Protein AF-A4JFI7-F1 (afdb_monomer)

Mean predicted aligned error: 12.95 Å

Solvent-accessible surface area (backbone atoms only — not comparable to full-atom values): 28928 Å² total; per-residue (Å²): 144,88,83,90,90,84,84,82,90,73,83,86,83,88,77,81,90,71,85,78,73,80,74,70,84,71,57,65,76,82,68,53,64,41,71,64,57,43,47,47,32,36,62,38,17,37,53,46,20,62,71,65,76,34,56,44,68,55,17,53,49,39,41,51,50,32,52,51,45,51,41,58,40,35,58,70,57,78,70,90,78,92,53,32,65,58,42,14,52,52,30,22,48,52,36,49,26,47,50,44,28,52,61,74,40,45,74,92,58,70,59,76,83,12,26,7,91,61,18,60,53,43,50,37,50,33,35,43,76,71,73,41,84,75,70,88,67,56,63,71,57,43,36,37,44,35,62,32,55,59,30,73,77,41,89,72,59,62,51,57,26,38,37,49,52,30,51,51,23,36,20,50,16,34,17,34,38,28,24,31,41,34,70,72,64,63,52,54,56,33,54,46,49,47,51,51,53,48,54,50,58,76,62,54,29,63,76,54,43,19,84,65,19,38,43,50,62,59,32,46,47,45,20,42,52,25,44,49,56,40,57,56,66,51,80,87,53,54,76,68,49,35,26,52,54,17,22,54,50,15,22,56,29,6,17,40,30,64,64,42,29,53,55,20,41,31,40,21,54,19,28,22,49,46,44,35,53,56,60,50,74,74,58,75,84,65,94,70,64,75,81,49,47,61,57,51,48,53,53,41,49,55,49,14,55,67,28,85,80,13,30,24,24,45,15,16,26,54,13,6,52,52,16,44,58,57,20,30,67,89,66,39,66,71,36,60,59,52,50,56,55,50,42,53,50,32,44,52,48,50,70,75,38,60,70,53,56,56,52,44,54,41,30,38,45,64,55,40,31,38,50,49,17,53,52,42,12,55,54,45,47,56,63,72,46,84,69,77,64,74,70,64,52,57,60,49,56,75,70,73,71,72,99,69,77,85,54,78,71,55,62,57,54,53,52,8,50,52,43,18,51,50,51,48,53,54,48,41,72,41,46,67,95,47,51,46,60,52,36,37,66,40,42,86,55,49,47,59,51,47,47,57,75,66,68,68,82,57,48,68,56,42,50,48,30,42,60,61,36,46,76,73,49,61,83,62,36,63,63,71,80,49,74,75,81,82,60,66,70,77,92,83,65,95,49,95,79,62,46,53,59,63,62,68,68,59,54,68,67,59,51,49,51,47,54,50,49,38,48,51,39,2,47,53,52,27,55,52,48,60,51,56,74,72,51,94,123

Organism: Burkholderia vietnamiensis (strain G4 / LMG 22486) (NCBI:txid269482)

Foldseek 3Di:
DDDDDDDDPDDDDDDDDDPPPPPPPPPVVVQPLDVVVLLCLLVVLLVVCVVVVHALVSSVVSLVVSLVSQLSNLLPPQPDDLCLQVLLVSLLSSLLSLLSSLLNRQPADCPPNQAAPCRVLLVQLLCVLVVHHPDARAPPSLQQNLLSVQLNPDPDDSQVSSSVVLSVLRSLLSSLLSSLCCVPLVAGSLLNSLLSVLLSLLPSFSNCQGPSYGHDLLSNLSNLLSVLSCLLRDPPADLVRLLQVLLQSLLSNSNRPLVLLLLLVLLLCLQLVLQLVVLVVVPVPDDDDPVVVVVSSVVSSVCSCSDSSNRNSNSNNNNNVVNSVVSCVSNHCVSVVVQVVLLVVLQVVCVVCVVLLLVLVLLLCLLCLLLLLLLLLVVLLCVVPPDDDPVVVVVVVVPDDDDPDPPVVVVSSLSSLVSSLVSLSVVLSRRDDDSNSSSNSCSSRSSSSSCVVSVDRNSVSSVLSSVLCVVVSPPQSHQDFDDQPDDDDPPDDPPVRRSRPCRSRPDVVNSVVSVVSSSVSSNVSNVVVVVVVVDPD

Secondary structure (DSSP, 8-state):
------S--PPP---------------HHHHS--HHHHHHHHHHHHHHHHHTT--HHHHHHHHHHHHHHHHHHHHH--SS---HHHHHHHHHHHHHHHHHHHHHT-----GGGGB-TTHHHHHHHHHHHTT---SPPPTTGGG--HHHHHHHTSSS-HHHHHHHHHHHHHHHHHHHHHHHHHHTT---HHHHHHHHHHHHHHH--GGGSBTTB---SHHHHHHHHHHHHHHHT-SSS-HHHHHHHHHHHHHHHHHH-THHHHHHHHHHHHHHHHHHHHHHHTTTT----HHHHHHHHHHHHHHHHTSTTTHHHHHHHHHHHHHHHHHTTTT-THHHHHHHHHHHHHHHHHHH-THHHHHHHHHHHHHTHHHHHHHHHHHHHHHHS----HHHHHHHHHHHS-SS---HHHHHHHHHHHHHHHHHHHHHHHS-S-HHHHHHHTHHHHHHHHHHHHT---HHHHHHHHHHHHHHHGGGSS-PPPPTTS-PPPTTS--TTTTTSGGGG--HHHHHHHHHHHHHHHHHHHHHHHHHHH---

Radius of gyration: 26.97 Å; Cα contacts (8 Å, |Δi|>4): 667; chains: 1; bounding box: 62×110×80 Å

Structure (mmCIF, N/CA/C/O backbone):
data_AF-A4JFI7-F1
#
_entry.id   AF-A4JFI7-F1
#
loop_
_atom_site.group_PDB
_atom_site.id
_atom_site.type_symbol
_atom_site.label_atom_id
_atom_site.label_alt_id
_atom_site.label_comp_id
_atom_site.label_asym_id
_atom_site.label_entity_id
_atom_site.label_seq_id
_atom_site.pdbx_PDB_ins_code
_atom_site.Cartn_x
_atom_site.Cartn_y
_atom_site.Cartn_z
_atom_site.occupancy
_atom_site.B_iso_or_equiv
_atom_site.auth_seq_id
_atom_site.auth_comp_id
_atom_site.auth_asym_id
_atom_site.auth_atom_id
_atom_site.pdbx_PDB_model_num
ATOM 1 N N . MET A 1 1 ? -7.026 76.848 35.112 1.00 38.88 1 MET A N 1
ATOM 2 C CA . MET A 1 1 ? -8.287 76.126 34.843 1.00 38.88 1 MET A CA 1
ATOM 3 C C . MET A 1 1 ? -7.938 74.698 34.467 1.00 38.88 1 MET A C 1
ATOM 5 O O . MET A 1 1 ? -7.771 74.382 33.299 1.00 38.88 1 MET A O 1
ATOM 9 N N . LEU A 1 2 ? -7.712 73.896 35.503 1.00 33.44 2 LEU A N 1
ATOM 10 C CA . LEU A 1 2 ? -7.466 72.460 35.485 1.00 33.44 2 LEU A CA 1
ATOM 11 C C . LEU A 1 2 ? -8.415 71.900 36.546 1.00 33.44 2 LEU A C 1
ATOM 13 O O . LEU A 1 2 ? -8.134 72.062 37.723 1.00 33.44 2 LEU A O 1
ATOM 17 N N . GLU A 1 3 ? -9.524 71.319 36.113 1.00 34.38 3 GLU A N 1
ATOM 18 C CA . GLU A 1 3 ? -10.403 70.384 36.831 1.00 34.38 3 GLU A CA 1
ATOM 19 C C . GLU A 1 3 ? -11.013 69.556 35.682 1.00 34.38 3 GLU A C 1
ATOM 21 O O . GLU A 1 3 ? -11.502 70.134 34.717 1.00 34.38 3 GLU A O 1
ATOM 26 N N . GLN A 1 4 ? -10.900 68.234 35.594 1.00 35.72 4 GLN A N 1
ATOM 27 C CA . GLN A 1 4 ? -11.112 67.240 36.636 1.00 35.72 4 GLN A CA 1
ATOM 28 C C . GLN A 1 4 ? -10.122 66.075 36.499 1.00 35.72 4 GLN A C 1
ATOM 30 O O . GLN A 1 4 ? -9.966 65.479 35.433 1.00 35.72 4 GLN A O 1
ATOM 35 N N . LEU A 1 5 ? -9.474 65.757 37.618 1.00 35.00 5 LEU A N 1
ATOM 36 C CA . LEU A 1 5 ? -8.563 64.637 37.818 1.00 35.00 5 LEU A CA 1
ATOM 37 C C . LEU A 1 5 ? -8.815 64.123 39.246 1.00 35.00 5 LEU A C 1
ATOM 39 O O . LEU A 1 5 ? -8.158 64.547 40.187 1.00 35.00 5 LEU A O 1
ATOM 43 N N . SER A 1 6 ? -9.835 63.284 39.410 1.00 35.56 6 SER A N 1
ATOM 44 C CA . SER A 1 6 ? -10.152 62.497 40.617 1.00 35.56 6 SER A CA 1
ATOM 45 C C . SER A 1 6 ? -11.380 61.670 40.235 1.00 35.56 6 SER A C 1
ATOM 47 O O . SER A 1 6 ? -12.427 62.236 39.955 1.00 35.56 6 SER A O 1
ATOM 49 N N . GLU A 1 7 ? -11.321 60.376 39.972 1.00 32.75 7 GLU A N 1
ATOM 50 C CA . GLU A 1 7 ? -11.075 59.242 40.862 1.00 32.75 7 GLU A CA 1
ATOM 51 C C . GLU A 1 7 ? -10.980 58.055 39.875 1.00 32.75 7 GLU A C 1
ATOM 53 O O . GLU A 1 7 ? -11.811 57.924 38.985 1.00 32.75 7 GLU A O 1
ATOM 58 N N . ALA A 1 8 ? -9.967 57.202 39.835 1.00 33.09 8 ALA A N 1
ATOM 59 C CA . ALA A 1 8 ? -9.553 56.352 40.924 1.00 33.09 8 ALA A CA 1
ATOM 60 C C . ALA A 1 8 ? -8.136 55.833 40.636 1.00 33.09 8 ALA A C 1
ATOM 62 O O . ALA A 1 8 ? -7.925 54.897 39.867 1.00 33.09 8 ALA A O 1
ATOM 63 N N . LEU A 1 9 ? -7.164 56.448 41.300 1.00 35.94 9 LEU A N 1
ATOM 64 C CA . LEU A 1 9 ? -6.004 55.737 41.813 1.00 35.94 9 LEU A CA 1
ATOM 65 C C . LEU A 1 9 ? -6.390 55.274 43.218 1.00 35.94 9 LEU A C 1
ATOM 67 O O . LEU A 1 9 ? -6.265 56.028 44.178 1.00 35.94 9 LEU A O 1
ATOM 71 N N . ALA A 1 10 ? -6.895 54.048 43.323 1.00 33.91 10 ALA A N 1
ATOM 72 C CA . ALA A 1 10 ? -6.828 53.289 44.562 1.00 33.91 10 ALA A CA 1
ATOM 73 C C . ALA A 1 10 ? -5.665 52.296 44.428 1.00 33.91 10 ALA A C 1
ATOM 75 O O . ALA A 1 10 ? -5.500 51.643 43.398 1.00 33.91 10 ALA A O 1
ATOM 76 N N . ALA A 1 11 ? -4.823 52.296 45.454 1.00 35.75 11 ALA A N 1
ATOM 77 C CA . ALA A 1 11 ? -3.551 51.599 45.591 1.00 35.75 11 ALA A CA 1
ATOM 78 C C . ALA A 1 11 ? -3.659 50.051 45.491 1.00 35.75 11 ALA A C 1
ATOM 80 O O . ALA A 1 11 ? -4.762 49.505 45.503 1.00 35.75 11 ALA A O 1
ATOM 81 N N . PRO A 1 12 ? -2.519 49.343 45.353 1.00 43.38 12 PRO A N 1
ATOM 82 C CA . PRO A 1 12 ? -2.445 47.970 44.876 1.00 43.38 12 PRO A CA 1
ATOM 83 C C . PRO A 1 12 ? -2.583 46.962 46.019 1.00 43.38 12 PRO A C 1
ATOM 85 O O . PRO A 1 12 ? -1.752 46.946 46.924 1.00 43.38 12 PRO A O 1
ATOM 88 N N . ASP A 1 13 ? -3.556 46.057 45.923 1.00 31.47 13 ASP A N 1
ATOM 89 C CA . ASP A 1 13 ? -3.558 44.848 46.743 1.00 31.47 13 ASP A CA 1
ATOM 90 C C . ASP A 1 13 ? -2.790 43.735 46.032 1.00 31.47 13 ASP A C 1
ATOM 92 O O . ASP A 1 13 ? -3.214 43.103 45.063 1.00 31.47 13 ASP A O 1
ATOM 96 N N . SER A 1 14 ? -1.591 43.526 46.556 1.00 45.81 14 SER A N 1
ATOM 97 C CA . SER A 1 14 ? -0.739 42.371 46.367 1.00 45.81 14 SER A CA 1
ATOM 98 C C . SER A 1 14 ? -1.421 41.100 46.873 1.00 45.81 14 SER A C 1
ATOM 100 O O . SER A 1 14 ? -1.403 40.845 48.070 1.00 45.81 14 SER A O 1
ATOM 102 N N . THR A 1 15 ? -1.934 40.250 45.983 1.00 37.97 15 THR A N 1
ATOM 103 C CA . THR A 1 15 ? -1.968 38.791 46.198 1.00 37.97 15 THR A CA 1
ATOM 104 C C . THR A 1 15 ? -2.056 38.036 44.865 1.00 37.97 15 THR A C 1
ATOM 106 O O . THR A 1 15 ? -2.973 38.229 44.078 1.00 37.97 15 THR A O 1
ATOM 109 N N . GLY A 1 16 ? -1.093 37.139 44.622 1.00 31.80 16 GLY A N 1
ATOM 110 C CA . GLY A 1 16 ? -1.244 36.018 43.684 1.00 31.80 16 GLY A CA 1
ATOM 111 C C . GLY A 1 16 ? -0.978 36.305 42.204 1.00 31.80 16 GLY A C 1
ATOM 112 O O . GLY A 1 16 ? -1.888 36.277 41.383 1.00 31.80 16 GLY A O 1
ATOM 113 N N . GLY A 1 17 ? 0.291 36.496 41.835 1.00 32.44 17 GLY A N 1
ATOM 114 C CA . GLY A 1 17 ? 0.708 36.494 40.434 1.00 32.44 17 GLY A CA 1
ATOM 115 C C . GLY A 1 17 ? 0.443 35.148 39.751 1.00 32.44 17 GLY A C 1
ATOM 116 O O . GLY A 1 17 ? 1.099 34.155 40.053 1.00 32.44 17 GLY A O 1
ATOM 117 N N . ALA A 1 18 ? -0.460 35.137 38.773 1.00 35.50 18 ALA A N 1
ATOM 118 C CA . ALA A 1 18 ? -0.387 34.210 37.652 1.00 35.50 18 ALA A CA 1
ATOM 119 C C . ALA A 1 18 ? 0.363 34.926 36.517 1.00 35.50 18 ALA A C 1
ATOM 121 O O . ALA A 1 18 ? 0.019 36.071 36.201 1.00 35.50 18 ALA A O 1
ATOM 122 N N . PRO A 1 19 ? 1.389 34.321 35.892 1.00 37.81 19 PRO A N 1
ATOM 123 C CA . PRO A 1 19 ? 2.044 34.951 34.762 1.00 37.81 19 PRO A CA 1
ATOM 124 C C . PRO A 1 19 ? 1.028 35.048 33.623 1.00 37.81 19 PRO A C 1
ATOM 126 O O . PRO A 1 19 ? 0.634 34.041 33.033 1.00 37.81 19 PRO A O 1
ATOM 129 N N . VAL A 1 20 ? 0.609 36.275 33.308 1.00 38.03 20 VAL A N 1
ATOM 130 C CA . VAL A 1 20 ? -0.049 36.597 32.043 1.00 38.03 20 VAL A CA 1
ATOM 131 C C . VAL A 1 20 ? 0.946 36.213 30.960 1.00 38.03 20 VAL A C 1
ATOM 133 O O . VAL A 1 20 ? 1.907 36.932 30.684 1.00 38.03 20 VAL A O 1
ATOM 136 N N . ALA A 1 21 ? 0.761 35.019 30.401 1.00 36.97 21 ALA A N 1
ATOM 137 C CA . ALA A 1 21 ? 1.540 34.542 29.284 1.00 36.97 21 ALA A CA 1
ATOM 138 C C . ALA A 1 21 ? 1.410 35.580 28.169 1.00 36.97 21 ALA A C 1
ATOM 140 O O . ALA A 1 21 ? 0.355 35.717 27.547 1.00 36.97 21 ALA A O 1
ATOM 141 N N . LEU A 1 22 ? 2.494 36.324 27.944 1.00 33.97 22 LEU A N 1
ATOM 142 C CA . LEU A 1 22 ? 2.735 37.133 26.761 1.00 33.97 22 LEU A CA 1
ATOM 143 C C . LEU A 1 22 ? 2.532 36.231 25.538 1.00 33.97 22 LEU A C 1
ATOM 145 O O . LEU A 1 22 ? 3.465 35.598 25.039 1.00 33.97 22 LEU A O 1
ATOM 149 N N . ARG A 1 23 ? 1.292 36.158 25.042 1.00 36.34 23 ARG A N 1
ATOM 150 C CA . ARG A 1 23 ? 0.992 35.670 23.701 1.00 36.34 23 ARG A CA 1
ATOM 151 C C . ARG A 1 23 ? 1.639 36.666 22.756 1.00 36.34 23 ARG A C 1
ATOM 153 O O . ARG A 1 23 ? 1.032 37.664 22.378 1.00 36.34 23 ARG A O 1
ATOM 160 N N . ARG A 1 24 ? 2.901 36.406 22.404 1.00 34.62 24 ARG A N 1
ATOM 161 C CA . ARG A 1 24 ? 3.560 37.081 21.289 1.00 34.62 24 ARG A CA 1
ATOM 162 C C . ARG A 1 24 ? 2.591 37.027 20.102 1.00 34.62 24 ARG A C 1
ATOM 164 O O . ARG A 1 24 ? 2.110 35.932 19.795 1.00 34.62 24 ARG A O 1
ATOM 171 N N . PRO A 1 25 ? 2.288 38.155 19.439 1.00 37.06 25 PRO A N 1
ATOM 172 C CA . PRO A 1 25 ? 1.527 38.147 18.205 1.00 37.06 25 PRO A CA 1
ATOM 173 C C . PRO A 1 25 ? 2.443 37.569 17.131 1.00 37.06 25 PRO A C 1
ATOM 175 O O . PRO A 1 25 ? 3.125 38.270 16.391 1.00 37.06 25 PRO A O 1
ATOM 178 N N . THR A 1 26 ? 2.523 36.249 17.088 1.00 41.28 26 THR A N 1
ATOM 179 C CA . THR A 1 26 ? 3.154 35.528 16.004 1.00 41.28 26 THR A CA 1
ATOM 180 C C . THR A 1 26 ? 2.278 35.761 14.770 1.00 41.28 26 THR A C 1
ATOM 182 O O . THR A 1 26 ? 1.157 35.270 14.663 1.00 41.28 26 THR A O 1
ATOM 185 N N . ALA A 1 27 ? 2.773 36.642 13.897 1.00 38.69 27 ALA A N 1
ATOM 186 C CA . ALA A 1 27 ? 2.234 37.083 12.613 1.00 38.69 27 ALA A CA 1
ATOM 187 C C . ALA A 1 27 ? 1.244 36.098 11.963 1.00 38.69 27 ALA A C 1
ATOM 189 O O . ALA A 1 27 ? 1.667 35.188 11.259 1.00 38.69 27 ALA A O 1
ATOM 190 N N . ARG A 1 28 ? -0.074 36.292 12.148 1.00 41.38 28 ARG A N 1
ATOM 191 C CA . ARG A 1 28 ? -1.155 35.416 11.630 1.00 41.38 28 ARG A CA 1
ATOM 192 C C . ARG A 1 28 ? -0.997 35.000 10.153 1.00 41.38 28 ARG A C 1
ATOM 194 O O . ARG A 1 28 ? -1.461 33.930 9.780 1.00 41.38 28 ARG A O 1
ATOM 201 N N . TRP A 1 29 ? -0.308 35.798 9.342 1.00 39.81 29 TRP A N 1
ATOM 202 C CA . TRP A 1 29 ? -0.012 35.554 7.926 1.00 39.81 29 TRP A CA 1
ATOM 203 C C . TRP A 1 29 ? 1.079 34.499 7.669 1.00 39.81 29 TRP A C 1
ATOM 205 O O . TRP A 1 29 ? 1.019 33.817 6.656 1.00 39.81 29 TRP A O 1
ATOM 215 N N . PHE A 1 30 ? 2.010 34.284 8.603 1.00 37.53 30 PHE A N 1
ATOM 216 C CA . PHE A 1 30 ? 2.970 33.167 8.560 1.00 37.53 30 PHE A CA 1
ATOM 217 C C . PHE A 1 30 ? 2.330 31.831 8.991 1.00 37.53 30 PHE A C 1
ATOM 219 O O . PHE A 1 30 ? 2.891 30.758 8.796 1.00 37.53 30 PHE A O 1
ATOM 226 N N . TYR A 1 31 ? 1.154 31.909 9.621 1.00 42.88 31 TYR A N 1
ATOM 227 C CA . TYR A 1 31 ? 0.495 30.825 10.352 1.00 42.88 31 TYR A CA 1
ATOM 228 C C . TYR A 1 31 ? -0.827 30.369 9.724 1.00 42.88 31 TYR A C 1
ATOM 230 O O . TYR A 1 31 ? -1.330 29.306 10.087 1.00 42.88 31 TYR A O 1
ATOM 238 N N . ALA A 1 32 ? -1.363 31.121 8.767 1.00 43.47 32 ALA A N 1
ATOM 239 C CA . ALA A 1 32 ? -2.275 30.592 7.771 1.00 43.47 32 ALA A CA 1
ATOM 240 C C . ALA A 1 32 ? -1.406 29.923 6.704 1.00 43.47 32 ALA A C 1
ATOM 242 O O . ALA A 1 32 ? -0.877 30.598 5.824 1.00 43.47 32 ALA A O 1
ATOM 243 N N . ALA A 1 33 ? -1.203 28.610 6.805 1.00 50.09 33 ALA A N 1
ATOM 244 C CA . ALA A 1 33 ? -0.653 27.839 5.699 1.00 50.09 33 ALA A CA 1
ATOM 245 C C . ALA A 1 33 ? -1.657 27.932 4.546 1.00 50.09 33 ALA A C 1
ATOM 247 O O . ALA A 1 33 ? -2.574 27.122 4.442 1.00 50.09 33 ALA A O 1
ATOM 248 N N . SER A 1 34 ? -1.571 28.991 3.739 1.00 54.97 34 SER A N 1
ATOM 249 C CA . SER A 1 34 ? -2.497 29.150 2.632 1.00 54.97 34 SER A CA 1
ATOM 250 C C . SER A 1 34 ? -2.279 27.962 1.691 1.00 54.97 34 SER A C 1
ATOM 252 O O . SER A 1 34 ? -1.130 27.567 1.462 1.00 54.97 34 SER A O 1
ATOM 254 N N . PRO A 1 35 ? -3.343 27.382 1.115 1.00 59.94 35 PRO A N 1
ATOM 255 C CA . PRO A 1 35 ? -3.211 26.414 0.031 1.00 59.94 35 PRO A CA 1
ATOM 256 C C . PRO A 1 35 ? -2.251 26.902 -1.063 1.00 59.94 35 PRO A C 1
ATOM 258 O O . PRO A 1 35 ? -1.576 26.091 -1.684 1.00 59.94 35 PRO A O 1
ATOM 261 N N . CYS A 1 36 ? -2.115 28.224 -1.232 1.00 58.88 36 CYS A N 1
ATOM 262 C CA . CYS A 1 36 ? -1.131 28.862 -2.099 1.00 58.88 36 CYS A CA 1
ATOM 263 C C . CYS A 1 36 ? 0.322 28.670 -1.635 1.00 58.88 36 CYS A C 1
ATOM 265 O O . CYS A 1 36 ? 1.165 28.394 -2.474 1.00 58.88 36 CYS A O 1
ATOM 267 N N . LEU A 1 37 ? 0.640 28.783 -0.339 1.00 65.19 37 LEU A N 1
ATOM 268 C CA . LEU A 1 37 ? 1.987 28.514 0.186 1.00 65.19 37 LEU A CA 1
ATOM 269 C C . LEU A 1 37 ? 2.335 27.028 0.069 1.00 65.19 37 LEU A C 1
ATOM 271 O O . LEU A 1 37 ? 3.436 26.689 -0.354 1.00 65.19 37 LEU A O 1
ATOM 275 N N . LEU A 1 38 ? 1.386 26.146 0.395 1.00 68.44 38 LEU A N 1
ATOM 276 C CA . LEU A 1 38 ? 1.565 24.707 0.212 1.00 68.44 38 LEU A CA 1
ATOM 277 C C . LEU A 1 38 ? 1.773 24.377 -1.273 1.00 68.44 38 LEU A C 1
ATOM 279 O O . LEU A 1 38 ? 2.734 23.698 -1.618 1.00 68.44 38 LEU A O 1
ATOM 283 N N . ALA A 1 39 ? 0.943 24.921 -2.165 1.00 67.38 39 ALA A N 1
ATOM 284 C CA . ALA A 1 39 ? 1.103 24.772 -3.608 1.00 67.38 39 ALA A CA 1
ATOM 285 C C . ALA A 1 39 ? 2.441 25.336 -4.102 1.00 67.38 39 ALA A C 1
ATOM 287 O O . ALA A 1 39 ? 3.106 24.691 -4.903 1.00 67.38 39 ALA A O 1
ATOM 288 N N . LEU A 1 40 ? 2.873 26.495 -3.604 1.00 68.19 40 LEU A N 1
ATOM 289 C CA . LEU A 1 40 ? 4.126 27.134 -4.000 1.00 68.19 40 LEU A CA 1
ATOM 290 C C . LEU A 1 40 ? 5.347 26.344 -3.525 1.00 68.19 40 LEU A C 1
ATOM 292 O O . LEU A 1 40 ? 6.312 26.238 -4.270 1.00 68.19 40 LEU A O 1
ATOM 296 N N . LEU A 1 41 ? 5.307 25.726 -2.342 1.00 68.25 41 LEU A N 1
ATOM 297 C CA . LEU A 1 41 ? 6.376 24.838 -1.874 1.00 68.25 41 LEU A CA 1
ATOM 298 C C . LEU A 1 41 ? 6.383 23.502 -2.635 1.00 68.25 41 LEU A C 1
ATOM 300 O O . LEU A 1 41 ? 7.445 23.019 -3.024 1.00 68.25 41 LEU A O 1
ATOM 304 N N . LEU A 1 42 ? 5.210 22.922 -2.905 1.00 68.19 42 LEU A N 1
ATOM 305 C CA . LEU A 1 42 ? 5.092 21.654 -3.632 1.00 68.19 42 LEU A CA 1
ATOM 306 C C . LEU A 1 42 ? 5.463 21.806 -5.119 1.00 68.19 42 LEU A C 1
ATOM 308 O O . LEU A 1 42 ? 6.194 20.973 -5.641 1.00 68.19 42 LEU A O 1
ATOM 312 N N . VAL A 1 43 ? 5.038 22.880 -5.789 1.00 68.56 43 VAL A N 1
ATOM 313 C CA . VAL A 1 43 ? 5.378 23.187 -7.195 1.00 68.56 43 VAL A CA 1
ATOM 314 C C . VAL A 1 43 ? 6.762 23.830 -7.318 1.00 68.56 43 VAL A C 1
ATOM 316 O O . VAL A 1 43 ? 7.451 23.634 -8.314 1.00 68.56 43 VAL A O 1
ATOM 319 N N . GLY A 1 44 ? 7.192 24.579 -6.304 1.00 61.12 44 GLY A N 1
ATOM 320 C CA . GLY A 1 44 ? 8.502 25.217 -6.259 1.00 61.12 44 GLY A CA 1
ATOM 321 C C . GLY A 1 44 ? 9.632 24.245 -5.942 1.00 61.12 44 GLY A C 1
ATOM 322 O O . GLY A 1 44 ? 10.725 24.446 -6.447 1.00 61.12 44 GLY A O 1
ATOM 323 N N . SER A 1 45 ? 9.399 23.169 -5.177 1.00 66.19 45 SER A N 1
ATOM 324 C CA . SER A 1 45 ? 10.460 22.214 -4.804 1.00 66.19 45 SER A CA 1
ATOM 325 C C . SER A 1 45 ? 11.176 21.537 -5.991 1.00 66.19 45 SER A C 1
ATOM 327 O O . SER A 1 45 ? 12.408 21.499 -5.963 1.00 66.19 45 SER A O 1
ATOM 329 N N . PRO A 1 46 ? 10.502 21.089 -7.074 1.00 62.22 46 PRO A N 1
ATOM 330 C CA . PRO A 1 46 ? 11.176 20.513 -8.237 1.00 62.22 46 PRO A CA 1
ATOM 331 C C . PRO A 1 46 ? 11.850 21.590 -9.109 1.00 62.22 46 PRO A C 1
ATOM 333 O O . PRO A 1 46 ? 12.932 21.361 -9.648 1.00 62.22 46 PRO A O 1
ATOM 336 N N . ILE A 1 47 ? 11.244 22.783 -9.221 1.00 64.00 47 ILE A N 1
ATOM 337 C CA . ILE A 1 47 ? 11.799 23.925 -9.972 1.00 64.00 47 ILE A CA 1
ATOM 338 C C . ILE A 1 47 ? 13.048 24.474 -9.273 1.00 64.00 47 ILE A C 1
ATOM 340 O O . ILE A 1 47 ? 14.047 24.739 -9.930 1.00 64.00 47 ILE A O 1
ATOM 344 N N . ALA A 1 48 ? 13.017 24.603 -7.947 1.00 59.78 48 ALA A N 1
ATOM 345 C CA . ALA A 1 48 ? 14.130 25.060 -7.126 1.00 59.78 48 ALA A CA 1
ATOM 346 C C . ALA A 1 48 ? 15.280 24.047 -7.116 1.00 59.78 48 ALA A C 1
ATOM 348 O O . ALA A 1 48 ? 16.427 24.457 -7.261 1.00 59.78 48 ALA A O 1
ATOM 349 N N . ALA A 1 49 ? 14.989 22.741 -7.029 1.00 61.09 49 ALA A N 1
ATOM 350 C CA . ALA A 1 49 ? 16.009 21.698 -7.173 1.00 61.09 49 ALA A CA 1
ATOM 351 C C . ALA A 1 49 ? 16.761 21.838 -8.509 1.00 61.09 49 ALA A C 1
ATOM 353 O O . ALA A 1 49 ? 17.988 21.847 -8.542 1.00 61.09 49 ALA A O 1
ATOM 354 N N . ARG A 1 50 ? 16.029 22.064 -9.608 1.00 61.22 50 ARG A N 1
ATOM 355 C CA . ARG A 1 50 ? 16.620 22.248 -10.939 1.00 61.22 50 ARG A CA 1
ATOM 356 C C . ARG A 1 50 ? 17.323 23.601 -11.122 1.00 61.22 50 ARG A C 1
ATOM 358 O O . ARG A 1 50 ? 18.371 23.658 -11.753 1.00 61.22 50 ARG A O 1
ATOM 365 N N . GLY A 1 51 ? 16.743 24.685 -10.611 1.00 58.09 51 GLY A N 1
ATOM 366 C CA . GLY A 1 51 ? 17.219 26.058 -10.816 1.00 58.09 51 GLY A CA 1
ATOM 367 C C . GLY A 1 51 ? 18.415 26.449 -9.949 1.00 58.09 51 GLY A C 1
ATOM 368 O O . GLY A 1 51 ? 19.198 27.301 -10.351 1.00 58.09 51 GLY A O 1
ATOM 369 N N . LEU A 1 52 ? 18.585 25.817 -8.786 1.00 55.25 52 LEU A N 1
ATOM 370 C CA . LEU A 1 52 ? 19.708 26.081 -7.880 1.00 55.25 52 LEU A CA 1
ATOM 371 C C . LEU A 1 52 ? 20.938 25.208 -8.171 1.00 55.25 52 LEU A C 1
ATOM 373 O O . LEU A 1 52 ? 21.887 25.237 -7.393 1.00 55.25 52 LEU A O 1
ATOM 377 N N . GLY A 1 53 ? 20.909 24.387 -9.231 1.00 54.66 53 GLY A N 1
ATOM 378 C CA . GLY A 1 53 ? 21.885 23.303 -9.407 1.00 54.66 53 GLY A CA 1
ATOM 379 C C . GLY A 1 53 ? 21.925 22.368 -8.191 1.00 54.66 53 GLY A C 1
ATOM 380 O O . GLY A 1 53 ? 22.959 21.781 -7.898 1.00 54.66 53 GLY A O 1
ATOM 381 N N . GLY A 1 54 ? 20.827 22.325 -7.430 1.00 50.44 54 GLY A N 1
ATOM 382 C CA . GLY A 1 54 ? 20.787 21.772 -6.092 1.00 50.44 54 GLY A CA 1
ATOM 383 C C . GLY A 1 54 ? 20.665 20.263 -6.149 1.00 50.44 54 GLY A C 1
ATOM 384 O O . GLY A 1 54 ? 19.702 19.734 -6.704 1.00 50.44 54 GLY A O 1
ATOM 385 N N . ASP A 1 55 ? 21.620 19.587 -5.522 1.00 57.34 55 ASP A N 1
ATOM 386 C CA . ASP A 1 55 ? 21.575 18.153 -5.285 1.00 57.34 55 ASP A CA 1
ATOM 387 C C . ASP A 1 55 ? 20.214 17.726 -4.695 1.00 57.34 55 ASP A C 1
ATOM 389 O O . ASP A 1 55 ? 19.557 18.481 -3.963 1.00 57.34 55 ASP A O 1
ATOM 393 N N . TRP A 1 56 ? 19.826 16.469 -4.940 1.00 59.38 56 TRP A N 1
ATOM 394 C CA . TRP A 1 56 ? 18.687 15.759 -4.330 1.00 59.38 56 TRP A CA 1
ATOM 395 C C . TRP A 1 56 ? 18.269 16.207 -2.921 1.00 59.38 56 TRP A C 1
ATOM 397 O O . TRP A 1 56 ? 17.070 16.415 -2.691 1.00 59.38 56 TRP A O 1
ATOM 407 N N . PRO A 1 57 ? 19.200 16.402 -1.963 1.00 64.81 57 PRO A N 1
ATOM 408 C CA . PRO A 1 57 ? 18.844 16.784 -0.606 1.00 64.81 57 PRO A CA 1
ATOM 409 C C . PRO A 1 57 ? 18.095 18.119 -0.510 1.00 64.81 57 PRO A C 1
ATOM 411 O O . PRO A 1 57 ? 17.263 18.261 0.385 1.00 64.81 57 PRO A O 1
ATOM 414 N N . VAL A 1 58 ? 18.339 19.083 -1.406 1.00 67.25 58 VAL A N 1
ATOM 415 C CA . VAL A 1 58 ? 17.688 20.407 -1.372 1.00 67.25 58 VAL A CA 1
ATOM 416 C C . VAL A 1 58 ? 16.211 20.290 -1.749 1.00 67.25 58 VAL A C 1
ATOM 418 O O . VAL A 1 58 ? 15.346 20.755 -1.005 1.00 67.25 58 VAL A O 1
ATOM 421 N N . GLY A 1 59 ? 15.907 19.604 -2.856 1.00 67.69 59 GLY A N 1
ATOM 422 C CA . GLY A 1 59 ? 14.527 19.364 -3.292 1.00 67.69 59 GLY A CA 1
ATOM 423 C C . GLY A 1 59 ? 13.727 18.565 -2.263 1.00 67.69 59 GLY A C 1
ATOM 424 O O . GLY A 1 59 ? 12.605 18.935 -1.915 1.00 67.69 59 GLY A O 1
ATOM 425 N N . VAL A 1 60 ? 14.339 17.521 -1.698 1.00 69.81 60 VAL A N 1
ATOM 426 C CA . VAL A 1 60 ? 13.732 16.714 -0.632 1.00 69.81 60 VAL A CA 1
ATOM 427 C C . VAL A 1 60 ? 13.484 17.545 0.633 1.00 69.81 60 VAL A C 1
ATOM 429 O O . VAL A 1 60 ? 12.415 17.437 1.230 1.00 69.81 60 VAL A O 1
ATOM 432 N N . SER A 1 61 ? 14.411 18.423 1.024 1.00 71.88 61 SER A N 1
ATOM 433 C CA . SER A 1 61 ? 14.246 19.290 2.204 1.00 71.88 61 SER A CA 1
ATOM 434 C C . SER A 1 61 ? 13.106 20.300 2.035 1.00 71.88 61 SER A C 1
ATOM 436 O O . SER A 1 61 ? 12.321 20.501 2.962 1.00 71.88 61 SER A O 1
ATOM 438 N N . LEU A 1 62 ? 12.962 20.897 0.846 1.00 70.06 62 LEU A N 1
ATOM 439 C CA . LEU A 1 62 ? 11.836 21.784 0.526 1.00 70.06 62 LEU A CA 1
ATOM 440 C C . LEU A 1 62 ? 10.499 21.034 0.539 1.00 70.06 62 LEU A C 1
ATOM 442 O O . LEU A 1 62 ? 9.503 21.550 1.049 1.00 70.06 62 LEU A O 1
ATOM 446 N N . TRP A 1 63 ? 10.479 19.797 0.041 1.00 79.00 63 TRP A N 1
ATOM 447 C CA . TRP A 1 63 ? 9.298 18.944 0.132 1.00 79.00 63 TRP A CA 1
ATOM 448 C C . TRP A 1 63 ? 8.949 18.601 1.591 1.00 79.00 63 TRP A C 1
ATOM 450 O O . TRP A 1 63 ? 7.785 18.700 1.981 1.00 79.00 63 TRP A O 1
ATOM 460 N N . PHE A 1 64 ? 9.939 18.299 2.440 1.00 77.94 64 PHE A N 1
ATOM 461 C CA . PHE A 1 64 ? 9.726 18.109 3.881 1.00 77.94 64 PHE A CA 1
ATOM 462 C C . PHE A 1 64 ? 9.170 19.359 4.566 1.00 77.94 64 PHE A C 1
ATOM 464 O O . PHE A 1 64 ? 8.290 19.245 5.420 1.00 77.94 64 PHE A O 1
ATOM 471 N N . ALA A 1 65 ? 9.627 20.550 4.175 1.00 77.50 65 ALA A N 1
ATOM 472 C CA . ALA A 1 65 ? 9.056 21.796 4.671 1.00 77.50 65 ALA A CA 1
ATOM 473 C C . ALA A 1 65 ? 7.570 21.919 4.289 1.00 77.50 65 ALA A C 1
ATOM 475 O O . ALA A 1 65 ? 6.754 22.280 5.135 1.00 77.50 65 ALA A O 1
ATOM 476 N N . ALA A 1 66 ? 7.190 21.540 3.063 1.00 76.44 66 ALA A N 1
ATOM 477 C CA . ALA A 1 66 ? 5.789 21.507 2.638 1.00 76.44 66 ALA A CA 1
ATOM 478 C C . ALA A 1 66 ? 4.947 20.519 3.470 1.00 76.44 66 ALA A C 1
ATOM 480 O O . ALA A 1 66 ? 3.846 20.861 3.906 1.00 76.44 66 ALA A O 1
ATOM 481 N N . VAL A 1 67 ? 5.483 19.324 3.755 1.00 80.50 67 VAL A N 1
ATOM 482 C CA . VAL A 1 67 ? 4.845 18.333 4.644 1.00 80.50 67 VAL A CA 1
ATOM 483 C C . VAL A 1 67 ? 4.620 18.926 6.035 1.00 80.50 67 VAL A C 1
ATOM 485 O O . VAL A 1 67 ? 3.522 18.822 6.576 1.00 80.50 67 VAL A O 1
ATOM 488 N N . ALA A 1 68 ? 5.637 19.575 6.607 1.00 80.56 68 ALA A N 1
ATOM 489 C CA . ALA A 1 68 ? 5.561 20.183 7.932 1.00 80.56 68 ALA A CA 1
ATOM 490 C C . ALA A 1 68 ? 4.530 21.322 7.989 1.00 80.56 68 ALA A C 1
ATOM 492 O O . ALA A 1 68 ? 3.776 21.428 8.958 1.00 80.56 68 ALA A O 1
ATOM 493 N N . VAL A 1 69 ? 4.453 22.140 6.935 1.00 76.19 69 VAL A N 1
ATOM 494 C CA . VAL A 1 69 ? 3.446 23.200 6.794 1.00 76.19 69 VAL A CA 1
ATOM 495 C C . VAL A 1 69 ? 2.034 22.611 6.751 1.00 76.19 69 VAL A C 1
ATOM 497 O O . VAL A 1 69 ? 1.161 23.099 7.470 1.00 76.19 69 VAL A O 1
ATOM 500 N N . TRP A 1 70 ? 1.804 21.538 5.983 1.00 76.19 70 TRP A N 1
ATOM 501 C CA . TRP A 1 70 ? 0.501 20.863 5.966 1.00 76.19 70 TRP A CA 1
ATOM 502 C C . TRP A 1 70 ? 0.164 20.251 7.329 1.00 76.19 70 TRP A C 1
ATOM 504 O O . TRP A 1 70 ? -0.937 20.442 7.842 1.00 76.19 70 TRP A O 1
ATOM 514 N N . PHE A 1 71 ? 1.133 19.598 7.971 1.00 76.31 71 PHE A N 1
ATOM 515 C CA . PHE A 1 71 ? 0.964 19.036 9.308 1.00 76.31 71 PHE A CA 1
ATOM 516 C C . PHE A 1 71 ? 0.540 20.105 10.331 1.00 76.31 71 PHE A C 1
ATOM 518 O O . PHE A 1 71 ? -0.371 19.884 11.129 1.00 76.31 71 PHE A O 1
ATOM 525 N N . ALA A 1 72 ? 1.160 21.288 10.284 1.00 75.25 72 ALA A N 1
ATOM 526 C CA . ALA A 1 72 ? 0.822 22.418 11.147 1.00 75.25 72 ALA A CA 1
ATOM 527 C C . ALA A 1 72 ? -0.564 23.019 10.844 1.00 75.25 72 ALA A C 1
ATOM 529 O O . ALA A 1 72 ? -1.230 23.505 11.761 1.00 75.25 72 ALA A O 1
ATOM 530 N N . ALA A 1 73 ? -1.005 22.985 9.583 1.00 72.31 73 ALA A N 1
ATOM 531 C CA . ALA A 1 73 ? -2.345 23.409 9.182 1.00 72.31 73 ALA A CA 1
ATOM 532 C C . ALA A 1 73 ? -3.420 22.464 9.748 1.00 72.31 73 ALA A C 1
ATOM 534 O O . ALA A 1 73 ? -4.324 22.903 10.457 1.00 72.31 73 ALA A O 1
ATOM 535 N N . GLU A 1 74 ? -3.257 21.156 9.533 1.00 73.62 74 GLU A N 1
ATOM 536 C CA . GLU A 1 74 ? -4.197 20.123 9.993 1.00 73.62 74 GLU A CA 1
ATOM 537 C C . GLU A 1 74 ? -4.249 20.004 11.517 1.00 73.62 74 GLU A C 1
ATOM 539 O O . GLU A 1 74 ? -5.293 19.701 12.092 1.00 73.62 74 GLU A O 1
ATOM 544 N N . TRP A 1 75 ? -3.135 20.280 12.201 1.00 70.94 75 TRP A N 1
ATOM 545 C CA . TRP A 1 75 ? -3.121 20.394 13.658 1.00 70.94 75 TRP A CA 1
ATOM 546 C C . TRP A 1 75 ? -4.115 21.451 14.154 1.00 70.94 75 TRP A C 1
ATOM 548 O O . TRP A 1 75 ? -4.739 21.287 15.203 1.00 70.94 75 TRP A O 1
ATOM 558 N N . ARG A 1 76 ? -4.242 22.564 13.426 1.00 61.16 76 ARG A N 1
ATOM 559 C CA . ARG A 1 76 ? -5.031 23.731 13.835 1.00 61.16 76 ARG A CA 1
ATOM 560 C C . ARG A 1 76 ? -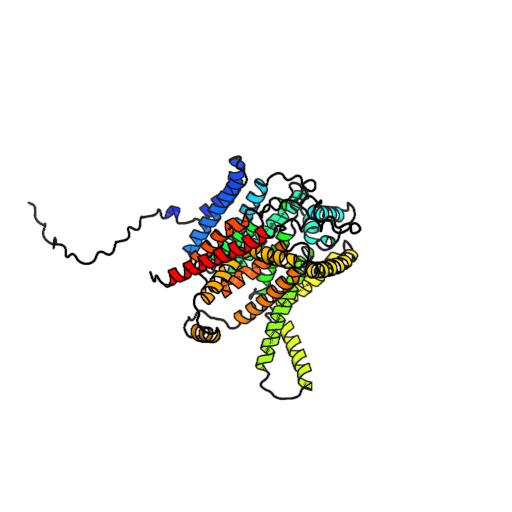6.497 23.627 13.444 1.00 61.16 76 ARG A C 1
ATOM 562 O O . ARG A 1 76 ? -7.347 24.066 14.213 1.00 61.16 76 ARG A O 1
ATOM 569 N N . GLU A 1 77 ? -6.787 23.032 12.292 1.00 60.81 77 GLU A N 1
ATOM 570 C CA . GLU A 1 77 ? -8.145 22.867 11.759 1.00 60.81 77 GLU A CA 1
ATOM 571 C C . GLU A 1 77 ? -8.873 21.620 12.288 1.00 60.81 77 GLU A C 1
ATOM 573 O O . GLU A 1 77 ? -9.877 21.205 11.719 1.00 60.81 77 GLU A O 1
ATOM 578 N N . ALA A 1 78 ? -8.437 21.030 13.408 1.00 51.75 78 ALA A N 1
ATOM 579 C CA . ALA A 1 78 ? -9.034 19.828 14.007 1.00 51.75 78 ALA A CA 1
ATOM 580 C C . ALA A 1 78 ? -10.512 19.971 14.474 1.00 51.75 78 ALA A C 1
ATOM 582 O O . ALA A 1 78 ? -10.999 19.137 15.235 1.00 51.75 78 ALA A O 1
ATOM 583 N N . ARG A 1 79 ? -11.243 20.997 14.015 1.00 48.03 79 ARG A N 1
ATOM 584 C CA . ARG A 1 79 ? -12.686 21.190 14.183 1.00 48.03 79 ARG A CA 1
ATOM 585 C C . ARG A 1 79 ? -13.390 21.185 12.808 1.00 48.03 79 ARG A C 1
ATOM 587 O O . ARG A 1 79 ? -13.201 22.086 12.001 1.00 48.03 79 ARG A O 1
ATOM 594 N N . ASP A 1 80 ? -14.210 20.156 12.580 1.00 49.00 80 ASP A N 1
ATOM 595 C CA . ASP A 1 80 ? -15.402 20.138 11.703 1.00 49.00 80 ASP A CA 1
ATOM 596 C C . ASP A 1 80 ? -15.319 20.175 10.162 1.00 49.00 80 ASP A C 1
ATOM 598 O O . ASP A 1 80 ? -16.303 20.528 9.511 1.00 49.00 80 ASP A O 1
ATOM 602 N N . VAL A 1 81 ? -14.252 19.697 9.509 1.00 51.38 81 VAL A N 1
ATOM 603 C CA . VAL A 1 81 ? -14.276 19.575 8.030 1.00 51.38 81 VAL A CA 1
ATOM 604 C C . VAL A 1 81 ? -14.438 18.124 7.545 1.00 51.38 81 VAL A C 1
ATOM 606 O O . VAL A 1 81 ? -13.484 17.353 7.418 1.00 51.38 81 VAL A O 1
ATOM 609 N N . GLU A 1 82 ? -15.670 17.732 7.202 1.00 58.91 82 GLU A N 1
ATOM 610 C CA . GLU A 1 82 ? -16.029 16.455 6.545 1.00 58.91 82 GLU A CA 1
ATOM 611 C C . GLU A 1 82 ? -15.743 16.439 5.024 1.00 58.91 82 GLU A C 1
ATOM 613 O O . GLU A 1 82 ? -16.557 15.975 4.226 1.00 58.91 82 GLU A O 1
ATOM 618 N N . ARG A 1 83 ? -14.604 16.964 4.554 1.00 72.62 83 ARG A N 1
ATOM 619 C CA . ARG A 1 83 ? -14.319 17.044 3.105 1.00 72.62 83 ARG A CA 1
ATOM 620 C C . ARG A 1 83 ? -13.254 16.030 2.675 1.00 72.62 83 ARG A C 1
ATOM 622 O O . ARG A 1 83 ? -12.098 16.398 2.537 1.00 72.62 83 ARG A O 1
ATOM 629 N N . PRO A 1 84 ? -13.594 14.757 2.394 1.00 76.25 84 PRO A N 1
ATOM 630 C CA . PRO A 1 84 ? -12.608 13.776 1.928 1.00 76.25 84 PRO A CA 1
ATOM 631 C C . PRO A 1 84 ? -11.947 14.165 0.594 1.00 76.25 84 PRO A C 1
ATOM 633 O O . PRO A 1 84 ? -10.823 13.752 0.324 1.00 76.25 84 PRO A O 1
ATOM 636 N N . GLY A 1 85 ? -12.613 14.992 -0.220 1.00 79.19 85 GLY A N 1
ATOM 637 C CA . GLY A 1 85 ? -12.061 15.500 -1.476 1.00 79.19 85 GLY A CA 1
ATOM 638 C C . GLY A 1 85 ? -10.845 16.415 -1.303 1.00 79.19 85 GLY A C 1
ATOM 639 O O . GLY A 1 85 ? -9.924 16.324 -2.107 1.00 79.19 85 GLY A O 1
ATOM 640 N N . SER A 1 86 ? -10.783 17.247 -0.253 1.00 79.88 86 SER A N 1
ATOM 641 C CA . SER A 1 86 ? -9.617 18.122 -0.041 1.00 79.88 86 SER A CA 1
ATOM 642 C C . SER A 1 86 ? -8.369 17.307 0.298 1.00 79.88 86 SER A C 1
ATOM 644 O O . SER A 1 86 ? -7.317 17.532 -0.290 1.00 79.88 86 SER A O 1
ATOM 646 N N . PHE A 1 87 ? -8.503 16.291 1.156 1.00 84.62 87 PHE A N 1
ATOM 647 C CA . PHE A 1 87 ? -7.411 15.370 1.487 1.00 84.62 87 PHE A CA 1
ATOM 648 C C . PHE A 1 87 ? -6.906 14.592 0.269 1.00 84.62 87 PHE A C 1
ATOM 650 O O . PHE A 1 87 ? -5.701 14.399 0.128 1.00 84.62 87 PHE A O 1
ATOM 657 N N . ALA A 1 88 ? -7.807 14.180 -0.627 1.00 86.50 88 ALA A N 1
ATOM 658 C CA . ALA A 1 88 ? -7.435 13.518 -1.874 1.00 86.50 88 ALA A CA 1
ATOM 659 C C . ALA A 1 88 ? -6.597 14.436 -2.779 1.00 86.50 88 ALA A C 1
ATOM 661 O O . ALA A 1 88 ? -5.558 14.017 -3.283 1.00 86.50 88 ALA A O 1
ATOM 662 N N . VAL A 1 89 ? -7.018 15.696 -2.947 1.00 83.69 89 VAL A N 1
ATOM 663 C CA . VAL A 1 89 ? -6.301 16.688 -3.766 1.00 83.69 89 VAL A CA 1
ATOM 664 C C . VAL A 1 89 ? -4.921 16.983 -3.190 1.00 83.69 89 VAL A C 1
ATOM 666 O O . VAL A 1 89 ? -3.938 16.958 -3.924 1.00 83.69 89 VAL A O 1
ATOM 669 N N . VAL A 1 90 ? -4.812 17.214 -1.881 1.00 81.31 90 VAL A N 1
ATOM 670 C CA . VAL A 1 90 ? -3.510 17.520 -1.276 1.00 81.31 90 VAL A CA 1
ATOM 671 C C . VAL A 1 90 ? -2.574 16.310 -1.332 1.00 81.31 90 VAL A C 1
ATOM 673 O O . VAL A 1 90 ? -1.405 16.465 -1.682 1.00 81.31 90 VAL A O 1
ATOM 676 N N . ALA A 1 91 ? -3.080 15.095 -1.091 1.00 88.00 91 ALA A N 1
ATOM 677 C CA . ALA A 1 91 ? -2.291 13.876 -1.257 1.00 88.00 91 ALA A CA 1
ATOM 678 C C . ALA A 1 91 ? -1.810 13.689 -2.708 1.00 88.00 91 ALA A C 1
ATOM 680 O O . ALA A 1 91 ? -0.656 13.317 -2.928 1.00 88.00 91 ALA A O 1
ATOM 681 N N . ALA A 1 92 ? -2.652 14.015 -3.696 1.00 87.12 92 ALA A N 1
ATOM 682 C CA . ALA A 1 92 ? -2.278 14.024 -5.109 1.00 87.12 92 ALA A CA 1
ATOM 683 C C . ALA A 1 92 ? -1.151 15.030 -5.390 1.00 87.12 92 ALA A C 1
ATOM 685 O O . ALA A 1 92 ? -0.167 14.689 -6.043 1.00 87.12 92 ALA A O 1
ATOM 686 N N . MET A 1 93 ? -1.266 16.254 -4.861 1.00 83.06 93 MET A N 1
ATOM 687 C CA . MET A 1 93 ? -0.253 17.300 -5.023 1.00 83.06 93 MET A CA 1
ATOM 688 C C . MET A 1 93 ? 1.080 16.907 -4.386 1.00 83.06 93 MET A C 1
ATOM 690 O O . MET A 1 93 ? 2.117 17.067 -5.022 1.00 83.06 93 MET A O 1
ATOM 694 N N . MET A 1 94 ? 1.061 16.344 -3.173 1.00 81.19 94 MET A N 1
ATOM 695 C CA . MET A 1 94 ? 2.266 15.821 -2.529 1.00 81.19 94 MET A CA 1
ATOM 696 C C . MET A 1 94 ? 2.898 14.686 -3.321 1.00 81.19 94 MET A C 1
ATOM 698 O O . MET A 1 94 ? 4.119 14.641 -3.439 1.00 81.19 94 MET A O 1
ATOM 702 N N . GLY A 1 95 ? 2.078 13.778 -3.851 1.00 82.69 95 GLY A N 1
ATOM 703 C CA . GLY A 1 95 ? 2.529 12.690 -4.706 1.00 82.69 95 GLY A CA 1
ATOM 704 C C . GLY A 1 95 ? 3.213 13.202 -5.963 1.00 82.69 95 GLY A C 1
ATOM 705 O O . GLY A 1 95 ? 4.321 12.778 -6.273 1.00 82.69 95 GLY A O 1
ATOM 706 N N . ALA A 1 96 ? 2.583 14.159 -6.647 1.00 81.12 96 ALA A N 1
ATOM 707 C CA . ALA A 1 96 ? 3.101 14.761 -7.869 1.00 81.12 96 ALA A CA 1
ATOM 708 C C . ALA A 1 96 ? 4.398 15.540 -7.618 1.00 81.12 96 ALA A C 1
ATOM 710 O O . ALA A 1 96 ? 5.369 15.362 -8.354 1.00 81.12 96 ALA A O 1
ATOM 711 N N . SER A 1 97 ? 4.450 16.365 -6.567 1.00 78.12 97 SER A N 1
ATOM 712 C CA . SER A 1 97 ? 5.663 17.107 -6.209 1.00 78.12 97 SER A CA 1
ATOM 713 C C . SER A 1 97 ? 6.790 16.175 -5.798 1.00 78.12 97 SER A C 1
ATOM 715 O O . SER A 1 97 ? 7.922 16.358 -6.227 1.00 78.12 97 SER A O 1
ATOM 717 N N . PHE A 1 98 ? 6.476 15.160 -4.988 1.00 77.38 98 PHE A N 1
ATOM 718 C CA . PHE A 1 98 ? 7.463 14.207 -4.516 1.00 77.38 98 PHE A CA 1
ATOM 719 C C . PHE A 1 98 ? 8.038 13.416 -5.676 1.00 77.38 98 PHE A C 1
ATOM 721 O O . PHE A 1 98 ? 9.247 13.356 -5.806 1.00 77.38 98 PHE A O 1
ATOM 728 N N . PHE A 1 99 ? 7.184 12.878 -6.548 1.00 75.00 99 PHE A N 1
ATOM 729 C CA . PHE A 1 99 ? 7.611 12.168 -7.748 1.00 75.00 99 PHE A CA 1
ATOM 730 C C . PHE A 1 99 ? 8.467 13.064 -8.657 1.00 75.00 99 PHE A C 1
ATOM 732 O O . PHE A 1 99 ? 9.486 12.629 -9.177 1.00 75.00 99 PHE A O 1
ATOM 739 N N . SER A 1 100 ? 8.097 14.340 -8.802 1.00 72.50 100 SER A N 1
ATOM 740 C CA . SER A 1 100 ? 8.850 15.304 -9.617 1.00 72.50 100 SER A CA 1
ATOM 741 C C . SER A 1 100 ? 10.237 15.599 -9.042 1.00 72.50 100 SER A C 1
ATOM 743 O O . SER A 1 100 ? 11.216 15.567 -9.781 1.00 72.50 100 SER A O 1
ATOM 745 N N . VAL A 1 101 ? 10.345 15.840 -7.729 1.00 68.62 101 VAL A N 1
ATOM 746 C CA . VAL A 1 101 ? 11.643 15.923 -7.030 1.00 68.62 101 VAL A CA 1
ATOM 747 C C . VAL A 1 101 ? 12.398 14.607 -7.189 1.00 68.62 101 VAL A C 1
ATOM 749 O O . VAL A 1 101 ? 13.593 14.619 -7.488 1.00 68.62 101 VAL A O 1
ATOM 752 N N . ALA A 1 102 ? 11.673 13.491 -7.053 1.00 65.69 102 ALA A N 1
ATOM 753 C CA . ALA A 1 102 ? 12.227 12.154 -7.061 1.00 65.69 102 ALA A CA 1
ATOM 754 C C . ALA A 1 102 ? 12.866 11.762 -8.399 1.00 65.69 102 ALA A C 1
ATOM 756 O O . ALA A 1 102 ? 13.801 10.974 -8.452 1.00 65.69 102 ALA A O 1
ATOM 757 N N . TRP A 1 103 ? 12.356 12.338 -9.477 1.00 64.88 103 TRP A N 1
ATOM 758 C CA . TRP A 1 103 ? 12.824 12.091 -10.828 1.00 64.88 103 TRP A CA 1
ATOM 759 C C . TRP A 1 103 ? 13.882 13.104 -11.276 1.00 64.88 103 TRP A C 1
ATOM 761 O O . TRP A 1 103 ? 14.85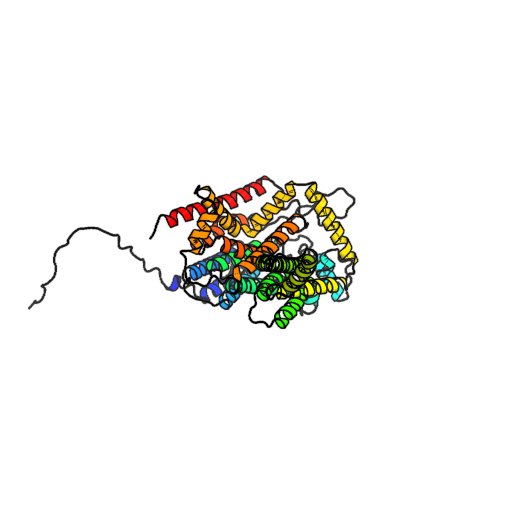3 12.744 -11.932 1.00 64.88 103 TRP A O 1
ATOM 771 N N . ILE A 1 104 ? 13.720 14.384 -10.922 1.00 62.97 104 ILE A N 1
ATOM 772 C CA . ILE A 1 104 ? 14.621 15.455 -11.379 1.00 62.97 104 ILE A CA 1
ATOM 773 C C . ILE A 1 104 ? 16.000 15.358 -10.737 1.00 62.97 104 ILE A C 1
ATOM 775 O O . ILE A 1 104 ? 16.987 15.708 -11.378 1.00 62.97 104 ILE A O 1
ATOM 779 N N . ALA A 1 105 ? 16.068 14.926 -9.481 1.00 54.94 105 ALA A N 1
ATOM 780 C CA . ALA A 1 105 ? 17.308 14.958 -8.726 1.00 54.94 105 ALA A CA 1
ATOM 781 C C . ALA A 1 105 ? 17.896 13.558 -8.463 1.00 54.94 105 ALA A C 1
ATOM 783 O O . ALA A 1 105 ? 18.795 13.404 -7.639 1.00 54.94 105 ALA A O 1
ATOM 784 N N . GLN A 1 106 ? 17.392 12.536 -9.159 1.00 56.28 106 GLN A N 1
ATOM 785 C CA . GLN A 1 106 ? 17.912 11.180 -9.063 1.00 56.28 106 GLN A CA 1
ATOM 786 C C . GLN A 1 106 ? 19.372 11.126 -9.561 1.00 56.28 106 GLN A C 1
ATOM 788 O O . GLN A 1 106 ? 19.657 11.640 -10.646 1.00 56.28 106 GLN A O 1
ATOM 793 N N . PRO A 1 107 ? 20.312 10.515 -8.814 1.00 49.22 107 PRO A N 1
ATOM 794 C CA . PRO A 1 107 ? 21.666 10.293 -9.311 1.00 49.22 107 PRO A CA 1
ATOM 795 C C . PRO A 1 107 ? 21.648 9.360 -10.529 1.00 49.22 107 PRO A C 1
ATOM 797 O O . PRO A 1 107 ? 20.842 8.431 -10.597 1.00 49.22 107 PRO A O 1
ATOM 800 N N . PHE A 1 108 ? 22.547 9.593 -11.492 1.00 50.75 108 PHE A N 1
ATOM 801 C CA . PHE A 1 108 ? 22.650 8.737 -12.670 1.00 50.75 108 PHE A CA 1
ATOM 802 C C . PHE A 1 108 ? 23.184 7.349 -12.275 1.00 50.75 108 PHE A C 1
ATOM 804 O O . PHE A 1 108 ? 24.382 7.200 -12.044 1.00 50.75 108 PHE A O 1
ATOM 811 N N . THR A 1 109 ? 22.321 6.332 -12.216 1.00 48.78 109 THR A N 1
ATOM 812 C CA . THR A 1 109 ? 22.728 4.932 -12.034 1.00 48.78 109 THR A CA 1
ATOM 813 C C . THR A 1 109 ? 22.831 4.219 -13.389 1.00 48.78 109 THR A C 1
ATOM 815 O O . THR A 1 109 ? 21.965 4.343 -14.258 1.00 48.78 109 THR A O 1
ATOM 818 N N . THR A 1 110 ? 23.937 3.503 -13.610 1.00 45.62 110 THR A N 1
ATOM 819 C CA . THR A 1 110 ? 24.241 2.769 -14.858 1.00 45.62 110 THR A CA 1
ATOM 820 C C . THR A 1 110 ? 23.906 1.278 -14.779 1.00 45.62 110 THR A C 1
ATOM 822 O O . THR A 1 110 ? 24.157 0.530 -15.729 1.00 45.62 110 THR A O 1
ATOM 825 N N . GLU A 1 111 ? 23.326 0.831 -13.666 1.00 46.91 111 GLU A N 1
ATOM 826 C CA . GLU A 1 111 ? 22.940 -0.562 -13.460 1.00 46.91 111 GLU A CA 1
ATOM 827 C C . GLU A 1 111 ? 21.880 -1.003 -14.483 1.00 46.91 111 GLU A C 1
ATOM 829 O O . GLU A 1 111 ? 21.043 -0.213 -14.925 1.00 46.91 111 GLU A O 1
ATOM 834 N N . HIS A 1 112 ? 21.969 -2.260 -14.935 1.00 51.75 112 HIS A N 1
ATOM 835 C CA . HIS A 1 112 ? 21.081 -2.861 -15.944 1.00 51.75 112 HIS A CA 1
ATOM 836 C C . HIS A 1 112 ? 20.923 -2.052 -17.250 1.00 51.75 112 HIS A C 1
ATOM 838 O O . HIS A 1 112 ? 19.841 -2.003 -17.839 1.00 51.75 112 HIS A O 1
ATOM 844 N N . HIS A 1 113 ? 21.999 -1.411 -17.725 1.00 53.91 113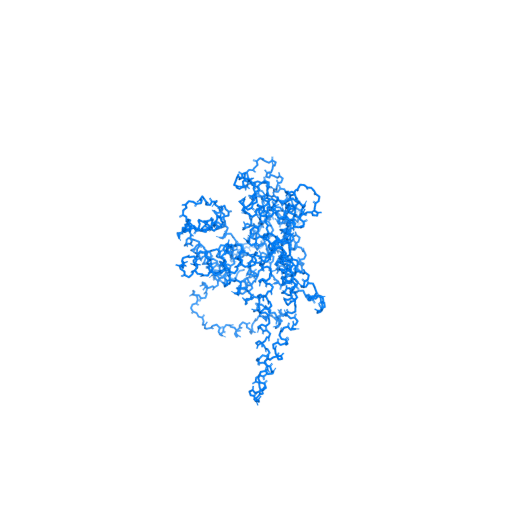 HIS A N 1
ATOM 845 C CA . HIS A 1 113 ? 21.977 -0.540 -18.914 1.00 53.91 113 HIS A CA 1
ATOM 846 C C . HIS A 1 113 ? 20.984 0.632 -18.790 1.00 53.91 113 HIS A C 1
ATOM 848 O O . HIS A 1 113 ? 20.466 1.130 -19.789 1.00 53.91 113 HIS A O 1
ATOM 854 N N . GLY A 1 114 ? 20.707 1.065 -17.555 1.00 54.16 114 GLY A N 1
ATOM 855 C CA . GLY A 1 114 ? 19.795 2.159 -17.247 1.00 54.16 114 GLY A CA 1
ATOM 856 C C . GLY A 1 114 ? 18.310 1.787 -17.246 1.00 54.16 114 GLY A C 1
ATOM 857 O O . GLY A 1 114 ? 17.466 2.676 -17.130 1.00 54.16 114 GLY A O 1
ATOM 858 N N . LEU A 1 115 ? 17.966 0.503 -17.363 1.00 57.69 115 LEU A N 1
ATOM 859 C CA . LEU A 1 115 ? 16.614 0.002 -17.118 1.00 57.69 115 LEU A CA 1
ATOM 860 C C . LEU A 1 115 ? 16.464 -0.344 -15.631 1.00 57.69 115 LEU A C 1
ATOM 862 O O . LEU A 1 115 ? 17.386 -0.874 -15.029 1.00 57.69 115 LEU A O 1
ATOM 866 N N . ALA A 1 116 ? 15.306 -0.072 -15.022 1.00 60.12 116 ALA A N 1
ATOM 867 C CA . ALA A 1 116 ? 15.019 -0.605 -13.686 1.00 60.12 116 ALA A CA 1
ATOM 868 C C . ALA A 1 116 ? 15.054 -2.151 -13.691 1.00 60.12 116 ALA A C 1
ATOM 870 O O . ALA A 1 116 ? 14.910 -2.770 -14.747 1.00 60.12 116 ALA A O 1
ATOM 871 N N . TRP A 1 117 ? 15.166 -2.768 -12.513 1.00 58.06 117 TRP A N 1
ATOM 872 C CA . TRP A 1 117 ? 15.264 -4.223 -12.310 1.00 58.06 117 TRP A CA 1
ATOM 873 C C . TRP A 1 117 ? 14.266 -5.055 -13.140 1.00 58.06 117 TRP A C 1
ATOM 875 O O . TRP A 1 117 ? 14.644 -5.987 -13.849 1.00 58.06 117 TRP A O 1
ATOM 885 N N . ASP A 1 118 ? 12.983 -4.686 -13.109 1.00 65.44 118 ASP A N 1
ATOM 886 C CA . ASP A 1 118 ? 11.928 -5.371 -13.871 1.00 65.44 118 ASP A CA 1
ATOM 887 C C . ASP A 1 118 ? 11.764 -4.811 -15.302 1.00 65.44 118 ASP A C 1
ATOM 889 O O . ASP A 1 118 ? 11.009 -5.334 -16.130 1.00 65.44 118 ASP A O 1
ATOM 893 N N . GLY A 1 119 ? 12.459 -3.714 -15.604 1.00 71.12 119 GLY A N 1
ATOM 894 C CA . GLY A 1 119 ? 12.304 -2.915 -16.812 1.00 71.12 119 GLY A CA 1
ATOM 895 C C . GLY A 1 119 ? 12.640 -3.671 -18.087 1.00 71.12 119 GLY A C 1
ATOM 896 O O . GLY A 1 119 ? 11.978 -3.461 -19.097 1.00 71.12 119 GLY A O 1
ATOM 897 N N . MET A 1 120 ? 13.585 -4.614 -18.044 1.00 73.81 120 MET A N 1
ATOM 898 C CA . MET A 1 120 ? 13.904 -5.456 -19.201 1.00 73.81 120 MET A CA 1
ATOM 899 C C . MET A 1 120 ? 12.718 -6.346 -19.606 1.00 73.81 120 MET A C 1
ATOM 901 O O . MET A 1 120 ? 12.385 -6.434 -20.788 1.00 73.81 120 MET A O 1
ATOM 905 N N . SER A 1 121 ? 12.041 -6.976 -18.643 1.00 77.00 121 SER A N 1
ATOM 906 C CA . SER A 1 121 ? 10.881 -7.836 -18.911 1.00 77.00 121 SER A CA 1
ATOM 907 C C . SER A 1 121 ? 9.684 -7.029 -19.415 1.00 77.00 121 SER A C 1
ATOM 909 O O . SER A 1 121 ? 9.044 -7.421 -20.393 1.00 77.00 121 SER A O 1
ATOM 911 N N . TYR A 1 122 ? 9.411 -5.868 -18.809 1.00 80.00 122 TYR A N 1
ATOM 912 C CA . TYR A 1 122 ? 8.343 -4.974 -19.271 1.00 80.00 122 TYR A CA 1
ATOM 913 C C . TYR A 1 122 ? 8.638 -4.368 -20.642 1.00 80.00 122 TYR A C 1
ATOM 915 O O . TYR A 1 122 ? 7.739 -4.290 -21.478 1.00 80.00 122 TYR A O 1
ATOM 923 N N . TRP A 1 123 ? 9.895 -4.018 -20.916 1.00 79.31 123 TRP A N 1
ATOM 924 C CA . TRP A 1 123 ? 10.331 -3.566 -22.232 1.00 79.31 123 TRP A CA 1
ATOM 925 C C . TRP A 1 123 ? 10.144 -4.650 -23.297 1.00 79.31 123 TRP A C 1
ATOM 927 O O . TRP A 1 123 ? 9.623 -4.368 -24.376 1.00 79.31 123 TRP A O 1
ATOM 937 N N . ARG A 1 124 ? 10.505 -5.906 -23.008 1.00 79.69 124 ARG A N 1
ATOM 938 C CA . ARG A 1 124 ? 10.273 -7.030 -23.931 1.00 79.69 124 ARG A CA 1
ATOM 939 C C . ARG A 1 124 ? 8.788 -7.232 -24.222 1.00 79.69 124 ARG A C 1
ATOM 941 O O . ARG A 1 124 ? 8.429 -7.356 -25.387 1.00 79.69 124 ARG A O 1
ATOM 948 N N . MET A 1 125 ? 7.930 -7.205 -23.198 1.00 84.81 125 MET A N 1
ATOM 949 C CA . MET A 1 125 ? 6.476 -7.307 -23.384 1.00 84.81 125 MET A CA 1
ATOM 950 C C . MET A 1 125 ? 5.916 -6.149 -24.212 1.00 84.81 125 MET A C 1
ATOM 952 O O . MET A 1 125 ? 5.140 -6.380 -25.133 1.00 84.81 125 MET A O 1
ATOM 956 N N . PHE A 1 126 ? 6.342 -4.915 -23.931 1.00 87.56 126 PHE A N 1
ATOM 957 C CA . PHE A 1 126 ? 5.962 -3.738 -24.712 1.00 87.56 126 PHE A CA 1
ATOM 958 C C . PHE A 1 126 ? 6.302 -3.903 -26.197 1.00 87.56 126 PHE A C 1
ATOM 960 O O . PHE A 1 126 ? 5.470 -3.643 -27.064 1.00 87.56 126 PHE A O 1
ATOM 967 N N . ASN A 1 127 ? 7.519 -4.353 -26.503 1.00 85.31 127 ASN A N 1
ATOM 968 C CA . ASN A 1 127 ? 7.945 -4.575 -27.882 1.00 85.31 127 ASN A CA 1
ATOM 969 C C . ASN A 1 127 ? 7.171 -5.726 -28.532 1.00 85.31 127 ASN A C 1
ATOM 971 O O . ASN A 1 127 ? 6.746 -5.585 -29.675 1.00 85.31 127 ASN A O 1
ATOM 975 N N . ALA A 1 128 ? 6.894 -6.805 -27.792 1.00 86.12 128 ALA A N 1
ATOM 976 C CA . ALA A 1 128 ? 6.083 -7.916 -28.281 1.00 86.12 128 ALA A CA 1
ATOM 977 C C . ALA A 1 128 ? 4.663 -7.468 -28.667 1.00 86.12 128 ALA A C 1
ATOM 979 O O . ALA A 1 128 ? 4.179 -7.841 -29.733 1.00 86.12 128 ALA A O 1
ATOM 980 N N . PHE A 1 129 ? 4.025 -6.603 -27.869 1.00 87.88 129 PHE A N 1
ATOM 981 C CA . PHE A 1 129 ? 2.723 -6.015 -28.212 1.00 87.88 129 PHE A CA 1
ATOM 982 C C . PHE A 1 129 ? 2.768 -5.096 -29.442 1.00 87.88 129 PHE A C 1
ATOM 984 O O . PHE A 1 129 ? 1.761 -4.952 -30.128 1.00 87.88 129 PHE A O 1
ATOM 991 N N . ASN A 1 130 ? 3.932 -4.527 -29.761 1.00 87.69 130 ASN A N 1
ATOM 992 C CA . ASN A 1 130 ? 4.170 -3.768 -30.991 1.00 87.69 130 ASN A CA 1
ATOM 993 C C . ASN A 1 130 ? 4.681 -4.640 -32.157 1.00 87.69 130 ASN A C 1
ATOM 995 O O . ASN A 1 130 ? 5.133 -4.111 -33.170 1.00 87.69 130 ASN A O 1
ATOM 999 N N . GLY A 1 131 ? 4.636 -5.971 -32.030 1.00 84.81 131 GLY A N 1
ATOM 1000 C CA . GLY A 1 131 ? 5.043 -6.906 -33.083 1.00 84.81 131 GLY A CA 1
ATOM 1001 C C . GLY A 1 131 ? 6.553 -7.152 -33.193 1.00 84.81 131 GLY A C 1
ATOM 1002 O O . GLY A 1 131 ? 6.995 -7.765 -34.161 1.00 84.81 131 GLY A O 1
ATOM 1003 N N . ILE A 1 132 ? 7.355 -6.712 -32.218 1.00 84.44 132 ILE A N 1
ATOM 1004 C CA . ILE A 1 132 ? 8.815 -6.886 -32.192 1.00 84.44 132 ILE A CA 1
ATOM 1005 C C . ILE A 1 132 ? 9.193 -7.932 -31.133 1.00 84.44 132 ILE A C 1
ATOM 1007 O O . ILE A 1 132 ? 9.101 -7.690 -29.929 1.00 84.44 132 ILE A O 1
ATOM 1011 N N . ALA A 1 133 ? 9.669 -9.100 -31.568 1.00 77.31 133 ALA A N 1
ATOM 1012 C CA . ALA A 1 133 ? 10.106 -10.164 -30.666 1.00 77.31 133 ALA A CA 1
ATOM 1013 C C . ALA A 1 133 ? 11.547 -9.931 -30.169 1.00 77.31 133 ALA A C 1
ATOM 1015 O O . ALA A 1 133 ? 12.499 -10.034 -30.936 1.00 77.31 133 ALA A O 1
ATOM 1016 N N . LEU A 1 134 ? 11.715 -9.663 -28.867 1.00 72.50 134 LEU A N 1
ATOM 1017 C CA . LEU A 1 134 ? 13.020 -9.452 -28.211 1.00 72.50 134 LEU A CA 1
ATOM 1018 C C . LEU A 1 134 ? 13.461 -10.640 -27.325 1.00 72.50 134 LEU A C 1
ATOM 1020 O O . LEU A 1 134 ? 14.232 -10.472 -26.378 1.00 72.50 134 LEU A O 1
ATOM 1024 N N . GLY A 1 135 ? 12.960 -11.844 -27.617 1.00 69.00 135 GLY A N 1
ATOM 1025 C CA . GLY A 1 135 ? 13.212 -13.066 -26.843 1.00 69.00 135 GLY A CA 1
ATOM 1026 C C . GLY A 1 135 ? 12.126 -13.381 -25.800 1.00 69.00 135 GLY A C 1
ATOM 1027 O O . GLY A 1 135 ? 11.107 -12.690 -25.737 1.00 69.00 135 GLY A O 1
ATOM 1028 N N . PRO A 1 136 ? 12.305 -14.445 -24.994 1.00 66.56 136 PRO A N 1
ATOM 1029 C CA . PRO A 1 136 ? 11.284 -14.911 -24.060 1.00 66.56 136 PRO A CA 1
ATOM 1030 C C . PRO A 1 136 ? 11.081 -13.949 -22.878 1.00 66.56 136 PRO A C 1
ATOM 1032 O O . PRO A 1 136 ? 12.028 -13.341 -22.362 1.00 66.56 136 PRO A O 1
ATOM 1035 N N . VAL A 1 137 ? 9.827 -13.859 -22.426 1.00 67.50 137 VAL A N 1
ATOM 1036 C CA . VAL A 1 137 ? 9.424 -13.192 -21.180 1.00 67.50 137 VAL A CA 1
ATOM 1037 C C . VAL A 1 137 ? 9.387 -14.250 -20.082 1.00 67.50 137 VAL A C 1
ATOM 1039 O O . VAL A 1 137 ? 8.648 -15.227 -20.180 1.00 67.50 137 VAL A O 1
ATOM 1042 N N . THR A 1 138 ? 10.214 -14.086 -19.054 1.00 64.00 138 THR A N 1
ATOM 1043 C CA . THR A 1 138 ? 10.311 -15.049 -17.952 1.00 64.00 138 THR A CA 1
ATOM 1044 C C . THR A 1 138 ? 9.132 -14.914 -16.987 1.00 64.00 138 THR A C 1
ATOM 1046 O O . THR A 1 138 ? 8.524 -13.850 -16.851 1.00 64.00 138 THR A O 1
ATOM 1049 N N . ALA A 1 139 ? 8.791 -16.000 -16.293 1.00 53.59 139 ALA A N 1
ATOM 1050 C CA . ALA A 1 139 ? 7.855 -15.943 -15.173 1.00 53.59 139 ALA A CA 1
ATOM 1051 C C . ALA A 1 139 ? 8.475 -15.149 -13.999 1.00 53.59 139 ALA A C 1
ATOM 1053 O O . ALA A 1 139 ? 9.696 -15.196 -13.834 1.00 53.59 139 ALA A O 1
ATOM 1054 N N . PRO A 1 140 ? 7.683 -14.426 -13.183 1.00 57.28 140 PRO A N 1
ATOM 1055 C CA . PRO A 1 140 ? 6.225 -14.245 -13.250 1.00 57.28 140 PRO A CA 1
ATOM 1056 C C . PRO A 1 140 ? 5.775 -13.115 -14.203 1.00 57.28 140 PRO A C 1
ATOM 1058 O O . PRO A 1 140 ? 4.582 -12.837 -14.315 1.00 57.28 140 PRO A O 1
ATOM 1061 N N . PHE A 1 141 ? 6.700 -12.446 -14.898 1.00 68.69 141 PHE A N 1
ATOM 1062 C CA . PHE A 1 141 ? 6.431 -11.198 -15.624 1.00 68.69 141 PHE A CA 1
ATOM 1063 C C . PHE A 1 141 ? 5.408 -11.325 -16.751 1.00 68.69 141 PHE A C 1
ATOM 1065 O O . PHE A 1 141 ? 4.657 -10.381 -16.974 1.00 68.69 141 PHE A O 1
ATOM 1072 N N . GLY A 1 142 ? 5.310 -12.490 -17.399 1.00 67.50 142 GLY A N 1
ATOM 1073 C CA . GLY A 1 142 ? 4.313 -12.749 -18.447 1.00 67.50 142 GLY A CA 1
ATOM 1074 C C . GLY A 1 142 ? 2.853 -12.596 -17.996 1.00 67.50 142 GLY A C 1
ATOM 1075 O O . GLY A 1 142 ? 1.969 -12.525 -18.838 1.00 67.50 142 GLY A O 1
ATOM 1076 N N . GLN A 1 143 ? 2.591 -12.507 -16.688 1.00 72.06 143 GLN A N 1
ATOM 1077 C CA . GLN A 1 143 ? 1.254 -12.303 -16.116 1.00 72.06 143 GLN A CA 1
ATOM 1078 C C . GLN A 1 143 ? 0.946 -10.824 -15.824 1.00 72.06 143 GLN A C 1
ATOM 1080 O O . GLN A 1 143 ? -0.191 -10.469 -15.531 1.00 72.06 143 GLN A O 1
ATOM 1085 N N . ARG A 1 144 ? 1.946 -9.939 -15.914 1.00 81.81 144 ARG A N 1
ATOM 1086 C CA . ARG A 1 144 ? 1.849 -8.509 -15.579 1.00 81.81 144 ARG A CA 1
ATOM 1087 C C . ARG A 1 144 ? 1.743 -7.664 -16.846 1.00 81.81 144 ARG A C 1
ATOM 1089 O O . ARG A 1 144 ? 2.562 -6.780 -17.105 1.00 81.81 144 ARG A O 1
ATOM 1096 N N . ILE A 1 145 ? 0.748 -7.978 -17.671 1.00 85.00 145 ILE A N 1
ATOM 1097 C CA . ILE A 1 145 ? 0.606 -7.413 -19.019 1.00 85.00 145 ILE A CA 1
ATOM 1098 C C . ILE A 1 145 ? 0.013 -6.002 -19.048 1.00 85.00 145 ILE A C 1
ATOM 1100 O O . ILE A 1 145 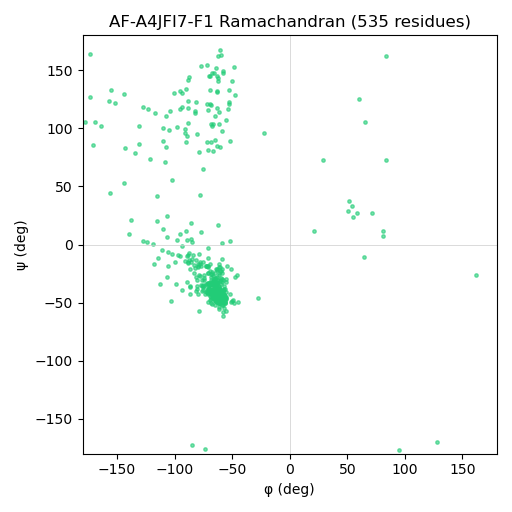? 0.167 -5.306 -20.043 1.00 85.00 145 ILE A O 1
ATOM 1104 N N . GLY A 1 146 ? -0.647 -5.562 -17.976 1.00 87.94 146 GLY A N 1
ATOM 1105 C CA . GLY A 1 146 ? -1.385 -4.301 -17.913 1.00 87.94 146 GLY A CA 1
ATOM 1106 C C . GLY A 1 146 ? -0.498 -3.101 -18.224 1.00 87.94 146 GLY A C 1
ATOM 1107 O O . GLY A 1 146 ? -0.705 -2.425 -19.223 1.00 87.94 146 GLY A O 1
ATOM 1108 N N . LEU A 1 147 ? 0.540 -2.861 -17.424 1.00 86.12 147 LEU A N 1
ATOM 1109 C CA . LEU A 1 147 ? 1.434 -1.721 -17.639 1.00 86.12 147 LEU A CA 1
ATOM 1110 C C . LEU A 1 147 ? 2.066 -1.693 -19.053 1.00 86.12 147 LEU A C 1
ATOM 1112 O O . LEU A 1 147 ? 1.960 -0.653 -19.707 1.00 86.12 147 LEU A O 1
ATOM 1116 N N . PRO A 1 148 ? 2.682 -2.782 -19.568 1.00 87.75 148 PRO A N 1
ATOM 1117 C CA . PRO A 1 148 ? 3.257 -2.771 -20.912 1.00 87.75 148 PRO A CA 1
ATOM 1118 C C . PRO A 1 148 ? 2.223 -2.646 -22.032 1.00 87.75 148 PRO A C 1
ATOM 1120 O O . PRO A 1 148 ? 2.511 -1.974 -23.016 1.00 87.75 148 PRO A O 1
ATOM 1123 N N . LEU A 1 149 ? 1.028 -3.224 -21.879 1.00 89.19 149 LEU A N 1
ATOM 1124 C CA . LEU A 1 149 ? -0.058 -3.085 -22.848 1.00 89.19 149 LEU A CA 1
ATOM 1125 C C . LEU A 1 149 ? -0.599 -1.651 -22.883 1.00 89.19 149 LEU A C 1
ATOM 1127 O O . LEU A 1 149 ? -0.743 -1.070 -23.948 1.00 89.19 149 LEU A O 1
ATOM 1131 N N . PHE A 1 150 ? -0.866 -1.033 -21.731 1.00 89.19 150 PHE A N 1
ATOM 1132 C CA . PHE A 1 150 ? -1.374 0.343 -21.686 1.00 89.19 150 PHE A CA 1
ATOM 1133 C C . PHE A 1 150 ? -0.376 1.349 -22.264 1.00 89.19 150 PHE A C 1
ATOM 1135 O O . PHE A 1 150 ? -0.777 2.324 -22.899 1.00 89.19 150 PHE A O 1
ATOM 1142 N N . ALA A 1 151 ? 0.922 1.095 -22.097 1.00 88.69 151 ALA A N 1
ATOM 1143 C CA . ALA A 1 151 ? 1.957 1.938 -22.672 1.00 88.69 151 ALA A CA 1
ATOM 1144 C C . ALA A 1 151 ? 1.940 1.949 -24.212 1.00 88.69 151 ALA A C 1
ATOM 1146 O O . ALA A 1 151 ? 2.325 2.964 -24.786 1.00 88.69 151 ALA A O 1
ATOM 1147 N N . THR A 1 152 ? 1.475 0.890 -24.895 1.00 89.81 152 THR A N 1
ATOM 1148 C CA . THR A 1 152 ? 1.412 0.869 -26.374 1.00 89.81 152 THR A CA 1
ATOM 1149 C C . THR A 1 152 ? 0.339 1.792 -26.943 1.00 89.81 152 THR A C 1
ATOM 1151 O O . THR A 1 152 ? 0.404 2.153 -28.113 1.00 89.81 152 THR A O 1
ATOM 1154 N N . PHE A 1 153 ? -0.645 2.188 -26.132 1.00 89.75 153 PHE A N 1
ATOM 1155 C CA . PHE A 1 153 ? -1.706 3.109 -26.541 1.00 89.75 153 PHE A CA 1
ATOM 1156 C C . PHE A 1 153 ? -1.344 4.584 -26.329 1.00 89.75 153 PHE A C 1
ATOM 1158 O O . PHE A 1 153 ? -2.092 5.460 -26.764 1.00 89.75 153 PHE A O 1
ATOM 1165 N N . LEU A 1 154 ? -0.227 4.884 -25.657 1.00 87.56 154 LEU A N 1
ATOM 1166 C CA . LEU A 1 154 ? 0.206 6.259 -25.424 1.00 87.56 154 LEU A CA 1
ATOM 1167 C C . LEU A 1 154 ? 1.119 6.751 -26.556 1.00 87.56 154 LEU A C 1
ATOM 1169 O O . LEU A 1 154 ? 2.063 6.053 -26.930 1.00 87.56 154 LEU A O 1
ATOM 1173 N N . PRO A 1 155 ? 0.896 7.970 -27.083 1.00 79.19 155 PRO A N 1
ATOM 1174 C CA . PRO A 1 155 ? 1.771 8.543 -28.094 1.00 79.19 155 PRO A CA 1
ATOM 1175 C C . PRO A 1 155 ? 3.135 8.902 -27.486 1.00 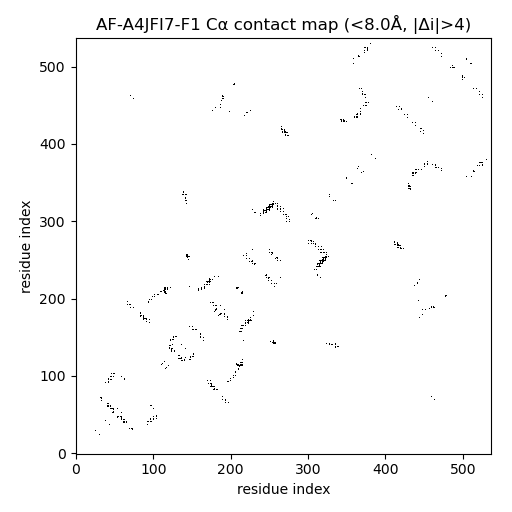79.19 155 PRO A C 1
ATOM 1177 O O . PRO A 1 155 ? 3.211 9.554 -26.445 1.00 79.19 155 PRO A O 1
ATOM 1180 N N . GLY A 1 156 ? 4.223 8.526 -28.161 1.00 79.00 156 GLY A N 1
ATOM 1181 C CA . GLY A 1 156 ? 5.581 8.950 -27.812 1.00 79.00 156 GLY A CA 1
ATOM 1182 C C . GLY A 1 156 ? 6.581 7.805 -27.669 1.00 79.00 156 GLY A C 1
ATOM 1183 O O . GLY A 1 156 ? 6.322 6.661 -28.031 1.00 79.00 156 GLY A O 1
ATOM 1184 N N . ARG A 1 157 ? 7.773 8.132 -27.153 1.00 82.12 157 ARG A N 1
ATOM 1185 C CA . ARG A 1 157 ? 8.789 7.121 -26.827 1.00 82.12 157 ARG A CA 1
ATOM 1186 C C . ARG A 1 157 ? 8.302 6.300 -25.631 1.00 82.12 157 ARG A C 1
ATOM 1188 O O . ARG A 1 157 ? 7.738 6.895 -24.711 1.00 82.12 157 ARG A O 1
ATOM 1195 N N . PRO A 1 158 ? 8.585 4.989 -25.552 1.00 76.94 158 PRO A N 1
ATOM 1196 C CA . PRO A 1 158 ? 7.984 4.164 -24.508 1.00 76.94 158 PRO A CA 1
ATOM 1197 C C . PRO A 1 158 ? 8.409 4.613 -23.106 1.00 76.94 158 PRO A C 1
ATOM 1199 O O . PRO A 1 158 ? 7.594 4.618 -22.196 1.00 76.94 158 PRO A O 1
ATOM 1202 N N . VAL A 1 159 ? 9.637 5.119 -22.947 1.00 76.50 159 VAL A N 1
ATOM 1203 C CA . VAL A 1 159 ? 10.122 5.721 -21.689 1.00 76.50 159 VAL A CA 1
ATOM 1204 C C . VAL A 1 159 ? 9.163 6.791 -21.152 1.00 76.50 159 VAL A C 1
ATOM 1206 O O . VAL A 1 159 ? 8.865 6.810 -19.962 1.00 76.50 159 VAL A O 1
ATOM 1209 N N . VAL A 1 160 ? 8.630 7.647 -22.029 1.00 78.88 160 VAL A N 1
ATOM 1210 C CA . VAL A 1 160 ? 7.682 8.709 -21.654 1.00 78.88 160 VAL A CA 1
ATOM 1211 C C . VAL A 1 160 ? 6.325 8.118 -21.278 1.00 78.88 160 VAL A C 1
ATOM 1213 O O . VAL A 1 160 ? 5.730 8.541 -20.286 1.00 78.88 160 VAL A O 1
ATOM 1216 N N . ALA A 1 161 ? 5.856 7.121 -22.034 1.00 82.94 161 ALA A N 1
ATOM 1217 C CA . ALA A 1 161 ? 4.609 6.415 -21.754 1.00 82.94 161 ALA A CA 1
ATOM 1218 C C . ALA A 1 161 ? 4.645 5.730 -20.377 1.00 82.94 161 ALA A C 1
ATOM 1220 O O . ALA A 1 161 ? 3.759 5.955 -19.554 1.00 82.94 161 ALA A O 1
ATOM 1221 N N . PHE A 1 162 ? 5.701 4.965 -20.086 1.00 80.00 162 PHE A N 1
ATOM 1222 C CA . PHE A 1 162 ? 5.877 4.294 -18.795 1.00 80.00 162 PHE A CA 1
ATOM 1223 C C . PHE A 1 162 ? 6.023 5.283 -17.641 1.00 80.00 162 PHE A C 1
ATOM 1225 O O . PHE A 1 162 ? 5.359 5.111 -16.621 1.00 80.00 162 PHE A O 1
ATOM 1232 N N . LEU A 1 163 ? 6.808 6.351 -17.818 1.00 78.44 163 LEU A N 1
ATOM 1233 C CA . LEU A 1 163 ? 6.950 7.400 -16.807 1.00 78.44 163 LEU A CA 1
ATOM 1234 C C . LEU A 1 163 ? 5.603 8.057 -16.489 1.00 78.44 163 LEU A C 1
ATOM 1236 O O . LEU A 1 163 ? 5.260 8.253 -15.325 1.00 78.44 163 LEU A O 1
ATOM 1240 N N . THR A 1 164 ? 4.822 8.362 -17.525 1.00 81.81 164 THR A N 1
ATOM 1241 C CA . THR A 1 164 ? 3.504 8.985 -17.384 1.00 81.81 164 THR A CA 1
ATOM 1242 C C . THR A 1 164 ? 2.539 8.049 -16.664 1.00 81.81 164 THR A C 1
ATOM 1244 O O . THR A 1 164 ? 1.875 8.469 -15.722 1.00 81.81 164 THR A O 1
ATOM 1247 N N . LEU A 1 165 ? 2.493 6.767 -17.036 1.00 84.69 165 LEU A N 1
ATOM 1248 C CA . LEU A 1 165 ? 1.645 5.782 -16.361 1.00 84.69 165 LEU A CA 1
ATOM 1249 C C . LEU A 1 165 ? 2.050 5.570 -14.899 1.00 84.69 165 LEU A C 1
ATOM 1251 O O . LEU A 1 165 ? 1.172 5.488 -14.038 1.00 84.69 165 LEU A O 1
ATOM 1255 N N . ALA A 1 166 ? 3.350 5.522 -14.601 1.00 81.38 166 ALA A N 1
ATOM 1256 C CA . ALA A 1 166 ? 3.854 5.411 -13.236 1.00 81.38 166 ALA A CA 1
ATOM 1257 C C . ALA A 1 166 ? 3.463 6.638 -12.399 1.00 81.38 166 ALA A C 1
ATOM 1259 O O . ALA A 1 166 ? 2.892 6.484 -11.319 1.00 81.38 166 ALA A O 1
ATOM 1260 N N . MET A 1 167 ? 3.685 7.848 -12.924 1.00 81.81 167 MET A N 1
ATOM 1261 C CA . MET A 1 167 ? 3.322 9.102 -12.262 1.00 81.81 167 MET A CA 1
ATOM 1262 C C . MET A 1 167 ? 1.811 9.199 -12.022 1.00 81.81 167 MET A C 1
ATOM 1264 O O . MET A 1 167 ? 1.384 9.477 -10.902 1.00 81.81 167 MET A O 1
ATOM 1268 N N . LEU A 1 168 ? 0.993 8.941 -13.047 1.00 86.75 168 LEU A N 1
ATOM 1269 C CA . LEU A 1 168 ? -0.466 8.982 -12.934 1.00 86.75 168 LEU A CA 1
ATOM 1270 C C . LEU A 1 168 ? -0.970 7.965 -11.913 1.00 86.75 168 LEU A C 1
ATOM 1272 O O . LEU A 1 168 ? -1.807 8.306 -11.080 1.00 86.75 168 LEU A O 1
ATOM 1276 N N . SER A 1 169 ? -0.432 6.744 -11.935 1.00 87.38 169 SER A N 1
ATOM 1277 C CA . SER A 1 169 ? -0.791 5.707 -10.967 1.00 87.38 169 SER A CA 1
ATOM 1278 C C . SER A 1 169 ? -0.397 6.109 -9.549 1.00 87.38 169 SER A C 1
ATOM 1280 O O . SER A 1 169 ? -1.197 5.973 -8.630 1.00 87.38 169 SER A O 1
ATOM 1282 N N . TRP A 1 170 ? 0.800 6.667 -9.362 1.00 85.69 170 TRP A N 1
ATOM 1283 C CA . TRP A 1 170 ? 1.272 7.128 -8.059 1.00 85.69 170 TRP A CA 1
ATOM 1284 C C . TRP A 1 170 ? 0.383 8.236 -7.481 1.00 85.69 170 TRP A C 1
ATOM 1286 O O . TRP A 1 170 ? -0.112 8.133 -6.356 1.00 85.69 170 TRP A O 1
ATOM 1296 N N . VAL A 1 171 ? 0.115 9.269 -8.282 1.00 88.81 171 VAL A N 1
ATOM 1297 C CA . VAL A 1 171 ? -0.743 10.400 -7.907 1.00 88.81 171 VAL A CA 1
ATOM 1298 C C . VAL A 1 171 ? -2.167 9.927 -7.616 1.00 88.81 171 VAL A C 1
ATOM 1300 O O . VAL A 1 171 ? -2.732 10.284 -6.581 1.00 88.81 171 VAL A O 1
ATOM 1303 N N . ALA A 1 172 ? -2.736 9.083 -8.482 1.00 90.81 172 ALA A N 1
ATOM 1304 C CA . ALA A 1 172 ? -4.069 8.522 -8.287 1.00 90.81 172 ALA A CA 1
ATOM 1305 C C . ALA A 1 172 ? -4.140 7.637 -7.035 1.00 90.81 172 ALA A C 1
ATOM 1307 O O . ALA A 1 172 ? -5.109 7.718 -6.281 1.00 90.81 172 ALA A O 1
ATOM 1308 N N . GLY A 1 173 ? -3.109 6.832 -6.771 1.00 91.38 173 GLY A N 1
ATOM 1309 C CA . GLY A 1 173 ? -3.039 5.968 -5.599 1.00 91.38 173 GLY A CA 1
ATOM 1310 C C . GLY A 1 173 ? -2.965 6.744 -4.290 1.00 91.38 173 GLY A C 1
ATOM 1311 O O . GLY A 1 173 ? -3.669 6.398 -3.343 1.00 91.38 173 GLY A O 1
ATOM 1312 N N . LEU A 1 174 ? -2.190 7.831 -4.238 1.00 91.81 174 LEU A N 1
ATOM 1313 C CA . LEU A 1 174 ? -2.133 8.709 -3.065 1.00 91.81 174 LEU A CA 1
ATOM 1314 C C . LEU A 1 174 ? -3.423 9.513 -2.879 1.00 91.81 174 LEU A C 1
ATOM 1316 O O . LEU A 1 174 ? -3.891 9.654 -1.749 1.00 91.81 174 LEU A O 1
ATOM 1320 N N . ALA A 1 175 ? -4.044 9.972 -3.967 1.00 91.88 175 ALA A N 1
ATOM 1321 C CA . ALA A 1 175 ? -5.359 10.605 -3.912 1.00 91.88 175 ALA A CA 1
ATOM 1322 C C . ALA A 1 175 ? -6.417 9.641 -3.350 1.00 91.88 175 ALA A C 1
ATOM 1324 O O . ALA A 1 175 ? -7.166 9.991 -2.434 1.00 91.88 175 ALA A O 1
ATOM 1325 N N . ALA A 1 176 ? -6.440 8.404 -3.856 1.00 92.31 176 ALA A N 1
ATOM 1326 C CA . ALA A 1 176 ? -7.330 7.349 -3.391 1.00 92.31 176 ALA A CA 1
ATOM 1327 C C . ALA A 1 176 ? -7.043 6.962 -1.934 1.00 92.31 176 ALA A C 1
ATOM 1329 O O . ALA A 1 176 ? -7.988 6.747 -1.174 1.00 92.31 176 ALA A O 1
ATOM 1330 N N . LEU A 1 177 ? -5.772 6.928 -1.516 1.00 92.88 177 LEU A N 1
ATOM 1331 C CA . LEU A 1 177 ? -5.385 6.710 -0.124 1.00 92.88 177 LEU A CA 1
ATOM 1332 C C . LEU A 1 177 ? -5.940 7.824 0.771 1.00 92.88 177 LEU A C 1
ATOM 1334 O O . LEU A 1 177 ? -6.686 7.533 1.702 1.00 92.88 177 LEU A O 1
ATOM 1338 N N . GLY A 1 178 ? -5.643 9.093 0.472 1.00 91.38 178 GLY A N 1
ATOM 1339 C CA . GLY A 1 178 ? -6.114 10.242 1.255 1.00 91.38 178 GLY A CA 1
ATOM 1340 C C . GLY A 1 178 ? -7.640 10.295 1.357 1.00 91.38 178 GLY A C 1
ATOM 1341 O O . GLY A 1 178 ? -8.190 10.452 2.452 1.00 91.38 178 GLY A O 1
ATOM 1342 N N . TYR A 1 179 ? -8.331 10.056 0.237 1.00 90.62 179 TYR A N 1
ATOM 1343 C CA . TYR A 1 179 ? -9.785 9.918 0.211 1.00 90.62 179 TYR A CA 1
ATOM 1344 C C . TYR A 1 179 ? -10.260 8.786 1.127 1.00 90.62 179 TYR A C 1
ATOM 1346 O O . TYR A 1 179 ? -11.142 8.993 1.954 1.00 90.62 179 TYR A O 1
ATOM 1354 N N . THR A 1 180 ? -9.670 7.595 1.008 1.00 90.69 180 THR A N 1
ATOM 1355 C CA . THR A 1 180 ? -10.088 6.388 1.735 1.00 90.69 180 THR A CA 1
ATOM 1356 C C . THR A 1 180 ? -9.872 6.521 3.238 1.00 90.69 180 THR A C 1
ATOM 1358 O O . THR A 1 180 ? -10.779 6.222 4.022 1.00 90.69 180 THR A O 1
ATOM 1361 N N . LEU A 1 181 ? -8.705 7.021 3.655 1.00 90.44 181 LEU A N 1
ATOM 1362 C CA . LEU A 1 181 ? -8.381 7.254 5.062 1.00 90.44 181 LEU A CA 1
ATOM 1363 C C . LEU A 1 181 ? -9.390 8.211 5.712 1.00 90.44 181 LEU A C 1
ATOM 1365 O O . LEU A 1 181 ? -9.833 7.962 6.836 1.00 90.44 181 LEU A O 1
ATOM 1369 N N . ARG A 1 182 ? -9.829 9.256 4.994 1.00 87.94 182 ARG A N 1
ATOM 1370 C CA . ARG A 1 182 ? -10.846 10.191 5.496 1.00 87.94 182 ARG A CA 1
ATOM 1371 C C . ARG A 1 182 ? -12.267 9.637 5.399 1.00 87.94 182 ARG A C 1
ATOM 1373 O O . ARG A 1 182 ? -12.963 9.562 6.406 1.00 87.94 182 ARG A O 1
ATOM 1380 N N . ALA A 1 183 ? -12.713 9.264 4.203 1.00 85.00 183 ALA A N 1
ATOM 1381 C CA . ALA A 1 183 ? -14.102 8.909 3.914 1.00 85.00 183 ALA A CA 1
ATOM 1382 C C . ALA A 1 183 ? -14.537 7.595 4.577 1.00 85.00 183 ALA A C 1
ATOM 1384 O O . ALA A 1 183 ? -15.698 7.451 4.962 1.00 85.00 183 ALA A O 1
ATOM 1385 N N . HIS A 1 184 ? -13.622 6.630 4.706 1.00 84.19 184 HIS A N 1
ATOM 1386 C CA . HIS A 1 184 ? -13.963 5.277 5.141 1.00 84.19 184 HIS A CA 1
ATOM 1387 C C . HIS A 1 184 ? -13.408 4.907 6.513 1.00 84.19 184 HIS A C 1
ATOM 1389 O O . HIS A 1 184 ? -14.079 4.186 7.252 1.00 84.19 184 HIS A O 1
ATOM 1395 N N . PHE A 1 185 ? -12.222 5.408 6.863 1.00 84.50 185 PHE A N 1
ATOM 1396 C CA . PHE A 1 185 ? -11.603 5.158 8.166 1.00 84.50 185 PHE A CA 1
ATOM 1397 C C . PHE A 1 185 ? -11.729 6.334 9.140 1.00 84.50 185 PHE A C 1
ATOM 1399 O O . PHE A 1 185 ? -11.436 6.156 10.319 1.00 84.50 185 PHE A O 1
ATOM 1406 N N . ARG A 1 186 ? -12.218 7.498 8.685 1.00 84.94 186 ARG A N 1
ATOM 1407 C CA . ARG A 1 186 ? -12.426 8.704 9.505 1.00 84.94 186 ARG A CA 1
ATOM 1408 C C . ARG A 1 186 ? -11.171 9.142 10.265 1.00 84.94 186 ARG A C 1
ATOM 1410 O O . ARG A 1 186 ? -11.274 9.684 11.362 1.00 84.94 186 ARG A O 1
ATOM 1417 N N . LEU A 1 187 ? -9.990 8.924 9.685 1.00 85.69 187 LEU A N 1
ATOM 1418 C CA . LEU A 1 187 ? -8.751 9.388 10.300 1.00 85.69 187 LEU A CA 1
ATOM 1419 C C . LEU A 1 187 ? -8.727 10.922 10.379 1.00 85.69 187 LEU A C 1
ATOM 1421 O O . LEU A 1 187 ? -9.355 11.622 9.570 1.00 85.69 187 LEU A O 1
ATOM 1425 N N . SER A 1 188 ? -8.008 11.437 11.377 1.00 84.00 188 SER A N 1
ATOM 1426 C CA . SER A 1 188 ? -7.729 12.866 11.502 1.00 84.00 188 SER A CA 1
ATOM 1427 C C . SER A 1 188 ? -6.726 13.309 10.435 1.00 84.00 188 SER A C 1
ATOM 1429 O O . SER A 1 188 ? -5.911 12.511 9.963 1.00 84.00 188 SER A O 1
ATOM 1431 N N . GLY A 1 189 ? -6.772 14.592 10.071 1.00 83.50 189 GLY A N 1
ATOM 1432 C CA . GLY A 1 189 ? -5.851 15.190 9.104 1.00 83.50 189 GLY A CA 1
ATOM 1433 C C . GLY A 1 189 ? -4.378 14.867 9.372 1.00 83.50 189 GLY A C 1
ATOM 1434 O O . GLY A 1 189 ? -3.731 14.323 8.481 1.00 83.50 189 GLY A O 1
ATOM 1435 N N . PRO A 1 190 ? -3.854 15.052 10.601 1.00 86.31 190 PRO A N 1
ATOM 1436 C CA . PRO A 1 190 ? -2.457 14.747 10.923 1.00 86.31 190 PRO A CA 1
ATOM 1437 C C . PRO A 1 190 ? -2.044 13.298 10.621 1.00 86.31 190 PRO A C 1
ATOM 1439 O O . PRO A 1 190 ? -0.947 13.058 10.122 1.00 86.31 190 PRO A O 1
ATOM 1442 N N . TRP A 1 191 ? -2.929 12.325 10.862 1.00 89.06 191 TRP A N 1
ATOM 1443 C CA . TRP A 1 191 ? -2.672 10.921 10.530 1.00 89.06 191 TRP A CA 1
ATOM 1444 C C . TRP A 1 191 ? -2.719 10.647 9.027 1.00 89.06 191 TRP A C 1
ATOM 1446 O O . TRP A 1 191 ? -1.950 9.821 8.533 1.00 89.06 191 TRP A O 1
ATOM 1456 N N . ILE A 1 192 ? -3.579 11.351 8.287 1.00 89.56 192 ILE A N 1
ATOM 1457 C CA . ILE A 1 192 ? -3.594 11.296 6.821 1.00 89.56 192 ILE A CA 1
ATOM 1458 C C . ILE A 1 192 ? -2.272 11.844 6.274 1.00 89.56 192 ILE A C 1
ATOM 1460 O O . ILE A 1 192 ? -1.630 11.160 5.479 1.00 89.56 192 ILE A O 1
ATOM 1464 N N . VAL A 1 193 ? -1.823 13.012 6.751 1.00 87.19 193 VAL A N 1
ATOM 1465 C CA . VAL A 1 193 ? -0.542 13.620 6.348 1.00 87.19 193 VAL A CA 1
ATOM 1466 C C . VAL A 1 193 ? 0.623 12.688 6.651 1.00 87.19 193 VAL A C 1
ATOM 1468 O O . VAL A 1 193 ? 1.419 12.412 5.759 1.00 87.19 193 VAL A O 1
ATOM 1471 N N . ALA A 1 194 ? 0.702 12.151 7.873 1.00 89.00 194 ALA A N 1
ATOM 1472 C CA . ALA A 1 194 ? 1.760 11.219 8.257 1.00 89.00 194 ALA A CA 1
ATOM 1473 C C . ALA A 1 194 ? 1.779 9.974 7.356 1.00 89.00 194 ALA A C 1
ATOM 1475 O O . ALA A 1 194 ? 2.845 9.545 6.921 1.00 89.00 194 ALA A O 1
ATOM 1476 N N . THR A 1 195 ? 0.607 9.424 7.022 1.00 91.38 195 THR A N 1
ATOM 1477 C CA . THR A 1 195 ? 0.510 8.227 6.173 1.00 91.38 195 THR A CA 1
ATOM 1478 C C . THR A 1 195 ? 0.910 8.510 4.729 1.00 91.38 195 THR A C 1
ATOM 1480 O O . THR A 1 195 ? 1.673 7.742 4.149 1.00 91.38 195 THR A O 1
ATOM 1483 N N . VAL A 1 196 ? 0.443 9.621 4.153 1.00 90.62 196 VAL A N 1
ATOM 1484 C CA . VAL A 1 196 ? 0.799 10.038 2.788 1.00 90.62 196 VAL A CA 1
ATOM 1485 C C . VAL A 1 196 ? 2.287 10.368 2.694 1.00 90.62 196 VAL A C 1
ATOM 1487 O O . VAL A 1 196 ? 2.962 9.902 1.781 1.00 90.62 196 VAL A O 1
ATOM 1490 N N . ALA A 1 197 ? 2.822 11.118 3.658 1.00 87.31 197 ALA A N 1
ATOM 1491 C CA . ALA A 1 197 ? 4.236 11.460 3.692 1.00 87.31 197 ALA A CA 1
ATOM 1492 C C . ALA A 1 197 ? 5.113 10.208 3.827 1.00 87.31 197 ALA A C 1
ATOM 1494 O O . ALA A 1 197 ? 6.112 10.085 3.121 1.00 87.31 197 ALA A O 1
ATOM 1495 N N . TRP A 1 198 ? 4.717 9.256 4.678 1.00 88.06 198 TRP A N 1
ATOM 1496 C CA . TRP A 1 198 ? 5.420 7.982 4.820 1.00 88.06 198 TRP A CA 1
ATOM 1497 C C . TRP A 1 198 ? 5.373 7.150 3.535 1.00 88.06 198 TRP A C 1
ATOM 1499 O O . TRP A 1 198 ? 6.399 6.619 3.114 1.00 88.06 198 TRP A O 1
ATOM 1509 N N . ALA A 1 199 ? 4.210 7.095 2.872 1.00 86.62 199 ALA A N 1
ATOM 1510 C CA . ALA A 1 199 ? 4.058 6.429 1.582 1.00 86.62 199 ALA A CA 1
ATOM 1511 C C . ALA A 1 199 ? 5.016 7.006 0.529 1.00 86.62 199 ALA A C 1
ATOM 1513 O O . ALA A 1 199 ? 5.689 6.241 -0.156 1.00 86.62 199 ALA A O 1
ATOM 1514 N N . CYS A 1 200 ? 5.128 8.338 0.450 1.00 82.25 200 CYS A N 1
ATOM 1515 C CA . CYS A 1 200 ? 6.113 9.017 -0.391 1.00 82.25 200 CYS A CA 1
ATOM 1516 C C . CYS A 1 200 ? 7.542 8.607 -0.030 1.00 82.25 200 CYS A C 1
ATOM 1518 O O . CYS A 1 200 ? 8.243 8.046 -0.866 1.00 82.25 200 CYS A O 1
ATOM 1520 N N . ILE A 1 201 ? 7.964 8.810 1.218 1.00 77.06 201 ILE A N 1
ATOM 1521 C CA . ILE A 1 201 ? 9.351 8.571 1.649 1.00 77.06 201 ILE A CA 1
ATOM 1522 C C . ILE A 1 201 ? 9.794 7.133 1.381 1.00 77.06 201 ILE A C 1
ATOM 1524 O O . ILE A 1 201 ? 10.882 6.923 0.857 1.00 77.06 201 ILE A O 1
ATOM 1528 N N . PHE A 1 202 ? 8.944 6.151 1.677 1.00 71.75 202 PHE A N 1
ATOM 1529 C CA . PHE A 1 202 ? 9.270 4.742 1.470 1.00 71.75 202 PHE A CA 1
ATOM 1530 C C . PHE A 1 202 ? 9.347 4.343 -0.020 1.00 71.75 202 PHE A C 1
ATOM 1532 O O . PHE A 1 202 ? 9.994 3.354 -0.373 1.00 71.75 202 PHE A O 1
ATOM 1539 N N . TYR A 1 203 ? 8.692 5.093 -0.913 1.00 68.44 203 TYR A N 1
ATOM 1540 C CA . TYR A 1 203 ? 8.775 4.888 -2.364 1.00 68.44 203 TYR A CA 1
ATOM 1541 C C . TYR A 1 203 ? 9.870 5.696 -3.058 1.00 68.44 203 TYR A C 1
ATOM 1543 O O . TYR A 1 203 ? 10.205 5.354 -4.195 1.00 68.44 203 TYR A O 1
ATOM 1551 N N . ALA A 1 204 ? 10.460 6.710 -2.410 1.00 58.34 204 ALA A N 1
ATOM 1552 C CA . ALA A 1 204 ? 11.689 7.322 -2.911 1.00 58.34 204 ALA A CA 1
ATOM 1553 C C . ALA A 1 204 ? 12.854 6.366 -2.715 1.00 58.34 204 ALA A C 1
ATOM 1555 O O . ALA A 1 204 ? 13.573 6.416 -1.722 1.00 58.34 204 ALA A O 1
ATOM 1556 N N . SER A 1 205 ? 13.065 5.521 -3.708 1.00 52.44 205 SER A N 1
ATOM 1557 C CA . SER A 1 205 ? 14.351 4.884 -3.901 1.00 52.44 205 SER A CA 1
ATOM 1558 C C . SER A 1 205 ? 14.824 5.229 -5.312 1.00 52.44 205 SER A C 1
ATOM 1560 O O . SER A 1 205 ? 14.136 4.877 -6.276 1.00 52.44 205 SER A O 1
ATOM 1562 N N . PRO A 1 206 ? 15.949 5.953 -5.447 1.00 42.22 206 PRO A N 1
ATOM 1563 C CA . PRO A 1 206 ? 16.545 6.263 -6.742 1.00 42.22 206 PRO A CA 1
ATOM 1564 C C . PRO A 1 206 ? 16.961 4.999 -7.518 1.00 42.22 206 PRO A C 1
ATOM 1566 O O . PRO A 1 206 ? 17.076 5.048 -8.732 1.00 42.22 206 PRO A O 1
ATOM 1569 N N . ASP A 1 207 ? 17.082 3.837 -6.880 1.00 45.69 207 ASP A N 1
ATOM 1570 C CA . ASP A 1 207 ? 17.445 2.586 -7.566 1.00 45.69 207 ASP A CA 1
ATOM 1571 C C . ASP A 1 207 ? 16.230 1.885 -8.209 1.00 45.69 207 ASP A C 1
ATOM 1573 O O . ASP A 1 207 ? 16.361 0.946 -8.993 1.00 45.69 207 ASP A O 1
ATOM 1577 N N . ARG A 1 208 ? 15.008 2.366 -7.928 1.00 51.31 208 ARG A N 1
ATOM 1578 C CA . ARG A 1 208 ? 13.759 1.771 -8.442 1.00 51.31 208 ARG A CA 1
ATOM 1579 C C . ARG A 1 208 ? 13.347 2.270 -9.822 1.00 51.31 208 ARG A C 1
ATOM 1581 O O . ARG A 1 208 ? 12.488 1.655 -10.451 1.00 51.31 208 ARG A O 1
ATOM 1588 N N . TYR A 1 209 ? 13.932 3.365 -10.297 1.00 51.62 209 TYR A N 1
ATOM 1589 C CA . TYR A 1 209 ? 13.529 4.006 -11.545 1.00 51.62 209 TYR A CA 1
ATOM 1590 C C . TYR A 1 209 ? 14.760 4.282 -12.409 1.00 51.62 209 TYR A C 1
ATOM 1592 O O . TYR A 1 209 ? 15.334 5.353 -12.346 1.00 51.62 209 TYR A O 1
ATOM 1600 N N . GLY A 1 210 ? 15.203 3.321 -13.219 1.00 50.44 210 GLY A N 1
ATOM 1601 C CA . GLY A 1 210 ? 16.333 3.542 -14.126 1.00 50.44 210 GLY A CA 1
ATOM 1602 C C . GLY A 1 210 ? 16.088 4.709 -15.097 1.00 50.44 210 GLY A C 1
ATOM 1603 O O . GLY A 1 210 ? 14.961 4.952 -15.536 1.00 50.44 210 GLY A O 1
ATOM 1604 N N . ILE A 1 211 ? 17.157 5.414 -15.469 1.00 52.88 211 ILE A N 1
ATOM 1605 C CA . ILE A 1 211 ? 17.137 6.628 -16.312 1.00 52.88 211 ILE A CA 1
ATOM 1606 C C . ILE A 1 211 ? 16.536 6.371 -17.699 1.00 52.88 211 ILE A C 1
ATOM 1608 O O . ILE A 1 211 ? 15.865 7.229 -18.272 1.00 52.88 211 ILE A O 1
ATOM 1612 N N . PHE A 1 212 ? 16.760 5.175 -18.240 1.00 49.66 212 PHE A N 1
ATOM 1613 C CA . PHE A 1 212 ? 16.253 4.738 -19.538 1.00 49.66 212 PHE A CA 1
ATOM 1614 C C . PHE A 1 212 ? 14.923 3.975 -19.428 1.00 49.66 212 PHE A C 1
ATOM 1616 O O . PHE A 1 212 ? 14.354 3.595 -20.450 1.00 49.66 212 PHE A O 1
ATOM 1623 N N . GLY A 1 213 ? 14.393 3.764 -18.217 1.00 55.81 213 GLY A N 1
ATOM 1624 C CA . GLY A 1 213 ? 13.206 2.945 -18.002 1.00 55.81 213 GLY A CA 1
ATOM 1625 C C . GLY A 1 213 ? 12.644 3.011 -16.582 1.00 55.81 213 GLY A C 1
ATOM 1626 O O . GLY A 1 213 ? 12.940 2.112 -15.789 1.00 55.81 213 GLY A O 1
ATOM 1627 N N . PRO A 1 214 ? 11.789 4.000 -16.262 1.00 56.91 214 PRO A N 1
ATOM 1628 C CA . PRO A 1 214 ? 11.073 4.094 -14.990 1.00 56.91 214 PRO A CA 1
ATOM 1629 C C . PRO A 1 214 ? 9.916 3.087 -14.947 1.00 56.91 214 PRO A C 1
ATOM 1631 O O . PRO A 1 214 ? 8.737 3.438 -14.945 1.00 56.91 214 PRO A O 1
ATOM 1634 N N . PHE A 1 215 ? 10.256 1.804 -14.970 1.00 66.69 215 PHE A N 1
ATOM 1635 C CA . PHE A 1 215 ? 9.295 0.716 -14.934 1.00 66.69 215 PHE A CA 1
ATOM 1636 C C . PHE A 1 215 ? 9.026 0.306 -13.488 1.00 66.69 215 PHE A C 1
ATOM 1638 O O . PHE A 1 215 ? 9.790 -0.463 -12.913 1.00 66.69 215 PHE A O 1
ATOM 1645 N N . SER A 1 216 ? 7.917 0.772 -12.912 1.00 70.94 216 SER A N 1
ATOM 1646 C CA . SER A 1 216 ? 7.418 0.241 -11.640 1.00 70.94 216 SER A CA 1
ATOM 1647 C C . SER A 1 216 ? 5.953 -0.159 -11.765 1.00 70.94 216 SER A C 1
ATOM 1649 O O . SER A 1 216 ? 5.078 0.669 -12.015 1.00 70.94 216 SER A O 1
ATOM 1651 N N . VAL A 1 217 ? 5.680 -1.447 -11.551 1.00 73.88 217 VAL A N 1
ATOM 1652 C CA . VAL A 1 217 ? 4.315 -1.977 -11.388 1.00 73.88 217 VAL A CA 1
ATOM 1653 C C . VAL A 1 217 ? 3.755 -1.725 -9.992 1.00 73.88 217 VAL A C 1
ATOM 1655 O O . VAL A 1 217 ? 2.568 -1.946 -9.749 1.00 73.88 217 VAL A O 1
ATOM 1658 N N . ASP A 1 218 ? 4.583 -1.240 -9.070 1.00 75.81 218 ASP A N 1
ATOM 1659 C CA . ASP A 1 218 ? 4.188 -1.061 -7.682 1.00 75.81 218 ASP A CA 1
ATOM 1660 C C . ASP A 1 218 ? 3.298 0.170 -7.503 1.00 75.81 218 ASP A C 1
ATOM 1662 O O . ASP A 1 218 ? 2.324 0.105 -6.756 1.00 75.81 218 ASP A O 1
ATOM 1666 N N . ALA A 1 219 ? 3.542 1.248 -8.259 1.00 79.25 219 ALA A N 1
ATOM 1667 C CA . ALA A 1 219 ? 2.655 2.412 -8.282 1.00 79.25 219 ALA A CA 1
ATOM 1668 C C . ALA A 1 219 ? 1.231 2.055 -8.774 1.00 79.25 219 ALA A C 1
ATOM 1670 O O . ALA A 1 219 ? 0.270 2.366 -8.063 1.00 79.25 219 ALA A O 1
ATOM 1671 N N . PRO A 1 220 ? 1.049 1.346 -9.910 1.00 81.31 220 PRO A N 1
ATOM 1672 C CA . PRO A 1 220 ? -0.249 0.786 -10.284 1.00 81.31 220 PRO A CA 1
ATOM 1673 C C . PRO A 1 220 ? -0.846 -0.140 -9.223 1.00 81.31 220 PRO A C 1
ATOM 1675 O O . PRO A 1 220 ? -2.013 0.018 -8.875 1.00 81.31 220 PRO A O 1
ATOM 1678 N N . ALA A 1 221 ? -0.072 -1.078 -8.668 1.00 82.00 221 ALA A N 1
ATOM 1679 C CA . ALA A 1 221 ? -0.575 -2.019 -7.665 1.00 82.00 221 ALA A CA 1
ATOM 1680 C C . ALA A 1 221 ? -1.067 -1.312 -6.389 1.00 82.00 221 ALA A C 1
ATOM 1682 O O . ALA A 1 221 ? -2.116 -1.661 -5.847 1.00 82.00 221 ALA A O 1
ATOM 1683 N N . PHE A 1 222 ? -0.344 -0.286 -5.939 1.00 85.06 222 PHE A N 1
ATOM 1684 C CA . PHE A 1 222 ? -0.742 0.573 -4.829 1.00 85.06 222 PHE A CA 1
ATOM 1685 C C . PHE A 1 222 ? -2.037 1.334 -5.144 1.00 85.06 222 PHE A C 1
ATOM 1687 O O . PHE A 1 222 ? -2.962 1.341 -4.330 1.00 85.06 222 PHE A O 1
ATOM 1694 N N . ALA A 1 223 ? -2.146 1.912 -6.344 1.00 87.75 223 ALA A N 1
ATOM 1695 C CA . ALA A 1 223 ? -3.352 2.608 -6.782 1.00 87.75 223 ALA A CA 1
ATOM 1696 C C . ALA A 1 223 ? -4.575 1.685 -6.846 1.00 87.75 223 ALA A C 1
ATOM 1698 O O . ALA A 1 223 ? -5.646 2.039 -6.351 1.00 87.75 223 ALA A O 1
ATOM 1699 N N . ILE A 1 224 ? -4.394 0.483 -7.396 1.00 87.94 224 ILE A N 1
ATOM 1700 C CA . ILE A 1 224 ? -5.413 -0.566 -7.468 1.00 87.94 224 ILE A CA 1
ATOM 1701 C C . ILE A 1 224 ? -5.879 -0.945 -6.063 1.00 87.94 224 ILE A C 1
ATOM 1703 O O . ILE A 1 224 ? -7.082 -0.976 -5.817 1.00 87.94 224 ILE A O 1
ATOM 1707 N N . LEU A 1 225 ? -4.960 -1.173 -5.120 1.00 87.69 225 LEU A N 1
ATOM 1708 C CA . LEU A 1 225 ? -5.321 -1.536 -3.752 1.00 87.69 225 LEU A CA 1
ATOM 1709 C C . LEU A 1 225 ? -6.100 -0.425 -3.035 1.00 87.69 225 LEU A C 1
ATOM 1711 O O . LEU A 1 225 ? -7.130 -0.695 -2.414 1.00 87.69 225 LEU A O 1
ATOM 1715 N N . CYS A 1 226 ? -5.651 0.827 -3.137 1.00 89.69 226 CYS A N 1
ATOM 1716 C CA . CYS A 1 226 ? -6.394 1.969 -2.601 1.00 89.69 226 CYS A CA 1
ATOM 1717 C C . CYS A 1 226 ? -7.788 2.073 -3.241 1.00 89.69 226 CYS A C 1
ATOM 1719 O O . CYS A 1 226 ? -8.775 2.318 -2.545 1.00 89.69 226 CYS A O 1
ATOM 1721 N N . GLY A 1 227 ? -7.888 1.816 -4.550 1.00 88.44 227 GLY A N 1
ATOM 1722 C CA . GLY A 1 227 ? -9.151 1.731 -5.280 1.00 88.44 227 GLY A CA 1
ATOM 1723 C C . GLY A 1 227 ? -10.057 0.604 -4.780 1.00 88.44 227 GLY A C 1
ATOM 1724 O O . GLY A 1 227 ? -11.250 0.827 -4.579 1.00 88.44 227 GLY A O 1
ATOM 1725 N N . PHE A 1 228 ? -9.510 -0.584 -4.504 1.00 89.06 228 PHE A N 1
ATOM 1726 C CA . PHE A 1 228 ? -10.257 -1.718 -3.951 1.00 89.06 228 PHE A CA 1
ATOM 1727 C C . PHE A 1 228 ? -10.844 -1.367 -2.590 1.00 89.06 228 PHE A C 1
ATOM 1729 O O . PHE A 1 228 ? -12.027 -1.606 -2.360 1.00 89.06 228 PHE A O 1
ATOM 1736 N N . LEU A 1 229 ? -10.057 -0.745 -1.709 1.00 87.75 229 LEU A N 1
ATOM 1737 C CA . LEU A 1 229 ? -10.528 -0.311 -0.393 1.00 87.75 229 LEU A CA 1
ATOM 1738 C C . LEU A 1 229 ? -11.627 0.758 -0.495 1.00 87.75 229 LEU A C 1
ATOM 1740 O O . LEU A 1 229 ? -12.620 0.680 0.235 1.00 87.75 229 LEU A O 1
ATOM 1744 N N . ALA A 1 230 ? -11.486 1.716 -1.415 1.00 86.81 230 ALA A N 1
ATOM 1745 C CA . ALA A 1 230 ? -12.502 2.734 -1.675 1.00 86.81 230 ALA A CA 1
ATOM 1746 C C . ALA A 1 230 ? -13.813 2.117 -2.198 1.00 86.81 230 ALA A C 1
ATOM 1748 O O . ALA A 1 230 ? -14.900 2.403 -1.691 1.00 86.81 230 ALA A O 1
ATOM 1749 N N . LEU A 1 231 ? -13.722 1.215 -3.182 1.00 83.62 231 LEU A N 1
ATOM 1750 C CA . LEU A 1 231 ? -14.875 0.524 -3.762 1.00 83.62 231 LEU A CA 1
ATOM 1751 C C . LEU A 1 231 ? -15.557 -0.392 -2.743 1.00 83.62 231 LEU A C 1
ATOM 1753 O O . LEU A 1 231 ? -16.779 -0.336 -2.593 1.00 83.62 231 LEU A O 1
ATOM 1757 N N . ALA A 1 232 ? -14.778 -1.170 -1.987 1.00 78.62 232 ALA A N 1
ATOM 1758 C CA . ALA A 1 232 ? -15.288 -2.101 -0.986 1.00 78.62 232 ALA A CA 1
ATOM 1759 C C . ALA A 1 232 ? -16.071 -1.409 0.136 1.00 78.62 232 ALA A C 1
ATOM 1761 O O . ALA A 1 232 ? -16.965 -2.006 0.737 1.00 78.62 232 ALA A O 1
ATOM 1762 N N . ARG A 1 233 ? -15.777 -0.132 0.405 1.00 75.50 233 ARG A N 1
ATOM 1763 C CA . ARG A 1 233 ? -16.453 0.665 1.438 1.00 75.50 233 ARG A CA 1
ATOM 1764 C C . ARG A 1 233 ? -17.422 1.705 0.862 1.00 75.50 233 ARG A C 1
ATOM 1766 O O . ARG A 1 233 ? -18.023 2.465 1.629 1.00 75.50 233 ARG A O 1
ATOM 1773 N N . SER A 1 234 ? -17.652 1.708 -0.454 1.00 77.25 234 SER A N 1
ATOM 1774 C CA . SER A 1 234 ? -18.619 2.595 -1.102 1.00 77.25 234 SER A CA 1
ATOM 1775 C C . SER A 1 234 ? -20.056 2.192 -0.770 1.00 77.25 234 SER A C 1
ATOM 1777 O O . SER A 1 234 ? -20.543 1.128 -1.152 1.00 77.25 234 SER A O 1
ATOM 1779 N N . ARG A 1 235 ? -20.773 3.074 -0.064 1.00 69.81 235 ARG A N 1
ATOM 1780 C CA . ARG A 1 235 ? -22.181 2.867 0.323 1.00 69.81 235 ARG A CA 1
ATOM 1781 C C . ARG A 1 235 ? -23.192 3.378 -0.706 1.00 69.81 235 ARG A C 1
ATOM 1783 O O . ARG A 1 235 ? -24.378 3.116 -0.538 1.00 69.81 235 ARG A O 1
ATOM 1790 N N . ARG A 1 236 ? -22.735 4.118 -1.723 1.00 76.38 236 ARG A N 1
ATOM 1791 C CA . ARG A 1 236 ? -23.589 4.820 -2.701 1.00 76.38 236 ARG A CA 1
ATOM 1792 C C . ARG A 1 236 ? -23.993 3.961 -3.901 1.00 76.38 236 ARG A C 1
ATOM 1794 O O . ARG A 1 236 ? -24.870 4.356 -4.655 1.00 76.38 236 ARG A O 1
ATOM 1801 N N . LEU A 1 237 ? -23.351 2.811 -4.087 1.00 77.06 237 LEU A N 1
ATOM 1802 C CA . LEU A 1 237 ? -23.632 1.904 -5.195 1.00 77.06 237 LEU A CA 1
ATOM 1803 C C . LEU A 1 237 ? -24.760 0.929 -4.830 1.00 77.06 237 LEU A C 1
ATOM 1805 O O . LEU A 1 237 ? -24.853 0.469 -3.689 1.00 77.06 237 LEU A O 1
ATOM 1809 N N . THR A 1 238 ? -25.593 0.587 -5.817 1.00 84.75 238 THR A N 1
ATOM 1810 C CA . THR A 1 238 ? -26.548 -0.526 -5.707 1.00 84.75 238 THR A CA 1
ATOM 1811 C C . THR A 1 238 ? -25.799 -1.845 -5.506 1.00 84.75 238 THR A C 1
ATOM 1813 O O . THR A 1 238 ? -24.609 -1.945 -5.801 1.00 84.75 238 THR A O 1
ATOM 1816 N N . SER A 1 239 ? -26.485 -2.885 -5.028 1.00 77.88 239 SER A N 1
ATOM 1817 C CA . SER A 1 239 ? -25.883 -4.214 -4.846 1.00 77.88 239 SER A CA 1
ATOM 1818 C C . SER A 1 239 ? -25.248 -4.755 -6.131 1.00 77.88 239 SER A C 1
ATOM 1820 O O . SER A 1 239 ? -24.109 -5.211 -6.099 1.00 77.88 239 SER A O 1
ATOM 1822 N N . GLY A 1 240 ? -25.962 -4.658 -7.257 1.00 81.88 240 GLY A N 1
ATOM 1823 C CA . GLY A 1 240 ? -25.443 -5.035 -8.573 1.00 81.88 240 GLY A CA 1
ATOM 1824 C C . GLY A 1 240 ? -24.282 -4.144 -9.015 1.00 81.88 240 GLY A C 1
ATOM 1825 O O . GLY A 1 240 ? -23.274 -4.651 -9.496 1.00 81.88 240 GLY A O 1
ATOM 1826 N N . GLY A 1 241 ? -24.373 -2.833 -8.766 1.00 84.75 241 GLY A N 1
ATOM 1827 C CA . GLY A 1 241 ? -23.298 -1.887 -9.067 1.00 84.75 241 GLY A CA 1
ATOM 1828 C C . GLY A 1 241 ? -22.005 -2.205 -8.315 1.00 84.75 241 GLY A C 1
ATOM 1829 O O . GLY A 1 241 ? -20.943 -2.230 -8.921 1.00 84.75 241 GLY A O 1
ATOM 1830 N N . GLN A 1 242 ? -22.078 -2.516 -7.017 1.00 83.56 242 GLN A N 1
ATOM 1831 C CA . GLN A 1 242 ? -20.903 -2.886 -6.218 1.00 83.56 242 GLN A CA 1
ATOM 1832 C C . GLN A 1 242 ? -20.177 -4.110 -6.782 1.00 83.56 242 GLN A C 1
ATOM 1834 O O . GLN A 1 242 ? -18.951 -4.102 -6.871 1.00 83.56 242 GLN A O 1
ATOM 1839 N N . VAL A 1 243 ? -20.925 -5.145 -7.177 1.00 87.44 243 VAL A N 1
ATOM 1840 C CA . VAL A 1 243 ? -20.341 -6.359 -7.761 1.00 87.44 243 VAL A CA 1
ATOM 1841 C C . VAL A 1 243 ? -19.762 -6.061 -9.139 1.00 87.44 243 VAL A C 1
ATOM 1843 O O . VAL A 1 243 ? -18.614 -6.409 -9.381 1.00 87.44 243 VAL A O 1
ATOM 1846 N N . ALA A 1 244 ? -20.497 -5.375 -10.017 1.00 89.69 244 ALA A N 1
ATOM 1847 C CA . ALA A 1 244 ? -20.037 -5.066 -11.371 1.00 89.69 244 ALA A CA 1
ATOM 1848 C C . ALA A 1 244 ? -18.771 -4.191 -11.376 1.00 89.69 244 ALA A C 1
ATOM 1850 O O . ALA A 1 244 ? -17.787 -4.535 -12.028 1.00 89.69 244 ALA A O 1
ATOM 1851 N N . PHE A 1 245 ? -18.750 -3.106 -10.593 1.00 88.94 245 PHE A N 1
ATOM 1852 C CA . PHE A 1 245 ? -17.550 -2.278 -10.433 1.00 88.94 245 PHE A CA 1
ATOM 1853 C C . PHE A 1 245 ? -16.408 -3.055 -9.772 1.00 88.94 245 PHE A C 1
ATOM 1855 O O . PHE A 1 245 ? -15.258 -2.884 -10.169 1.00 88.94 245 PHE A O 1
ATOM 1862 N N . GLY A 1 246 ? -16.716 -3.936 -8.813 1.00 89.81 246 GLY A N 1
ATOM 1863 C CA . GLY A 1 246 ? -15.744 -4.859 -8.231 1.00 89.81 246 GLY A CA 1
ATOM 1864 C C . GLY A 1 246 ? -15.129 -5.788 -9.279 1.00 89.81 246 GLY A C 1
ATOM 1865 O O . GLY A 1 246 ? -13.913 -5.899 -9.341 1.00 89.81 246 GLY A O 1
ATOM 1866 N N . VAL A 1 247 ? -15.930 -6.397 -10.156 1.00 93.31 247 VAL A N 1
ATOM 1867 C CA . VAL A 1 247 ? -15.440 -7.270 -11.238 1.00 93.31 247 VAL A CA 1
ATOM 1868 C C . VAL A 1 247 ? -14.522 -6.506 -12.185 1.00 93.31 247 VAL A C 1
ATOM 1870 O O . VAL A 1 247 ? -13.429 -6.977 -12.484 1.00 93.31 247 VAL A O 1
ATOM 1873 N N . ILE A 1 248 ? -14.917 -5.306 -12.610 1.00 92.12 248 ILE A N 1
ATOM 1874 C CA . ILE A 1 248 ? -14.099 -4.480 -13.507 1.00 92.12 248 ILE A CA 1
ATOM 1875 C C . ILE A 1 248 ? -12.775 -4.101 -12.834 1.00 92.12 248 ILE A C 1
ATOM 1877 O O . ILE A 1 248 ? -11.711 -4.259 -13.432 1.00 92.12 248 ILE A O 1
ATOM 1881 N N . ALA A 1 249 ? -12.824 -3.643 -11.581 1.00 91.12 249 ALA A N 1
ATOM 1882 C CA . ALA A 1 249 ? -11.633 -3.262 -10.832 1.00 91.12 249 ALA A CA 1
ATOM 1883 C C . ALA A 1 249 ? -10.712 -4.462 -10.569 1.00 91.12 249 ALA A C 1
ATOM 1885 O O . ALA A 1 249 ? -9.503 -4.350 -10.743 1.00 91.12 249 ALA A O 1
ATOM 1886 N N . GLY A 1 250 ? -11.275 -5.615 -10.198 1.00 90.75 250 GLY A N 1
ATOM 1887 C CA . GLY A 1 250 ? -10.548 -6.865 -10.001 1.00 90.75 250 GLY A CA 1
ATOM 1888 C C . GLY A 1 250 ? -9.831 -7.310 -11.271 1.00 90.75 250 GLY A C 1
ATOM 1889 O O . GLY A 1 250 ? -8.630 -7.575 -11.237 1.00 90.75 250 GLY A O 1
ATOM 1890 N N . LEU A 1 251 ? -10.556 -7.327 -12.394 1.00 91.81 251 LEU A N 1
ATOM 1891 C CA . LEU A 1 251 ? -10.029 -7.698 -13.706 1.00 91.81 251 LEU A CA 1
ATOM 1892 C C . LEU A 1 251 ? -8.874 -6.792 -14.090 1.00 91.81 251 LEU A C 1
ATOM 1894 O O . LEU A 1 251 ? -7.789 -7.286 -14.384 1.00 91.81 251 LEU A O 1
ATOM 1898 N N . PHE A 1 252 ? -9.085 -5.478 -14.018 1.00 89.44 252 PHE A N 1
ATOM 1899 C CA . PHE A 1 252 ? -8.041 -4.502 -14.289 1.00 89.44 252 PHE A CA 1
ATOM 1900 C C . PHE A 1 252 ? -6.839 -4.708 -13.364 1.00 89.44 252 PHE A C 1
ATOM 1902 O O . PHE A 1 252 ? -5.709 -4.764 -13.831 1.00 89.44 252 PHE A O 1
ATOM 1909 N N . GLY A 1 253 ? -7.074 -4.901 -12.066 1.00 88.38 253 GLY A N 1
ATOM 1910 C CA . GLY A 1 253 ? -6.019 -5.065 -11.075 1.00 88.38 253 GLY A CA 1
ATOM 1911 C C . GLY A 1 253 ? -5.088 -6.245 -11.354 1.00 88.38 253 GLY A C 1
ATOM 1912 O O . GLY A 1 253 ? -3.866 -6.091 -11.319 1.00 88.38 253 GLY A O 1
ATOM 1913 N N . ALA A 1 254 ? -5.660 -7.403 -11.686 1.00 87.38 254 ALA A N 1
ATOM 1914 C CA . ALA A 1 254 ? -4.897 -8.617 -11.960 1.00 87.38 254 ALA A CA 1
ATOM 1915 C C . ALA A 1 254 ? -4.055 -8.540 -13.242 1.00 87.38 254 ALA A C 1
ATOM 1917 O O . ALA A 1 254 ? -3.044 -9.229 -13.325 1.00 87.38 254 ALA A O 1
ATOM 1918 N N . LEU A 1 255 ? -4.413 -7.678 -14.205 1.00 87.81 255 LEU A N 1
ATOM 1919 C CA . LEU A 1 255 ? -3.568 -7.427 -15.378 1.00 87.81 255 LEU A CA 1
ATOM 1920 C C . LEU A 1 255 ? -2.260 -6.721 -14.996 1.00 87.81 255 LEU A C 1
ATOM 1922 O O . LEU A 1 255 ? -1.243 -6.924 -15.653 1.00 87.81 255 LEU A O 1
ATOM 1926 N N . PHE A 1 256 ? -2.266 -5.877 -13.961 1.00 85.12 256 PHE A N 1
ATOM 1927 C CA . PHE A 1 256 ? -1.077 -5.133 -13.535 1.00 85.12 256 PHE A CA 1
ATOM 1928 C C . PHE A 1 256 ? -0.214 -5.925 -12.557 1.00 85.12 256 PHE A C 1
ATOM 1930 O O . PHE A 1 256 ? 1.012 -5.895 -12.673 1.00 85.12 256 PHE A O 1
ATOM 1937 N N . LYS A 1 257 ? -0.835 -6.601 -11.583 1.00 82.88 257 LYS A N 1
ATOM 1938 C CA . LYS A 1 257 ? -0.109 -7.393 -10.587 1.00 82.88 257 LYS A CA 1
ATOM 1939 C C . LYS A 1 257 ? -0.991 -8.490 -10.002 1.00 82.88 257 LYS A C 1
ATOM 1941 O O . LYS A 1 257 ? -2.104 -8.243 -9.540 1.00 82.88 257 LYS A O 1
ATOM 1946 N N . GLU A 1 258 ? -0.448 -9.697 -9.930 1.00 78.50 258 GLU A N 1
ATOM 1947 C CA . GLU A 1 258 ? -1.087 -10.885 -9.362 1.00 78.50 258 GLU A CA 1
ATOM 1948 C C . GLU A 1 258 ? -1.484 -10.705 -7.885 1.00 78.50 258 GLU A C 1
ATOM 1950 O O . GLU A 1 258 ? -2.453 -11.299 -7.409 1.00 78.50 258 GLU A O 1
ATOM 1955 N N . THR A 1 259 ? -0.805 -9.803 -7.168 1.00 80.69 259 THR A N 1
ATOM 1956 C CA . THR A 1 259 ? -1.128 -9.433 -5.784 1.00 80.69 259 THR A CA 1
ATOM 1957 C C . THR A 1 259 ? -2.536 -8.858 -5.623 1.00 80.69 259 THR A C 1
ATOM 1959 O O . THR A 1 259 ? -3.103 -8.944 -4.533 1.00 80.69 259 THR A O 1
ATOM 1962 N N . ALA A 1 260 ? -3.135 -8.312 -6.687 1.00 85.56 260 ALA A N 1
ATOM 1963 C CA . ALA A 1 260 ? -4.520 -7.854 -6.671 1.00 85.56 260 ALA A CA 1
ATOM 1964 C C . ALA A 1 260 ? -5.500 -9.006 -6.387 1.00 85.56 260 ALA A C 1
ATOM 1966 O O . ALA A 1 260 ? -6.434 -8.836 -5.601 1.00 85.56 260 ALA A O 1
ATOM 1967 N N . LEU A 1 261 ? -5.260 -10.196 -6.957 1.00 87.88 261 LEU A N 1
ATOM 1968 C CA . LEU A 1 261 ? -6.083 -11.383 -6.704 1.00 87.88 261 LEU A CA 1
ATOM 1969 C C . LEU A 1 261 ? -5.993 -11.819 -5.243 1.00 87.88 261 LEU A C 1
ATOM 1971 O O . LEU A 1 261 ? -7.013 -12.128 -4.626 1.00 87.88 261 LEU A O 1
ATOM 1975 N N . MET A 1 262 ? -4.786 -11.814 -4.680 1.00 87.56 262 MET A N 1
ATOM 1976 C CA . MET A 1 262 ? -4.565 -12.156 -3.277 1.00 87.56 262 MET A CA 1
ATOM 1977 C C . MET A 1 262 ? -5.310 -11.190 -2.352 1.00 87.56 262 MET A C 1
ATOM 1979 O O . MET A 1 262 ? -6.092 -11.633 -1.515 1.00 87.56 262 MET A O 1
ATOM 1983 N N . TRP A 1 263 ? -5.155 -9.877 -2.551 1.00 89.69 263 TRP A N 1
ATOM 1984 C CA . TRP A 1 263 ? -5.863 -8.865 -1.762 1.00 89.69 263 TRP A CA 1
ATOM 1985 C C . TRP A 1 263 ? -7.383 -8.997 -1.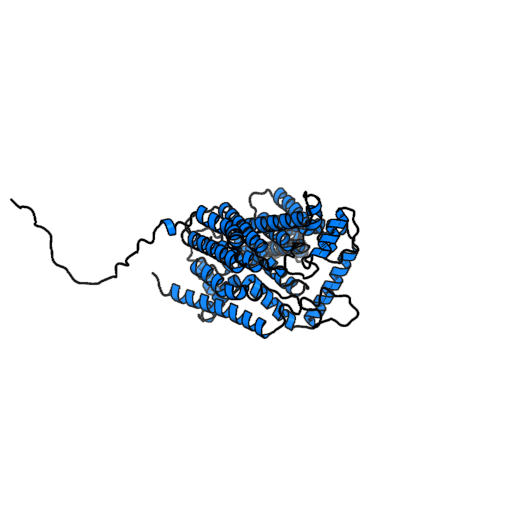855 1.00 89.69 263 TRP A C 1
ATOM 1987 O O . TRP A 1 263 ? -8.067 -8.971 -0.830 1.00 89.69 263 TRP A O 1
ATOM 1997 N N . ALA A 1 264 ? -7.914 -9.180 -3.066 1.00 91.31 264 ALA A N 1
ATOM 1998 C CA . ALA A 1 264 ? -9.340 -9.379 -3.279 1.00 91.31 264 ALA A CA 1
ATOM 1999 C C . ALA A 1 264 ? -9.851 -10.628 -2.542 1.00 91.31 264 ALA A C 1
ATOM 2001 O O . ALA A 1 264 ? -10.838 -10.565 -1.809 1.00 91.31 264 ALA A O 1
ATOM 2002 N N . THR A 1 265 ? -9.134 -11.747 -2.679 1.00 93.00 265 THR A N 1
ATOM 2003 C CA . THR A 1 265 ? -9.490 -13.037 -2.072 1.00 93.00 265 THR A CA 1
ATOM 2004 C C . THR A 1 265 ? -9.402 -12.999 -0.551 1.00 93.00 265 THR A C 1
ATOM 2006 O O . THR A 1 265 ? -10.325 -13.452 0.119 1.00 93.00 265 THR A O 1
ATOM 2009 N N . PHE A 1 266 ? -8.347 -12.422 0.025 1.00 93.75 266 PHE A N 1
ATOM 2010 C CA . PHE A 1 266 ? -8.219 -12.305 1.480 1.00 93.75 266 PHE A CA 1
ATOM 2011 C C . PHE A 1 266 ? -9.284 -11.383 2.067 1.00 93.75 266 PHE A C 1
ATOM 2013 O O . PHE A 1 266 ? -9.851 -11.694 3.114 1.00 93.75 266 PHE A O 1
ATOM 2020 N N . GLY A 1 267 ? -9.617 -10.290 1.373 1.00 90.62 267 GLY A N 1
ATOM 2021 C CA . GLY A 1 267 ? -10.737 -9.434 1.746 1.00 90.62 267 GLY A CA 1
ATOM 2022 C C . GLY A 1 267 ? -12.078 -10.171 1.705 1.00 90.62 267 GLY A C 1
ATOM 2023 O O . GLY A 1 267 ? -12.854 -10.064 2.658 1.00 90.62 267 GLY A O 1
ATOM 2024 N N . PHE A 1 268 ? -12.321 -10.975 0.663 1.00 93.06 268 PHE A N 1
ATOM 2025 C CA . PHE A 1 268 ? -13.515 -11.816 0.535 1.00 93.06 268 PHE A CA 1
ATOM 2026 C C . PHE A 1 268 ? -13.608 -12.842 1.667 1.00 93.06 268 PHE A C 1
ATOM 2028 O O . PHE A 1 268 ? -14.605 -12.859 2.388 1.00 93.06 268 PHE A O 1
ATOM 2035 N N . VAL A 1 269 ? -12.555 -13.636 1.878 1.00 93.31 269 VAL A N 1
ATOM 2036 C CA . VAL A 1 269 ? -12.489 -14.661 2.932 1.00 93.31 269 VAL A CA 1
ATOM 2037 C C . VAL A 1 269 ? -12.678 -14.034 4.311 1.00 93.31 269 VAL A C 1
ATOM 2039 O O . VAL A 1 269 ? -13.484 -14.525 5.099 1.00 93.31 269 VAL A O 1
ATOM 2042 N N . GLY A 1 270 ? -11.999 -12.920 4.594 1.00 89.50 270 GLY A N 1
ATOM 2043 C CA . GLY A 1 270 ? -12.106 -12.226 5.875 1.00 89.50 270 GLY A CA 1
ATOM 2044 C C . GLY A 1 270 ? -13.529 -11.752 6.177 1.00 89.50 270 GLY A C 1
ATOM 2045 O O . GLY A 1 270 ? -14.036 -11.981 7.275 1.00 89.50 270 GLY A O 1
ATOM 2046 N N . HIS A 1 271 ? -14.211 -11.137 5.207 1.00 88.94 271 HIS A N 1
ATOM 2047 C CA . HIS A 1 271 ? -15.582 -10.653 5.404 1.00 88.94 271 HIS A CA 1
ATOM 2048 C C . HIS A 1 271 ? -16.603 -11.795 5.435 1.00 88.94 271 HIS A C 1
ATOM 2050 O O . HIS A 1 271 ? -17.458 -11.811 6.323 1.00 88.94 271 HIS A O 1
ATOM 2056 N N . ALA A 1 272 ? -16.481 -12.779 4.539 1.00 88.62 272 ALA A N 1
ATOM 2057 C CA . ALA A 1 272 ? -17.349 -13.953 4.514 1.00 88.62 272 ALA A CA 1
ATOM 2058 C C . ALA A 1 272 ? -17.263 -14.743 5.828 1.00 88.62 272 ALA A C 1
ATOM 2060 O O . ALA A 1 272 ? -18.289 -15.154 6.368 1.00 88.62 272 ALA A O 1
ATOM 2061 N N . TRP A 1 273 ? -16.058 -14.897 6.387 1.00 88.38 273 TRP A N 1
ATOM 2062 C CA . TRP A 1 273 ? -15.850 -15.555 7.676 1.00 88.38 273 TRP A CA 1
ATOM 2063 C C . TRP A 1 273 ? -16.530 -14.813 8.829 1.00 88.38 273 TRP A C 1
ATOM 2065 O O . TRP A 1 273 ? -17.221 -15.431 9.640 1.00 88.38 273 TRP A O 1
ATOM 2075 N N . VAL A 1 274 ? -16.373 -13.485 8.901 1.00 86.06 274 VAL A N 1
ATOM 2076 C CA . VAL A 1 274 ? -17.008 -12.679 9.956 1.00 86.06 274 VAL A CA 1
ATOM 2077 C C . VAL A 1 274 ? -18.529 -12.764 9.873 1.00 86.06 274 VAL A C 1
ATOM 2079 O O . VAL A 1 274 ? -19.180 -12.922 10.906 1.00 86.06 274 VAL A O 1
ATOM 2082 N N . VAL A 1 275 ? -19.100 -12.694 8.668 1.00 84.69 275 VAL A N 1
ATOM 2083 C CA . VAL A 1 275 ? -20.550 -12.830 8.478 1.00 84.69 275 VAL A CA 1
ATOM 2084 C C . VAL A 1 275 ? -21.016 -14.233 8.864 1.00 84.69 275 VAL A C 1
ATOM 2086 O O . VAL A 1 275 ? -21.950 -14.364 9.648 1.00 84.69 275 VAL A O 1
ATOM 2089 N N . PHE A 1 276 ? -20.326 -15.275 8.395 1.00 84.94 276 PHE A N 1
ATOM 2090 C CA . PHE A 1 276 ? -20.651 -16.664 8.722 1.00 84.94 276 PHE A CA 1
ATOM 2091 C C . PHE A 1 276 ? -20.664 -16.917 10.238 1.00 84.94 276 PHE A C 1
ATOM 2093 O O . PHE A 1 276 ? -21.602 -17.517 10.761 1.00 84.94 276 PHE A O 1
ATOM 2100 N N . ARG A 1 277 ? -19.651 -16.419 10.961 1.00 83.75 277 ARG A N 1
ATOM 2101 C CA . ARG A 1 277 ? -19.562 -16.544 12.424 1.00 83.75 277 ARG A CA 1
ATOM 2102 C C . ARG A 1 277 ? -20.671 -15.776 13.142 1.00 83.75 277 ARG A C 1
ATOM 2104 O O . ARG A 1 277 ? -21.230 -16.306 14.095 1.00 83.75 277 ARG A O 1
ATOM 2111 N N . ALA A 1 278 ? -21.013 -14.572 12.682 1.00 78.56 278 ALA A N 1
ATOM 2112 C CA . ALA A 1 278 ? -22.090 -13.776 13.274 1.00 78.56 278 ALA A CA 1
ATOM 2113 C C . ALA A 1 278 ? -23.471 -14.439 13.114 1.00 78.56 278 ALA A C 1
ATOM 2115 O O . ALA A 1 278 ? -24.286 -14.393 14.031 1.00 78.56 278 ALA A O 1
ATOM 2116 N N . SER A 1 279 ? -23.718 -15.103 11.980 1.00 71.69 279 SER A N 1
ATOM 2117 C CA . SER A 1 279 ? -24.945 -15.878 11.744 1.00 71.69 279 SER A CA 1
ATOM 2118 C C . SER A 1 279 ? -25.007 -17.187 12.536 1.00 71.69 279 SER A C 1
ATOM 2120 O O . SER A 1 279 ? -26.079 -17.762 12.680 1.00 71.69 279 SER A O 1
ATOM 2122 N N . ALA A 1 280 ? -23.876 -17.695 13.035 1.00 66.19 280 ALA A N 1
ATOM 2123 C CA . ALA A 1 280 ? -23.870 -18.877 13.895 1.00 66.19 280 ALA A CA 1
ATOM 2124 C C . ALA A 1 280 ? -24.343 -18.543 15.317 1.00 66.19 280 ALA A C 1
ATOM 2126 O O . ALA A 1 280 ? -25.125 -19.288 15.890 1.00 66.19 280 ALA A O 1
ATOM 2127 N N . THR A 1 281 ? -23.939 -17.388 15.849 1.00 61.94 281 THR A N 1
ATOM 2128 C CA . THR A 1 281 ? -24.266 -16.968 17.220 1.00 61.94 281 THR A CA 1
ATOM 2129 C C . THR A 1 281 ? -25.731 -16.579 17.442 1.00 61.94 281 THR A C 1
ATOM 2131 O O . THR A 1 281 ? -26.162 -16.535 18.588 1.00 61.94 281 THR A O 1
ATOM 2134 N N . SER A 1 282 ? -26.495 -16.274 16.386 1.00 58.88 282 SER A N 1
ATOM 2135 C CA . SER A 1 282 ? -27.907 -15.865 16.494 1.00 58.88 282 SER A CA 1
ATOM 2136 C C . SER A 1 282 ? -28.901 -17.027 16.513 1.00 58.88 282 SER A C 1
ATOM 2138 O O . SER A 1 282 ? -30.025 -16.847 16.960 1.00 58.88 282 SER A O 1
ATOM 2140 N N . ASP A 1 283 ? -28.498 -18.193 16.014 1.00 56.97 283 ASP A N 1
ATOM 2141 C CA . ASP A 1 283 ? -29.396 -19.319 15.719 1.00 56.97 283 ASP A CA 1
ATOM 2142 C C . ASP A 1 283 ? -29.193 -20.522 16.659 1.00 56.97 283 ASP A C 1
ATOM 2144 O O . ASP A 1 283 ? -29.908 -21.518 16.551 1.00 56.97 283 ASP A O 1
ATOM 2148 N N . ASP A 1 284 ? -28.202 -20.479 17.553 1.00 55.34 284 ASP A N 1
ATOM 2149 C CA . ASP A 1 284 ? -27.887 -21.586 18.471 1.00 55.34 284 ASP A CA 1
ATOM 2150 C C . ASP A 1 284 ? -28.870 -21.684 19.663 1.00 55.34 284 ASP A C 1
ATOM 2152 O O . ASP A 1 284 ? -28.642 -22.454 20.595 1.00 55.34 284 ASP A O 1
ATOM 2156 N N . SER A 1 285 ? -29.992 -20.951 19.634 1.00 55.34 285 SER A N 1
ATOM 2157 C CA . SER A 1 285 ? -31.075 -21.067 20.622 1.00 55.34 285 SER A CA 1
ATOM 2158 C C . SER A 1 285 ? -32.041 -22.232 20.368 1.00 55.34 285 SER A C 1
ATOM 2160 O O . SER A 1 285 ? -32.787 -22.580 21.279 1.00 55.34 285 SER A O 1
ATOM 2162 N N . ASP A 1 286 ? -32.014 -22.870 19.190 1.00 55.19 286 ASP A N 1
ATOM 2163 C CA . ASP A 1 286 ? -32.928 -23.971 18.856 1.00 55.19 286 ASP A CA 1
ATOM 2164 C C . ASP A 1 286 ? -32.207 -25.326 18.781 1.00 55.19 286 ASP A C 1
ATOM 2166 O O . ASP A 1 286 ? -31.571 -25.706 17.790 1.00 55.19 286 ASP A O 1
ATOM 2170 N N . ALA A 1 287 ? -32.346 -26.096 19.861 1.00 50.66 287 ALA A N 1
ATOM 2171 C CA . ALA A 1 287 ? -31.908 -27.481 19.954 1.00 50.66 287 ALA A CA 1
ATOM 2172 C C . ALA A 1 287 ? -32.754 -28.381 19.030 1.00 50.66 287 ALA A C 1
ATOM 2174 O O . ALA A 1 287 ? -33.877 -28.758 19.357 1.00 50.66 287 ALA A O 1
ATOM 2175 N N . GLY A 1 288 ? -32.208 -28.762 17.869 1.00 50.41 288 GLY A N 1
ATOM 2176 C CA . GLY A 1 288 ? -32.873 -29.703 16.963 1.00 50.41 288 GLY A CA 1
ATOM 2177 C C . GLY A 1 288 ? -32.004 -30.225 15.809 1.00 50.41 288 GLY A C 1
ATOM 2178 O O . GLY A 1 288 ? -31.782 -29.529 14.813 1.00 50.41 288 GLY A O 1
ATOM 2179 N N . ALA A 1 289 ? -31.574 -31.486 15.947 1.00 57.34 289 ALA A N 1
ATOM 2180 C CA . ALA A 1 289 ? -31.020 -32.429 14.957 1.00 57.34 289 ALA A CA 1
ATOM 2181 C C . ALA A 1 289 ? -29.720 -32.065 14.190 1.00 57.34 289 ALA A C 1
ATOM 2183 O O . ALA A 1 289 ? -29.645 -31.087 13.444 1.00 57.34 289 ALA A O 1
ATOM 2184 N N . GLN A 1 290 ? -28.726 -32.966 14.265 1.00 56.25 290 GLN A N 1
ATOM 2185 C CA . GLN A 1 290 ? -27.461 -32.943 13.502 1.00 56.25 290 GLN A CA 1
ATOM 2186 C C . GLN A 1 290 ? -27.657 -32.952 11.973 1.00 56.25 290 GLN A C 1
ATOM 2188 O O . GLN A 1 290 ? -26.893 -32.306 11.260 1.00 56.25 290 GLN A O 1
ATOM 2193 N N . ALA A 1 291 ? -28.709 -33.595 11.449 1.00 53.59 291 ALA A N 1
ATOM 2194 C CA . ALA A 1 291 ? -29.011 -33.601 10.010 1.00 53.59 291 ALA A CA 1
ATOM 2195 C C . ALA A 1 291 ? -29.408 -32.207 9.472 1.00 53.59 291 ALA A C 1
ATOM 2197 O O . ALA A 1 291 ? -29.154 -31.878 8.314 1.00 53.59 291 ALA A O 1
ATOM 2198 N N . GLY A 1 292 ? -29.964 -31.344 10.332 1.00 60.53 292 GLY A N 1
ATOM 2199 C CA . GLY A 1 292 ? -30.233 -29.942 10.012 1.00 60.53 292 GLY A CA 1
ATOM 2200 C C . GLY A 1 292 ? -28.984 -29.058 10.051 1.00 60.53 292 GLY A C 1
ATOM 2201 O O . GLY A 1 292 ? -28.987 -27.987 9.452 1.00 60.53 292 GLY A O 1
ATOM 2202 N N . ALA A 1 293 ? -27.900 -29.492 10.706 1.00 65.00 293 ALA A N 1
ATOM 2203 C CA . ALA A 1 293 ? -26.702 -28.676 10.905 1.00 65.00 293 ALA A CA 1
ATOM 2204 C C . ALA A 1 293 ? -25.925 -28.443 9.601 1.00 65.00 293 ALA A C 1
ATOM 2206 O O . ALA A 1 293 ? -25.510 -27.316 9.343 1.00 65.00 293 ALA A O 1
ATOM 2207 N N . LEU A 1 294 ? -25.800 -29.461 8.741 1.00 67.56 294 LEU A N 1
ATOM 2208 C CA . LEU A 1 294 ? -25.158 -29.323 7.426 1.00 67.56 294 LEU A CA 1
ATOM 2209 C C . LEU A 1 294 ? -25.958 -28.397 6.502 1.00 67.56 294 LEU A C 1
ATOM 2211 O O . LEU A 1 294 ? -25.391 -27.504 5.873 1.00 67.56 294 LEU A O 1
ATOM 2215 N N . ARG A 1 295 ? -27.290 -28.542 6.475 1.00 73.25 295 ARG A N 1
ATOM 2216 C CA . ARG A 1 295 ? -28.173 -27.663 5.696 1.00 73.25 295 ARG A CA 1
ATOM 2217 C C . ARG A 1 295 ? -28.119 -26.224 6.216 1.00 73.25 295 ARG A C 1
ATOM 2219 O O . ARG A 1 295 ? -27.888 -25.319 5.419 1.00 73.25 295 ARG A O 1
ATOM 2226 N N . ARG A 1 296 ? -28.240 -26.006 7.532 1.00 71.81 296 ARG A N 1
ATOM 2227 C CA . ARG A 1 296 ? -28.074 -24.684 8.171 1.00 71.81 296 ARG A CA 1
ATOM 2228 C C . ARG A 1 296 ? -26.698 -24.089 7.865 1.00 71.81 296 ARG A C 1
ATOM 2230 O O . ARG A 1 296 ? -26.619 -22.932 7.473 1.00 71.81 296 ARG A O 1
ATOM 2237 N N . GLY A 1 297 ? -25.634 -24.887 7.940 1.00 75.00 297 GLY A N 1
ATOM 2238 C CA . GLY A 1 297 ? -24.276 -24.480 7.576 1.00 75.00 297 GLY A CA 1
ATOM 2239 C C . GLY A 1 297 ? -24.155 -24.039 6.116 1.00 75.00 297 GLY A C 1
ATOM 2240 O O . GLY A 1 297 ? -23.604 -22.976 5.849 1.00 75.00 297 GLY A O 1
ATOM 2241 N N . SER A 1 298 ? -24.729 -24.797 5.176 1.00 78.44 298 SER A N 1
ATOM 2242 C CA . SER A 1 298 ? -24.723 -24.453 3.746 1.00 78.44 298 SER A CA 1
ATOM 2243 C C . SER A 1 298 ? -25.520 -23.182 3.432 1.00 78.44 298 SER A C 1
ATOM 2245 O O . SER A 1 298 ? -25.058 -22.346 2.662 1.00 78.44 298 SER A O 1
ATOM 2247 N N . VAL A 1 299 ? -26.676 -22.987 4.079 1.00 81.44 299 VAL A N 1
ATOM 2248 C CA . VAL A 1 299 ? -27.496 -21.776 3.933 1.00 81.44 299 VAL A CA 1
ATOM 2249 C C . VAL A 1 299 ? -26.773 -20.568 4.527 1.00 81.44 299 VAL A C 1
ATOM 2251 O O . VAL A 1 299 ? -26.742 -19.513 3.901 1.00 81.44 299 VAL A O 1
ATOM 2254 N N . ARG A 1 300 ? -26.123 -20.724 5.688 1.00 82.00 300 ARG A N 1
ATOM 2255 C CA . ARG A 1 300 ? -25.292 -19.679 6.310 1.00 82.00 300 ARG A CA 1
ATOM 2256 C C . ARG A 1 300 ? -24.086 -19.320 5.449 1.00 82.00 300 ARG A C 1
ATOM 2258 O O . ARG A 1 300 ? -23.775 -18.143 5.306 1.00 82.00 300 ARG A O 1
ATOM 2265 N N . LEU A 1 301 ? -23.422 -20.313 4.859 1.00 83.88 301 LEU A N 1
ATOM 2266 C CA . LEU A 1 301 ? -22.315 -20.090 3.933 1.00 83.88 301 LEU A CA 1
ATOM 2267 C C . LEU A 1 301 ? -22.795 -19.356 2.676 1.00 83.88 301 LEU A C 1
ATOM 2269 O O . LEU A 1 301 ? -22.204 -18.357 2.284 1.00 83.88 301 LEU A O 1
ATOM 2273 N N . ALA A 1 302 ? -23.900 -19.795 2.072 1.00 84.00 302 ALA A N 1
ATOM 2274 C CA . ALA A 1 302 ? -24.488 -19.106 0.929 1.00 84.00 302 ALA A CA 1
ATOM 2275 C C . ALA A 1 302 ? -24.852 -17.654 1.282 1.00 84.00 302 ALA A C 1
ATOM 2277 O O . ALA A 1 302 ? -24.523 -16.739 0.529 1.00 84.00 302 ALA A O 1
ATOM 2278 N N . ALA A 1 303 ? -25.450 -17.432 2.457 1.00 83.12 303 ALA A N 1
ATOM 2279 C CA . ALA A 1 303 ? -25.790 -16.106 2.962 1.00 83.12 303 ALA A CA 1
ATOM 2280 C C . ALA A 1 303 ? -24.550 -15.226 3.197 1.00 83.12 303 ALA A C 1
ATOM 2282 O O . ALA A 1 303 ? -24.582 -14.043 2.863 1.00 83.12 303 ALA A O 1
ATOM 2283 N N . SER A 1 304 ? -23.446 -15.782 3.711 1.00 85.75 304 SER A N 1
ATOM 2284 C CA . SER A 1 304 ? -22.221 -15.016 3.971 1.00 85.75 304 SER A CA 1
ATOM 2285 C C . SER A 1 304 ? -21.498 -14.589 2.695 1.00 85.75 304 SER A C 1
ATOM 2287 O O . SER A 1 304 ? -20.942 -13.487 2.646 1.00 85.75 304 SER A O 1
ATOM 2289 N N . VAL A 1 305 ? -21.560 -15.414 1.646 1.00 86.44 305 VAL A N 1
ATOM 2290 C CA . VAL A 1 305 ? -21.013 -15.108 0.315 1.00 86.44 305 VAL A CA 1
ATOM 2291 C C . VAL A 1 305 ? -21.774 -13.957 -0.344 1.00 86.44 305 VAL A C 1
ATOM 2293 O O . VAL A 1 305 ? -21.161 -13.076 -0.948 1.00 86.44 305 VAL A O 1
ATOM 2296 N N . VAL A 1 306 ? -23.102 -13.929 -0.202 1.00 84.56 306 VAL A N 1
ATOM 2297 C CA . VAL A 1 306 ? -23.959 -12.899 -0.812 1.00 84.56 306 VAL A CA 1
ATOM 2298 C C . VAL A 1 306 ? -24.277 -11.734 0.123 1.00 84.56 306 VAL A C 1
ATOM 2300 O O . VAL A 1 306 ? -25.108 -10.894 -0.229 1.00 84.56 306 VAL A O 1
ATOM 2303 N N . ASP A 1 307 ? -23.645 -11.639 1.292 1.00 87.12 307 ASP A N 1
ATOM 2304 C CA . ASP A 1 307 ? -23.864 -10.533 2.224 1.00 87.12 307 ASP A CA 1
ATOM 2305 C C . ASP A 1 307 ? -23.387 -9.197 1.641 1.00 87.12 307 ASP A C 1
ATOM 2307 O O . ASP A 1 307 ? -22.404 -9.120 0.899 1.00 87.12 307 ASP A O 1
ATOM 2311 N N . ARG A 1 308 ? -24.067 -8.102 2.003 1.00 84.69 308 ARG A N 1
ATOM 2312 C CA . ARG A 1 308 ? -23.750 -6.752 1.508 1.00 84.69 308 ARG A CA 1
ATOM 2313 C C . ARG A 1 308 ? -22.293 -6.349 1.767 1.00 84.69 308 ARG A C 1
ATOM 2315 O O . ARG A 1 308 ? -21.738 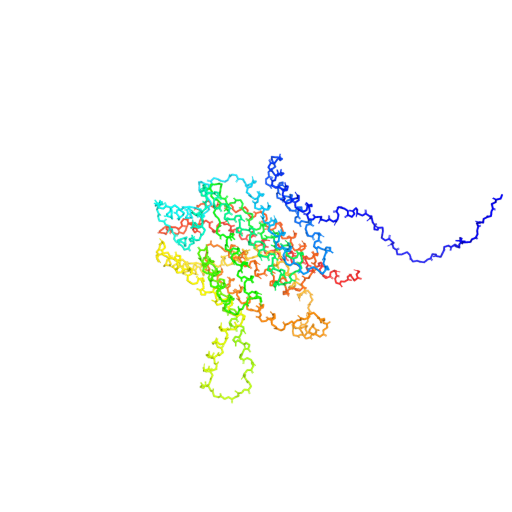-5.596 0.973 1.00 84.69 308 ARG A O 1
ATOM 2322 N N . ARG A 1 309 ? -21.682 -6.814 2.859 1.00 83.25 309 ARG A N 1
ATOM 2323 C CA . ARG A 1 309 ? -20.287 -6.515 3.227 1.00 83.25 309 ARG A CA 1
ATOM 2324 C C . ARG A 1 309 ? -19.288 -7.345 2.419 1.00 83.25 309 ARG A C 1
ATOM 2326 O O . ARG A 1 309 ? -18.171 -6.891 2.198 1.00 83.25 309 ARG A O 1
ATOM 2333 N N . THR A 1 310 ? -19.697 -8.526 1.961 1.00 87.19 310 THR A N 1
ATOM 2334 C CA . THR A 1 310 ? -18.867 -9.472 1.203 1.00 87.19 310 THR A CA 1
ATOM 2335 C C . THR A 1 310 ? -18.932 -9.222 -0.308 1.00 87.19 310 THR A C 1
ATOM 2337 O O . THR A 1 310 ? -17.939 -9.405 -1.006 1.00 87.19 310 THR A O 1
ATOM 2340 N N . ARG A 1 311 ? -20.073 -8.746 -0.828 1.00 88.62 311 ARG A N 1
ATOM 2341 C CA . ARG A 1 311 ? -20.324 -8.542 -2.271 1.00 88.62 311 ARG A CA 1
ATOM 2342 C C . ARG A 1 311 ? -19.239 -7.772 -3.037 1.00 88.62 311 ARG A C 1
ATOM 2344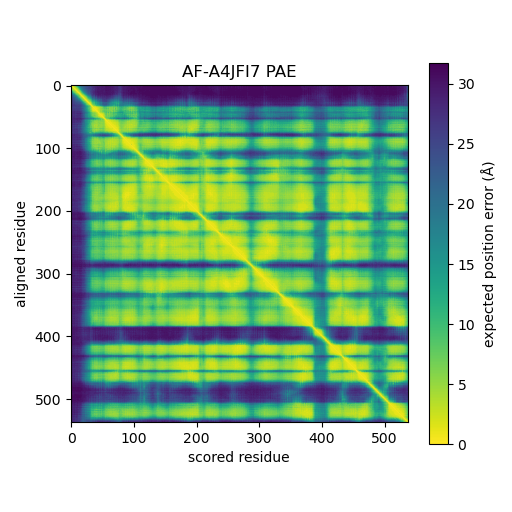 O O . ARG A 1 311 ? -18.861 -8.250 -4.106 1.00 88.62 311 ARG A O 1
ATOM 2351 N N . PRO A 1 312 ? -18.729 -6.616 -2.565 1.00 89.56 312 PRO A N 1
ATOM 2352 C CA . PRO A 1 312 ? -17.690 -5.900 -3.302 1.00 89.56 312 PRO A CA 1
ATOM 2353 C C . PRO A 1 312 ? -16.415 -6.736 -3.441 1.00 89.56 312 PRO A C 1
ATOM 2355 O O . PRO A 1 312 ? -15.823 -6.783 -4.514 1.00 89.56 312 PRO A O 1
ATOM 2358 N N . TRP A 1 313 ? -16.038 -7.447 -2.375 1.00 91.94 313 TRP A N 1
ATOM 2359 C CA . TRP A 1 313 ? -14.885 -8.342 -2.369 1.00 91.94 313 TRP A CA 1
ATOM 2360 C C . TRP A 1 313 ? -15.089 -9.555 -3.269 1.00 91.94 313 TRP A C 1
ATOM 2362 O O . TRP A 1 313 ? -14.173 -9.915 -3.994 1.00 91.94 313 TRP A O 1
ATOM 2372 N N . LEU A 1 314 ? -16.297 -10.124 -3.301 1.00 92.38 314 LEU A N 1
ATOM 2373 C CA . LEU A 1 314 ? -16.642 -11.180 -4.252 1.00 92.38 314 LEU A CA 1
ATOM 2374 C C . LEU A 1 314 ? -16.467 -10.698 -5.698 1.00 92.38 314 LEU A C 1
ATOM 2376 O O . LEU A 1 314 ? -15.831 -11.382 -6.495 1.00 92.38 314 LEU A O 1
ATOM 2380 N N . GLY A 1 315 ? -16.987 -9.510 -6.028 1.00 91.44 315 GLY A N 1
ATOM 2381 C CA . GLY A 1 315 ? -16.796 -8.899 -7.344 1.00 91.44 315 GLY A CA 1
ATOM 2382 C C . GLY A 1 315 ? -15.314 -8.740 -7.684 1.00 91.44 315 GLY A C 1
ATOM 2383 O O . GLY A 1 315 ? -14.879 -9.196 -8.737 1.00 91.44 315 GLY A O 1
ATOM 2384 N N . LEU A 1 316 ? -14.524 -8.177 -6.763 1.00 92.75 316 LEU A N 1
ATOM 2385 C CA . LEU A 1 316 ? -13.071 -8.039 -6.911 1.00 92.75 316 LEU A CA 1
ATOM 2386 C C . LEU A 1 316 ? -12.376 -9.387 -7.143 1.00 92.75 316 LEU A C 1
ATOM 2388 O O . LEU A 1 316 ? -11.533 -9.483 -8.029 1.00 92.75 316 LEU A O 1
ATOM 2392 N N . THR A 1 317 ? -12.730 -10.431 -6.390 1.00 94.50 317 THR A N 1
ATOM 2393 C CA . THR A 1 317 ? -12.134 -11.768 -6.523 1.00 94.50 317 THR A CA 1
ATOM 2394 C C . THR A 1 317 ? -12.467 -12.396 -7.870 1.00 94.50 317 THR A C 1
ATOM 2396 O O . THR A 1 317 ? -11.567 -12.882 -8.549 1.00 94.50 317 THR A O 1
ATOM 2399 N N . LEU A 1 318 ? -13.737 -12.351 -8.286 1.00 94.50 318 LEU A N 1
ATOM 2400 C CA . LEU A 1 318 ? -14.174 -12.879 -9.582 1.00 94.50 318 LEU A CA 1
ATOM 2401 C C . LEU A 1 318 ? -13.494 -12.141 -10.738 1.00 94.50 318 LEU A C 1
ATOM 2403 O O . LEU A 1 318 ? -12.977 -12.770 -11.660 1.00 94.50 318 LEU A O 1
ATOM 2407 N N . GLY A 1 319 ? -13.446 -10.811 -10.653 1.00 93.19 319 GLY A N 1
ATOM 2408 C CA . GLY A 1 319 ? -12.734 -9.972 -11.605 1.00 93.19 319 GLY A CA 1
ATOM 2409 C C . GLY A 1 319 ? -11.258 -10.329 -11.684 1.00 93.19 319 GLY A C 1
ATOM 2410 O O . GLY A 1 319 ? -10.748 -10.588 -12.767 1.00 93.19 319 GLY A O 1
ATOM 2411 N N . ALA A 1 320 ? -10.572 -10.391 -10.543 1.00 91.31 320 ALA A N 1
ATOM 2412 C CA . ALA A 1 320 ? -9.142 -10.667 -10.497 1.00 91.31 320 ALA A CA 1
ATOM 2413 C C . ALA A 1 320 ? -8.798 -12.079 -10.987 1.00 91.31 320 ALA A C 1
ATOM 2415 O O . ALA A 1 320 ? -7.781 -12.260 -11.652 1.00 91.31 320 ALA A O 1
ATOM 2416 N N . ALA A 1 321 ? -9.655 -13.069 -10.730 1.00 90.94 321 ALA A N 1
ATOM 2417 C CA . ALA A 1 321 ? -9.490 -14.412 -11.276 1.00 90.94 321 ALA A CA 1
ATOM 2418 C C . ALA A 1 321 ? -9.617 -14.409 -12.810 1.00 90.94 321 ALA A C 1
ATOM 2420 O O . ALA A 1 321 ? -8.777 -14.987 -13.499 1.00 90.94 321 ALA A O 1
ATOM 2421 N N . ALA A 1 322 ? -10.616 -13.702 -13.350 1.00 90.75 322 ALA A N 1
ATOM 2422 C CA . ALA A 1 322 ? -10.779 -13.534 -14.793 1.00 90.75 322 ALA A CA 1
ATOM 2423 C C . ALA A 1 322 ? -9.604 -12.761 -15.419 1.00 90.75 322 ALA A C 1
ATOM 2425 O O . ALA A 1 322 ? -9.076 -13.174 -16.447 1.00 90.75 322 ALA A O 1
ATOM 2426 N N . GLY A 1 323 ? -9.149 -11.679 -14.784 1.00 87.69 323 GLY A N 1
ATOM 2427 C CA . GLY A 1 323 ? -7.997 -10.896 -15.232 1.00 87.69 323 GLY A CA 1
ATOM 2428 C C . GLY A 1 323 ? -6.704 -11.711 -15.240 1.00 87.69 323 GLY A C 1
ATOM 2429 O O . GLY A 1 323 ? -5.953 -11.645 -16.209 1.00 87.69 323 GLY A O 1
ATOM 2430 N N . LEU A 1 324 ? -6.480 -12.550 -14.224 1.00 84.88 324 LEU A N 1
ATOM 2431 C CA . LEU A 1 324 ? -5.335 -13.459 -14.194 1.00 84.88 324 LEU A CA 1
ATOM 2432 C C . LEU A 1 324 ? -5.402 -14.494 -15.323 1.00 84.88 324 LEU A C 1
ATOM 2434 O O . LEU A 1 324 ? -4.373 -14.790 -15.926 1.00 84.88 324 LEU A O 1
ATOM 2438 N N . ALA A 1 325 ? -6.591 -15.024 -15.630 1.00 85.56 325 ALA A N 1
ATOM 2439 C CA . ALA A 1 325 ? -6.783 -15.935 -16.757 1.00 85.56 325 ALA A CA 1
ATOM 2440 C C . ALA A 1 325 ? -6.504 -15.241 -18.102 1.00 85.56 325 ALA A C 1
ATOM 2442 O O . ALA A 1 325 ? -5.791 -15.793 -18.939 1.00 85.56 325 ALA A O 1
ATOM 2443 N N . LEU A 1 326 ? -6.989 -14.006 -18.282 1.00 85.69 326 LEU A N 1
ATOM 2444 C CA . LEU A 1 326 ? -6.704 -13.186 -19.465 1.00 85.69 326 LEU A CA 1
ATOM 2445 C C . LEU A 1 326 ? -5.207 -12.894 -19.615 1.00 85.69 326 LEU A C 1
ATOM 2447 O O . LEU A 1 326 ? -4.681 -12.939 -20.725 1.00 85.69 326 LEU A O 1
ATOM 2451 N N . ALA A 1 327 ? -4.508 -12.650 -18.507 1.00 79.62 327 ALA A N 1
ATOM 2452 C CA . ALA A 1 327 ? -3.076 -12.386 -18.516 1.00 79.62 327 ALA A CA 1
ATOM 2453 C C . ALA A 1 327 ? -2.231 -13.578 -19.003 1.00 79.62 327 ALA A C 1
ATOM 2455 O O . ALA A 1 327 ? -1.116 -13.369 -19.470 1.00 79.62 327 ALA A O 1
ATOM 2456 N N . GLN A 1 328 ? -2.748 -14.813 -18.955 1.00 78.06 328 GLN A N 1
ATOM 2457 C CA . GLN A 1 328 ? -2.041 -15.985 -19.492 1.00 78.06 328 GLN A CA 1
ATOM 2458 C C . GLN A 1 328 ? -2.116 -16.089 -21.024 1.00 78.06 328 GLN A C 1
ATOM 2460 O O . GLN A 1 328 ? -1.347 -16.848 -21.610 1.00 78.06 328 GLN A O 1
ATOM 2465 N N . ILE A 1 329 ? -3.035 -15.376 -21.688 1.00 80.19 329 ILE A N 1
ATOM 2466 C CA . ILE A 1 329 ? -3.273 -15.527 -23.135 1.00 80.19 329 ILE A CA 1
ATOM 2467 C C . ILE A 1 329 ? -2.046 -15.116 -23.972 1.00 80.19 329 ILE A C 1
ATOM 2469 O O . ILE A 1 329 ? -1.665 -15.893 -24.846 1.00 80.19 329 ILE A O 1
ATOM 2473 N N . PRO A 1 330 ? -1.389 -13.958 -23.735 1.00 74.44 330 PRO A N 1
ATOM 2474 C CA . PRO A 1 330 ? -0.344 -13.483 -24.646 1.00 74.44 330 PRO A CA 1
ATOM 2475 C C . PRO A 1 330 ? 0.982 -14.246 -24.541 1.00 74.44 330 PRO A C 1
ATOM 2477 O O . PRO A 1 330 ? 1.716 -14.323 -25.522 1.00 74.44 330 PRO A O 1
ATOM 2480 N N . PHE A 1 331 ? 1.302 -14.797 -23.364 1.00 69.81 331 PHE A N 1
ATOM 2481 C CA . PHE A 1 331 ? 2.612 -15.407 -23.085 1.00 69.81 331 PHE A CA 1
ATOM 2482 C C . PHE A 1 331 ? 2.539 -16.873 -22.603 1.00 69.81 331 PHE A C 1
ATOM 2484 O O . PHE A 1 331 ? 3.577 -17.488 -22.364 1.00 69.81 331 PHE A O 1
ATOM 2491 N N . GLY A 1 332 ? 1.338 -17.462 -22.533 1.00 61.62 332 GLY A N 1
ATOM 2492 C CA . GLY A 1 332 ? 1.103 -18.890 -22.296 1.00 61.62 332 GLY A CA 1
ATOM 2493 C C . GLY A 1 332 ? 1.105 -19.339 -20.824 1.00 61.62 332 GLY A C 1
ATOM 2494 O O . GLY A 1 332 ? 1.628 -18.678 -19.930 1.00 61.62 332 GLY A O 1
ATOM 2495 N N . ALA A 1 333 ? 0.541 -20.529 -20.575 1.00 57.41 333 ALA A N 1
ATOM 2496 C CA . ALA A 1 333 ? 0.383 -21.128 -19.240 1.00 57.41 333 ALA A CA 1
ATOM 2497 C C . ALA A 1 333 ? 1.694 -21.625 -18.588 1.00 57.41 333 ALA A C 1
ATOM 2499 O O . ALA A 1 333 ? 1.718 -21.926 -17.391 1.00 57.41 333 ALA A O 1
ATOM 2500 N N . SER A 1 334 ? 2.795 -21.698 -19.344 1.00 53.06 334 SER A N 1
ATOM 2501 C CA . SER A 1 334 ? 4.120 -22.086 -18.833 1.00 53.06 334 SER A CA 1
ATOM 2502 C C . SER A 1 334 ? 4.615 -21.148 -17.723 1.00 53.06 334 SER A C 1
ATOM 2504 O O . SER A 1 334 ? 5.300 -21.594 -16.802 1.00 53.06 334 SER A O 1
ATOM 2506 N N . ALA A 1 335 ? 4.190 -19.879 -17.737 1.00 51.62 335 ALA A N 1
ATOM 2507 C CA . ALA A 1 335 ? 4.466 -18.921 -16.670 1.00 51.62 335 ALA A CA 1
ATOM 2508 C C . ALA A 1 335 ? 3.784 -19.291 -15.335 1.00 51.62 335 ALA A C 1
ATOM 2510 O O . ALA A 1 335 ? 4.363 -19.090 -14.269 1.00 51.62 335 ALA A O 1
ATOM 2511 N N . GLY A 1 336 ? 2.579 -19.875 -15.370 1.00 51.66 336 GLY A N 1
ATOM 2512 C CA . GLY A 1 336 ? 1.841 -20.297 -14.173 1.00 51.66 336 GLY A CA 1
ATOM 2513 C C . GLY A 1 336 ? 2.457 -21.506 -13.462 1.00 51.66 336 GLY A C 1
ATOM 2514 O O . GLY A 1 336 ? 2.532 -21.527 -12.234 1.00 51.66 336 GLY A O 1
ATOM 2515 N N . VAL A 1 337 ? 2.967 -22.483 -14.219 1.00 56.00 337 VAL A N 1
ATOM 2516 C CA . VAL A 1 337 ? 3.624 -23.685 -13.664 1.00 56.00 337 VAL A CA 1
ATOM 2517 C C . VAL A 1 337 ? 4.916 -23.319 -12.922 1.00 56.00 337 VAL A C 1
ATOM 2519 O O . VAL A 1 337 ? 5.208 -23.886 -11.869 1.00 56.00 337 VAL A O 1
ATOM 2522 N N . SER A 1 338 ? 5.654 -22.315 -13.405 1.00 57.34 338 SER A N 1
ATOM 2523 C CA . SER A 1 338 ? 6.861 -21.808 -12.740 1.00 57.34 338 SER A CA 1
ATOM 2524 C C . SER A 1 338 ? 6.570 -21.149 -11.383 1.00 57.34 338 SER A C 1
ATOM 2526 O O . SER A 1 338 ? 7.406 -21.228 -10.484 1.00 57.34 338 SER A O 1
ATOM 2528 N N . ASN A 1 339 ? 5.392 -20.538 -11.198 1.00 57.78 339 ASN A N 1
ATOM 2529 C CA . ASN A 1 339 ? 5.024 -19.883 -9.936 1.00 57.78 339 ASN A CA 1
ATOM 2530 C C . ASN A 1 339 ? 4.789 -20.892 -8.802 1.00 57.78 339 ASN A C 1
ATOM 2532 O O . ASN A 1 339 ? 5.167 -20.630 -7.663 1.00 57.78 339 ASN A O 1
ATOM 2536 N N . ALA A 1 340 ? 4.197 -22.053 -9.105 1.00 63.91 340 ALA A N 1
ATOM 2537 C CA . ALA A 1 340 ? 3.994 -23.113 -8.115 1.00 63.91 340 ALA A CA 1
ATOM 2538 C C . ALA A 1 340 ? 5.334 -23.693 -7.631 1.00 63.91 340 ALA A C 1
ATOM 2540 O O . ALA A 1 340 ? 5.542 -23.849 -6.430 1.00 63.91 340 ALA A O 1
ATOM 2541 N N . HIS A 1 341 ? 6.272 -23.930 -8.553 1.00 64.31 341 HIS A N 1
ATOM 2542 C CA . HIS A 1 341 ? 7.622 -24.386 -8.214 1.00 64.31 341 HIS A CA 1
ATOM 2543 C C . HIS A 1 341 ? 8.394 -23.335 -7.410 1.00 64.31 341 HIS A C 1
ATOM 2545 O O . HIS A 1 341 ? 9.042 -23.682 -6.426 1.00 64.31 341 HIS A O 1
ATOM 2551 N N . ALA A 1 342 ? 8.275 -22.053 -7.771 1.00 61.78 342 ALA A N 1
ATOM 2552 C CA . ALA A 1 342 ? 8.875 -20.962 -7.008 1.00 61.78 342 ALA A CA 1
ATOM 2553 C C . ALA A 1 342 ? 8.304 -20.878 -5.583 1.00 61.78 342 ALA A C 1
ATOM 2555 O O . ALA A 1 342 ? 9.064 -20.711 -4.635 1.00 61.78 342 ALA A O 1
ATOM 2556 N N . LEU A 1 343 ? 6.988 -21.035 -5.407 1.00 64.69 343 LEU A N 1
ATOM 2557 C CA . LEU A 1 343 ? 6.365 -21.038 -4.082 1.00 64.69 343 LEU A CA 1
ATOM 2558 C C . LEU A 1 343 ? 6.848 -22.214 -3.224 1.00 64.69 343 LEU A C 1
ATOM 2560 O O . LEU A 1 343 ? 7.170 -22.014 -2.058 1.00 64.69 343 LEU A O 1
ATOM 2564 N N . ILE A 1 344 ? 6.924 -23.421 -3.794 1.00 71.06 344 ILE A N 1
ATOM 2565 C CA . ILE A 1 344 ? 7.432 -24.610 -3.091 1.00 71.06 344 ILE A CA 1
ATOM 2566 C C . ILE A 1 344 ? 8.900 -24.414 -2.702 1.00 71.06 344 ILE A C 1
ATOM 2568 O O . ILE A 1 344 ? 9.261 -24.677 -1.557 1.00 71.06 344 ILE A O 1
ATOM 2572 N N . TYR A 1 345 ? 9.723 -23.909 -3.625 1.00 72.19 345 TYR A N 1
ATOM 2573 C CA . TYR A 1 345 ? 11.120 -23.577 -3.359 1.00 72.19 345 TYR A CA 1
ATOM 2574 C C . TYR A 1 345 ? 11.242 -22.599 -2.189 1.00 72.19 345 TYR A C 1
ATOM 2576 O O . TYR A 1 345 ? 11.973 -22.863 -1.241 1.00 72.19 345 TYR A O 1
ATOM 2584 N N . TRP A 1 346 ? 10.481 -21.504 -2.212 1.00 69.75 346 TRP A N 1
ATOM 2585 C CA . TRP A 1 346 ? 10.526 -20.508 -1.148 1.00 69.75 346 TRP A CA 1
ATOM 2586 C C . TRP A 1 346 ? 10.015 -21.039 0.182 1.00 69.75 346 TRP A C 1
ATOM 2588 O O . TRP A 1 346 ? 10.612 -20.748 1.213 1.00 69.75 346 TRP A O 1
ATOM 2598 N N . LEU A 1 347 ? 8.957 -21.845 0.175 1.00 73.38 347 LEU A N 1
ATOM 2599 C CA . LEU A 1 347 ? 8.473 -22.498 1.383 1.00 73.38 347 LEU A CA 1
ATOM 2600 C C . LEU A 1 347 ? 9.559 -23.392 1.993 1.00 73.38 347 LEU A C 1
ATOM 2602 O O . LEU A 1 347 ? 9.823 -23.293 3.187 1.00 73.38 347 LEU A O 1
ATOM 2606 N N . HIS A 1 348 ? 10.205 -24.222 1.175 1.00 73.94 348 HIS A N 1
ATOM 2607 C CA . HIS A 1 348 ? 11.278 -25.105 1.620 1.00 73.94 348 HIS A CA 1
ATOM 2608 C C . HIS A 1 348 ? 12.470 -24.308 2.159 1.00 73.94 348 HIS A C 1
ATOM 2610 O O . HIS A 1 348 ? 12.877 -24.509 3.299 1.00 73.94 348 HIS A O 1
ATOM 2616 N N . TRP A 1 349 ? 12.925 -23.310 1.403 1.00 72.75 349 TRP A N 1
ATOM 2617 C CA . TRP A 1 349 ? 14.015 -22.429 1.797 1.00 72.75 349 TRP A CA 1
ATOM 2618 C C . TRP A 1 349 ? 13.744 -21.725 3.134 1.00 72.75 349 TRP A C 1
ATOM 2620 O O . TRP A 1 349 ? 14.606 -21.675 4.007 1.00 72.75 349 TRP A O 1
ATOM 2630 N N . ARG A 1 350 ? 12.531 -21.200 3.352 1.00 72.75 350 ARG A N 1
ATOM 2631 C CA . ARG A 1 350 ? 12.176 -20.528 4.616 1.00 72.75 350 ARG A CA 1
ATOM 2632 C C . ARG A 1 350 ? 12.189 -21.470 5.818 1.00 72.75 350 ARG A C 1
ATOM 2634 O O . ARG A 1 350 ? 12.470 -21.012 6.923 1.00 72.75 350 ARG A O 1
ATOM 2641 N N . LEU A 1 351 ? 11.887 -22.752 5.615 1.00 76.31 351 LEU A N 1
ATOM 2642 C CA . LEU A 1 351 ? 11.978 -23.767 6.666 1.00 76.31 351 LEU A CA 1
ATOM 2643 C C . LEU A 1 351 ? 13.438 -24.119 6.989 1.00 76.31 351 LEU A C 1
ATOM 2645 O O . LEU A 1 351 ? 13.753 -24.372 8.148 1.00 76.31 351 LEU A O 1
ATOM 2649 N N . GLU A 1 352 ? 14.323 -24.093 5.993 1.00 76.25 352 GLU A N 1
ATOM 2650 C CA . GLU A 1 352 ? 15.754 -24.389 6.153 1.00 76.25 352 GLU A CA 1
ATOM 2651 C C . GLU A 1 352 ? 16.565 -23.195 6.690 1.00 76.25 352 GLU A C 1
ATOM 2653 O O . GLU A 1 352 ? 17.559 -23.380 7.393 1.00 76.25 352 GLU A O 1
ATOM 2658 N N . HIS A 1 353 ? 16.115 -21.963 6.427 1.00 71.50 353 HIS A N 1
ATOM 2659 C CA . HIS A 1 353 ? 16.816 -20.724 6.775 1.00 71.50 353 HIS A CA 1
ATOM 2660 C C . HIS A 1 353 ? 15.976 -19.816 7.696 1.00 71.50 353 HIS A C 1
ATOM 2662 O O . HIS A 1 353 ? 15.503 -18.757 7.276 1.00 71.50 353 HIS A O 1
ATOM 2668 N N . PRO A 1 354 ? 15.814 -20.148 8.991 1.00 70.12 354 PRO A N 1
ATOM 2669 C CA . PRO A 1 354 ? 14.918 -19.425 9.903 1.00 70.12 354 PRO A CA 1
ATOM 2670 C C . PRO A 1 354 ? 15.309 -17.958 10.148 1.00 70.12 354 PRO A C 1
ATOM 2672 O O . PRO A 1 354 ? 14.457 -17.144 10.503 1.00 70.12 354 PRO A O 1
ATOM 2675 N N . LEU A 1 355 ? 16.572 -17.575 9.924 1.00 69.44 355 LEU A N 1
ATOM 2676 C CA . LEU A 1 355 ? 17.002 -16.170 9.994 1.00 69.44 355 LEU A CA 1
ATOM 2677 C C . LEU A 1 355 ? 16.312 -15.284 8.947 1.00 69.44 355 LEU A C 1
ATOM 2679 O O . LEU A 1 355 ? 16.182 -14.075 9.147 1.00 69.44 355 LEU A O 1
ATOM 2683 N N . ASP A 1 356 ? 15.787 -15.870 7.875 1.00 68.62 356 ASP A N 1
ATOM 2684 C CA . ASP A 1 356 ? 14.987 -15.137 6.905 1.00 68.62 356 ASP A CA 1
ATOM 2685 C C . ASP A 1 356 ? 13.640 -14.679 7.457 1.00 68.62 356 ASP A C 1
ATOM 2687 O O . ASP A 1 356 ? 13.134 -13.634 7.048 1.00 68.62 356 ASP A O 1
ATOM 2691 N N . PHE A 1 357 ? 13.076 -15.395 8.431 1.00 70.38 357 PHE A N 1
ATOM 2692 C CA . PHE A 1 357 ? 11.876 -14.936 9.123 1.00 70.38 357 PHE A CA 1
ATOM 2693 C C . PHE A 1 357 ? 12.138 -13.617 9.866 1.00 70.38 357 PHE A C 1
ATOM 2695 O O . PHE A 1 357 ? 11.319 -12.700 9.819 1.00 70.38 357 PHE A O 1
ATOM 2702 N N . VAL A 1 358 ? 13.313 -13.470 10.489 1.00 71.44 358 VAL A N 1
ATOM 2703 C CA . VAL A 1 358 ? 13.713 -12.220 11.159 1.00 71.44 358 VAL A CA 1
ATOM 2704 C C . VAL A 1 358 ? 13.806 -11.075 10.150 1.00 71.44 358 VAL A C 1
ATOM 2706 O O . VAL A 1 358 ? 13.311 -9.980 10.411 1.00 71.44 358 VAL A O 1
ATOM 2709 N N . ARG A 1 359 ? 14.362 -11.331 8.961 1.00 70.69 359 ARG A N 1
ATOM 2710 C CA . ARG A 1 359 ? 14.426 -10.341 7.873 1.00 70.69 359 ARG A CA 1
ATOM 2711 C C . ARG A 1 359 ? 13.036 -9.889 7.424 1.00 70.69 359 ARG A C 1
ATOM 2713 O O . ARG A 1 359 ? 12.829 -8.700 7.208 1.00 70.69 359 ARG A O 1
ATOM 2720 N N . ILE A 1 360 ? 12.067 -10.804 7.356 1.00 73.56 360 ILE A N 1
ATOM 2721 C CA . ILE A 1 360 ? 10.663 -10.491 7.042 1.00 73.56 360 ILE A CA 1
ATOM 2722 C C . ILE A 1 360 ? 10.060 -9.583 8.109 1.00 73.56 360 ILE A C 1
ATOM 2724 O O . ILE A 1 360 ? 9.481 -8.547 7.786 1.00 73.56 360 ILE A O 1
ATOM 2728 N N . VAL A 1 361 ? 10.213 -9.941 9.385 1.00 76.50 361 VAL A N 1
ATOM 2729 C CA . VAL A 1 361 ? 9.704 -9.131 10.500 1.00 76.50 361 VAL A CA 1
ATOM 2730 C C . VAL A 1 361 ? 10.298 -7.723 10.465 1.00 76.50 361 VAL A C 1
ATOM 2732 O O . VAL A 1 361 ? 9.578 -6.744 10.668 1.00 76.50 361 VAL A O 1
ATOM 2735 N N . VAL A 1 362 ? 11.585 -7.591 10.146 1.00 75.88 362 VAL A N 1
ATOM 2736 C CA . VAL A 1 362 ? 12.232 -6.282 10.007 1.00 75.88 362 VAL A CA 1
ATOM 2737 C C . VAL A 1 362 ? 11.743 -5.520 8.778 1.00 75.88 362 VAL A C 1
ATOM 2739 O O . VAL A 1 362 ? 11.473 -4.330 8.896 1.00 75.88 362 VAL A O 1
ATOM 2742 N N . ALA A 1 363 ? 11.546 -6.176 7.633 1.00 75.38 363 ALA A N 1
ATOM 2743 C CA . ALA A 1 363 ? 10.956 -5.560 6.443 1.00 75.38 363 ALA A CA 1
ATOM 2744 C C . ALA A 1 363 ? 9.563 -4.973 6.738 1.00 75.38 363 ALA A C 1
ATOM 2746 O O . ALA A 1 363 ? 9.267 -3.838 6.362 1.00 75.38 363 ALA A O 1
ATOM 2747 N N . TRP A 1 364 ? 8.736 -5.711 7.481 1.00 78.75 364 TRP A N 1
ATOM 2748 C CA . TRP A 1 364 ? 7.448 -5.241 7.992 1.00 78.75 364 TRP A CA 1
ATOM 2749 C C . TRP A 1 364 ? 7.588 -4.093 8.991 1.00 78.75 364 TRP A C 1
ATOM 2751 O O . TRP A 1 364 ? 6.841 -3.114 8.917 1.00 78.75 364 TRP A O 1
ATOM 2761 N N . THR A 1 365 ? 8.576 -4.187 9.883 1.00 79.31 365 THR A N 1
ATOM 2762 C CA . THR A 1 365 ? 8.879 -3.143 10.866 1.00 79.31 365 THR A CA 1
ATOM 2763 C C . THR A 1 365 ? 9.263 -1.835 10.187 1.00 79.31 365 THR A C 1
ATOM 2765 O O . THR A 1 365 ? 8.755 -0.783 10.558 1.00 79.31 365 THR A O 1
ATOM 2768 N N . LEU A 1 366 ? 10.096 -1.904 9.151 1.00 78.31 366 LEU A N 1
ATOM 2769 C CA . LEU A 1 366 ? 10.534 -0.760 8.366 1.00 78.31 366 LEU A CA 1
ATOM 2770 C C . LEU A 1 366 ? 9.382 -0.176 7.542 1.00 78.31 366 LEU A C 1
ATOM 2772 O O . LEU A 1 366 ? 9.125 1.020 7.618 1.00 78.31 366 LEU A O 1
ATOM 2776 N N . ALA A 1 367 ? 8.646 -1.006 6.798 1.00 78.62 367 ALA A N 1
ATOM 2777 C CA . ALA A 1 367 ? 7.558 -0.542 5.936 1.00 78.62 367 ALA A CA 1
ATOM 2778 C C . ALA A 1 367 ? 6.444 0.180 6.712 1.00 78.62 367 ALA A C 1
ATOM 2780 O O . ALA A 1 367 ? 5.831 1.114 6.191 1.00 78.62 367 ALA A O 1
ATOM 2781 N N . LEU A 1 368 ? 6.204 -0.217 7.966 1.00 86.38 368 LEU A N 1
ATOM 2782 C CA . LEU A 1 368 ? 5.135 0.314 8.814 1.00 86.38 368 LEU A CA 1
ATOM 2783 C C . LEU A 1 368 ? 5.649 1.071 10.051 1.00 86.38 368 LEU A C 1
ATOM 2785 O O . LEU A 1 368 ? 4.891 1.238 11.009 1.00 86.38 368 LEU A O 1
ATOM 2789 N N . ALA A 1 369 ? 6.903 1.539 10.050 1.00 86.94 369 ALA A N 1
ATOM 2790 C CA . ALA A 1 369 ? 7.592 2.005 11.258 1.00 86.94 369 ALA A CA 1
ATOM 2791 C C . ALA A 1 369 ? 6.813 3.028 12.114 1.00 86.94 369 ALA A C 1
ATOM 2793 O O . ALA A 1 369 ? 6.674 2.774 13.314 1.00 86.94 369 ALA A O 1
ATOM 2794 N N . PRO A 1 370 ? 6.237 4.128 11.573 1.00 88.81 370 PRO A N 1
ATOM 2795 C CA . PRO A 1 370 ? 5.487 5.088 12.388 1.00 88.81 370 PRO A CA 1
ATOM 2796 C C . PRO A 1 370 ? 4.302 4.431 13.113 1.00 88.81 370 PRO A C 1
ATOM 2798 O O . PRO A 1 370 ? 4.043 4.669 14.297 1.00 88.81 370 PRO A O 1
ATOM 2801 N N . PHE A 1 371 ? 3.591 3.547 12.416 1.00 91.56 371 PHE A N 1
ATOM 2802 C CA . PHE A 1 371 ? 2.394 2.885 12.930 1.00 91.56 371 PHE A CA 1
ATOM 2803 C C . PHE A 1 371 ? 2.753 1.796 13.939 1.00 91.56 371 PHE A C 1
ATOM 2805 O O . PHE A 1 371 ? 2.074 1.644 14.950 1.00 91.56 371 PHE A O 1
ATOM 2812 N N . LEU A 1 372 ? 3.853 1.078 13.729 1.00 89.25 372 LEU A N 1
ATOM 2813 C CA . LEU A 1 372 ? 4.335 0.105 14.705 1.00 89.25 372 LEU A CA 1
ATOM 2814 C C . LEU A 1 372 ? 4.896 0.780 15.956 1.00 89.25 372 LEU A C 1
ATOM 2816 O O . LEU A 1 372 ? 4.598 0.320 17.051 1.00 89.25 372 LEU A O 1
ATOM 2820 N N . ALA A 1 373 ? 5.591 1.916 15.836 1.00 89.75 373 ALA A N 1
ATOM 2821 C CA . ALA A 1 373 ? 5.969 2.730 16.994 1.00 89.75 373 ALA A CA 1
ATOM 2822 C C . ALA A 1 373 ? 4.726 3.181 17.786 1.00 89.75 373 ALA A C 1
ATOM 2824 O O . ALA A 1 373 ? 4.697 3.101 19.017 1.00 89.75 373 ALA A O 1
ATOM 2825 N N . LEU A 1 374 ? 3.652 3.574 17.089 1.00 90.25 374 LEU A N 1
ATOM 2826 C CA . LEU A 1 374 ? 2.361 3.870 17.709 1.00 90.25 374 LEU A CA 1
ATOM 2827 C C . LEU A 1 374 ? 1.771 2.637 18.424 1.00 90.25 374 LEU A C 1
ATOM 2829 O O . LEU A 1 374 ? 1.331 2.754 19.567 1.00 90.25 374 LEU A O 1
ATOM 2833 N N . ALA A 1 375 ? 1.786 1.456 17.808 1.00 89.50 375 ALA A N 1
ATOM 2834 C CA . ALA A 1 375 ? 1.300 0.225 18.435 1.00 89.50 375 ALA A CA 1
ATOM 2835 C C . ALA A 1 375 ? 2.131 -0.165 19.672 1.00 89.50 375 ALA A C 1
ATOM 2837 O O . ALA A 1 375 ? 1.574 -0.429 20.740 1.00 89.50 375 ALA A O 1
ATOM 2838 N N . PHE A 1 376 ? 3.463 -0.124 19.566 1.00 90.44 376 PHE A N 1
ATOM 2839 C CA . PHE A 1 376 ? 4.378 -0.412 20.671 1.00 90.44 376 PHE A CA 1
ATOM 2840 C C . PHE A 1 376 ? 4.198 0.550 21.834 1.00 90.44 376 PHE A C 1
ATOM 2842 O O . PHE A 1 376 ? 4.278 0.126 22.982 1.00 90.44 376 PHE A O 1
ATOM 2849 N N . SER A 1 377 ? 3.890 1.820 21.566 1.00 90.50 377 SER A N 1
ATOM 2850 C CA . SER A 1 377 ? 3.627 2.772 22.641 1.00 90.50 377 SER A CA 1
ATOM 2851 C C . SER A 1 377 ? 2.422 2.375 23.504 1.00 90.50 377 SER A C 1
ATOM 2853 O O . SER A 1 377 ? 2.475 2.533 24.720 1.00 90.50 377 SER A O 1
ATOM 2855 N N . GLN A 1 378 ? 1.362 1.795 22.922 1.00 86.44 378 GLN A N 1
ATOM 2856 C CA . GLN A 1 378 ? 0.249 1.254 23.715 1.00 86.44 378 GLN A CA 1
ATOM 2857 C C . GLN A 1 378 ? 0.648 -0.004 24.486 1.00 86.44 378 GLN A C 1
ATOM 2859 O O . GLN A 1 378 ? 0.267 -0.167 25.643 1.00 86.44 378 GLN A O 1
ATOM 2864 N N . LEU A 1 379 ? 1.443 -0.883 23.872 1.00 87.69 379 LEU A N 1
ATOM 2865 C CA . LEU A 1 379 ? 1.967 -2.061 24.561 1.00 87.69 379 LEU A CA 1
ATOM 2866 C C . LEU A 1 379 ? 2.814 -1.659 25.780 1.00 87.69 379 LEU A C 1
ATOM 2868 O O . LEU A 1 379 ? 2.657 -2.234 26.852 1.00 87.69 379 LEU A O 1
ATOM 2872 N N . TRP A 1 380 ? 3.656 -0.633 25.639 1.00 86.94 380 TRP A N 1
ATOM 2873 C CA . TRP A 1 380 ? 4.480 -0.100 26.724 1.00 86.94 380 TRP A CA 1
ATOM 2874 C C . TRP A 1 380 ? 3.642 0.446 27.874 1.00 86.94 380 TRP A C 1
ATOM 2876 O O . TRP A 1 380 ? 3.922 0.126 29.025 1.00 86.94 380 TRP A O 1
ATOM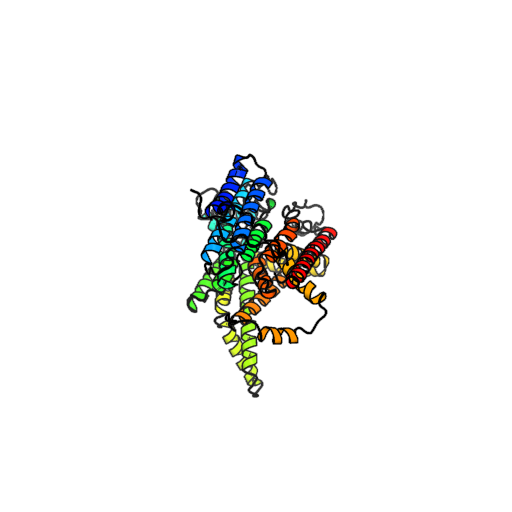 2886 N N . LEU A 1 381 ? 2.591 1.215 27.576 1.00 84.62 381 LEU A N 1
ATOM 2887 C CA . LEU A 1 381 ? 1.673 1.721 28.600 1.00 84.62 381 LEU A CA 1
ATOM 2888 C C . LEU A 1 381 ? 0.995 0.585 29.369 1.00 84.62 381 LEU A C 1
ATOM 2890 O O . LEU A 1 381 ? 0.962 0.619 30.596 1.00 84.62 381 LEU A O 1
ATOM 2894 N N . ARG A 1 382 ? 0.523 -0.448 28.660 1.00 83.12 382 ARG A N 1
ATOM 2895 C CA . ARG A 1 382 ? -0.092 -1.638 29.272 1.00 83.12 382 ARG A CA 1
ATOM 2896 C C . ARG A 1 382 ? 0.874 -2.420 30.160 1.00 83.12 382 ARG A C 1
ATOM 2898 O O . ARG A 1 382 ? 0.453 -3.003 31.147 1.00 83.12 382 ARG A O 1
ATOM 2905 N N . MET A 1 383 ? 2.159 -2.459 29.813 1.00 83.00 383 MET A N 1
ATOM 2906 C CA . MET A 1 383 ? 3.168 -3.137 30.634 1.00 83.00 383 MET A CA 1
ATOM 2907 C C . MET A 1 383 ? 3.634 -2.288 31.821 1.00 83.00 383 MET A C 1
ATOM 2909 O O . MET A 1 383 ? 3.907 -2.834 32.889 1.00 83.00 383 MET A O 1
ATOM 2913 N N . ALA A 1 384 ? 3.731 -0.967 31.648 1.00 77.31 384 ALA A N 1
ATOM 2914 C CA . ALA A 1 384 ? 4.141 -0.033 32.694 1.00 77.31 384 ALA A CA 1
ATOM 2915 C C . ALA A 1 384 ? 3.062 0.127 33.777 1.00 77.31 384 ALA A C 1
ATOM 2917 O O . ALA A 1 384 ? 3.374 0.178 34.967 1.00 77.31 384 ALA A O 1
ATOM 2918 N N . HIS A 1 385 ? 1.791 0.152 33.380 1.00 69.00 385 HIS A N 1
ATOM 2919 C CA . HIS A 1 385 ? 0.659 0.095 34.294 1.00 69.00 385 HIS A CA 1
ATOM 2920 C C . HIS A 1 385 ? 0.264 -1.370 34.505 1.00 69.00 385 HIS A C 1
ATOM 2922 O O . HIS A 1 385 ? -0.571 -1.899 33.783 1.00 69.00 385 HIS A O 1
ATOM 2928 N N . LYS A 1 386 ? 0.863 -2.055 35.491 1.00 58.72 386 LYS A N 1
ATOM 2929 C CA . LYS A 1 386 ? 0.378 -3.372 35.946 1.00 58.72 386 LYS A CA 1
ATOM 2930 C C . LYS A 1 386 ? -1.063 -3.246 36.482 1.00 58.72 386 LYS A C 1
ATOM 2932 O O . LYS A 1 386 ? -1.219 -3.091 37.686 1.00 58.72 386 LYS A O 1
ATOM 2937 N N . TRP A 1 387 ? -2.099 -3.290 35.637 1.00 47.09 387 TRP A N 1
ATOM 2938 C CA . TRP A 1 387 ? -3.503 -3.426 36.070 1.00 47.09 387 TRP A CA 1
ATOM 2939 C C . TRP A 1 387 ? -4.506 -3.608 34.915 1.00 47.09 387 TRP A C 1
ATOM 2941 O O . TRP A 1 387 ? -4.230 -3.177 33.799 1.00 47.09 387 TRP A O 1
ATOM 2951 N N . PRO A 1 388 ? -5.736 -4.057 35.237 1.00 45.97 388 PRO A N 1
ATOM 2952 C CA . PRO A 1 388 ? -6.241 -5.425 35.367 1.00 45.97 388 PRO A CA 1
ATOM 2953 C C . PRO A 1 388 ? -6.690 -5.998 34.003 1.00 45.97 388 PRO A C 1
ATOM 2955 O O . PRO A 1 388 ? -6.430 -5.421 32.952 1.00 45.97 388 PRO A O 1
ATOM 2958 N N . SER A 1 389 ? -7.311 -7.181 34.014 1.00 45.06 389 SER A N 1
ATOM 2959 C CA . SER A 1 389 ? -7.714 -7.920 32.816 1.00 45.06 389 SER A CA 1
ATOM 2960 C C . SER A 1 389 ? -8.507 -7.058 31.819 1.00 45.06 389 SER A C 1
ATOM 2962 O O . SER A 1 389 ? -9.359 -6.260 32.199 1.00 45.06 389 SER A O 1
ATOM 2964 N N . VAL A 1 390 ? -8.240 -7.248 30.525 1.00 48.47 390 VAL A N 1
ATOM 2965 C CA . VAL A 1 390 ? -8.865 -6.535 29.390 1.00 48.47 390 VAL A CA 1
ATOM 2966 C C . VAL A 1 390 ? -10.407 -6.541 29.444 1.00 48.47 390 VAL A C 1
ATOM 2968 O O . VAL A 1 390 ? -11.040 -5.649 28.889 1.00 48.47 390 VAL A O 1
ATOM 2971 N N . ALA A 1 391 ? -11.010 -7.480 30.180 1.00 43.19 391 ALA A N 1
ATOM 2972 C CA . ALA A 1 391 ? -12.452 -7.565 30.392 1.00 43.19 391 ALA A CA 1
ATOM 2973 C C . ALA A 1 391 ? -13.033 -6.418 31.250 1.00 43.19 391 ALA A C 1
ATOM 2975 O O . ALA A 1 391 ? -14.165 -6.003 31.014 1.00 43.19 391 ALA A O 1
ATOM 2976 N N . ASP A 1 392 ? -12.271 -5.862 32.198 1.00 40.31 392 ASP A N 1
ATOM 2977 C CA . ASP A 1 392 ? -12.779 -4.847 33.138 1.00 40.31 392 ASP A CA 1
ATOM 2978 C C . ASP A 1 392 ? -12.770 -3.427 32.538 1.00 40.31 392 ASP A C 1
ATOM 2980 O O . ASP A 1 392 ? -13.562 -2.567 32.927 1.00 40.31 392 ASP A O 1
ATOM 2984 N N . VAL A 1 393 ? -11.906 -3.183 31.543 1.00 46.84 393 VAL A N 1
ATOM 2985 C CA . VAL A 1 393 ? -11.797 -1.895 30.833 1.00 46.84 393 VAL A CA 1
ATOM 2986 C C . VAL A 1 393 ? -12.785 -1.811 29.666 1.00 46.84 393 VAL A C 1
ATOM 2988 O O . VAL A 1 393 ? -13.399 -0.762 29.477 1.00 46.84 393 VAL A O 1
ATOM 2991 N N . GLU A 1 394 ? -13.035 -2.913 28.946 1.00 42.41 394 GLU A N 1
ATOM 2992 C CA . GLU A 1 394 ? -14.044 -2.947 27.871 1.00 42.41 394 GLU A CA 1
ATOM 2993 C C . GLU A 1 394 ? -15.470 -2.692 28.402 1.00 42.41 394 GLU A C 1
ATOM 2995 O O . GLU A 1 394 ? -16.262 -2.017 27.742 1.00 42.41 394 GLU A O 1
ATOM 3000 N N . LEU A 1 395 ? -15.787 -3.149 29.621 1.00 40.34 395 LEU A N 1
ATOM 3001 C CA . LEU A 1 395 ? -17.065 -2.862 30.289 1.00 40.34 395 LEU A CA 1
ATOM 3002 C C . LEU A 1 395 ? -17.163 -1.423 30.826 1.00 40.34 395 LEU A C 1
ATOM 3004 O O . LEU A 1 395 ? -18.254 -0.851 30.849 1.00 40.34 395 LEU A O 1
ATOM 3008 N N . ALA A 1 396 ? -16.045 -0.811 31.223 1.00 37.19 396 ALA A N 1
ATOM 3009 C CA . ALA A 1 396 ? -16.026 0.555 31.742 1.00 37.19 396 ALA A CA 1
ATOM 3010 C C . ALA A 1 396 ? -16.045 1.616 30.622 1.00 37.19 396 ALA A C 1
ATOM 3012 O O . ALA A 1 396 ? -16.775 2.604 30.739 1.00 37.19 396 ALA A O 1
ATOM 3013 N N . GLU A 1 397 ? -15.324 1.401 29.515 1.00 43.72 397 GLU A N 1
ATOM 3014 C CA . GLU A 1 397 ? -15.313 2.300 28.346 1.00 43.72 397 GLU A CA 1
ATOM 3015 C C . GLU A 1 397 ? -16.627 2.260 27.556 1.00 43.72 397 GLU A C 1
ATOM 3017 O O . GLU A 1 397 ? -17.090 3.305 27.094 1.00 43.72 397 GLU A O 1
ATOM 3022 N N . ALA A 1 398 ? -17.304 1.106 27.497 1.00 43.16 398 ALA A N 1
ATOM 3023 C CA . ALA A 1 398 ? -18.653 1.006 26.932 1.00 43.16 398 ALA A CA 1
ATOM 3024 C C . ALA A 1 398 ? -19.694 1.854 27.695 1.00 43.16 398 ALA A C 1
ATOM 3026 O O . ALA A 1 398 ? -20.750 2.165 27.146 1.00 43.16 398 ALA A O 1
ATOM 3027 N N . SER A 1 399 ? -19.401 2.249 28.942 1.00 32.44 399 SER A N 1
ATOM 3028 C CA . SER A 1 399 ? -20.348 2.944 29.824 1.00 32.44 399 SER A CA 1
ATOM 3029 C C . SER A 1 399 ? -20.180 4.469 29.910 1.00 32.44 399 SER A C 1
ATOM 3031 O O . SER A 1 399 ? -21.088 5.134 30.405 1.00 32.44 399 SER A O 1
ATOM 3033 N N . LYS A 1 400 ? -19.058 5.058 29.456 1.00 33.09 400 LYS A N 1
ATOM 3034 C CA . LYS A 1 400 ? -18.723 6.467 29.786 1.00 33.09 400 LYS A CA 1
ATOM 3035 C C . LYS A 1 400 ? -18.396 7.414 28.624 1.00 33.09 400 LYS A C 1
ATOM 3037 O O . LYS A 1 400 ? -18.113 8.579 28.884 1.00 33.09 400 LYS A O 1
ATOM 3042 N N . GLY A 1 401 ? -18.473 6.995 27.360 1.00 33.22 401 GLY A N 1
ATOM 3043 C CA . GLY A 1 401 ? -17.959 7.809 26.249 1.00 33.22 401 GLY A CA 1
ATOM 3044 C C . GLY A 1 401 ? -18.855 7.945 25.019 1.00 33.22 401 GLY A C 1
ATOM 3045 O O . GLY A 1 401 ? -18.542 7.362 23.993 1.00 33.22 401 GLY A O 1
ATOM 3046 N N . SER A 1 402 ? -19.865 8.819 25.097 1.00 34.69 402 SER A N 1
ATOM 3047 C CA . SER A 1 402 ? -20.346 9.670 23.987 1.00 34.69 402 SER A CA 1
ATOM 3048 C C . SER A 1 402 ? -20.979 8.993 22.754 1.00 34.69 402 SER A C 1
ATOM 3050 O O . SER A 1 402 ? -20.303 8.461 21.879 1.00 34.69 402 SER A O 1
ATOM 3052 N N . GLU A 1 403 ? -22.312 9.086 22.663 1.00 33.81 403 GLU A N 1
ATOM 3053 C CA . GLU A 1 403 ? -23.140 9.810 21.662 1.00 33.81 403 GLU A CA 1
ATOM 3054 C C . GLU A 1 403 ? -22.604 10.219 20.265 1.00 33.81 403 GLU A C 1
ATOM 3056 O O . GLU A 1 403 ? -23.303 10.889 19.510 1.00 33.81 403 GLU A O 1
ATOM 3061 N N . THR A 1 404 ? -21.451 9.740 19.810 1.00 31.77 404 THR A N 1
ATOM 3062 C CA . THR A 1 404 ? -21.058 9.745 18.396 1.00 31.77 404 THR A CA 1
ATOM 3063 C C . THR A 1 404 ? -21.095 8.320 17.859 1.00 31.77 404 THR A C 1
ATOM 3065 O O . THR A 1 404 ? -20.079 7.682 17.603 1.00 31.77 404 THR A O 1
ATOM 3068 N N . ALA A 1 405 ? -22.319 7.810 17.703 1.00 34.28 405 ALA A N 1
ATOM 3069 C CA . ALA A 1 405 ? -22.692 6.686 16.842 1.00 34.28 405 ALA A CA 1
ATOM 3070 C C . ALA A 1 405 ? -21.586 5.631 16.609 1.00 34.28 405 ALA A C 1
ATOM 3072 O O . ALA A 1 405 ? -21.045 5.502 15.502 1.00 34.28 405 ALA A O 1
ATOM 3073 N N . HIS A 1 406 ? -21.289 4.817 17.627 1.00 36.81 406 HIS A N 1
ATOM 3074 C CA . HIS A 1 406 ? -20.686 3.501 17.417 1.00 36.81 406 HIS A CA 1
ATOM 3075 C C . HIS A 1 406 ? -21.714 2.613 16.706 1.00 36.81 406 HIS A C 1
ATOM 3077 O O . HIS A 1 406 ? -22.444 1.841 17.315 1.00 36.81 406 HIS A O 1
ATOM 3083 N N . VAL A 1 407 ? -21.822 2.779 15.383 1.00 37.44 407 VAL A N 1
ATOM 3084 C CA . VAL A 1 407 ? -22.701 1.976 14.530 1.00 37.44 407 VAL A CA 1
ATOM 3085 C C . VAL A 1 407 ? -22.217 0.520 14.608 1.00 37.44 407 VAL A C 1
ATOM 3087 O O . VAL A 1 407 ? -21.114 0.243 14.123 1.00 37.44 407 VAL A O 1
ATOM 3090 N N . PRO A 1 408 ? -23.021 -0.434 15.117 1.00 37.62 408 PRO A N 1
ATOM 3091 C CA . PRO A 1 408 ? -22.631 -1.844 15.284 1.00 37.62 408 PRO A CA 1
ATOM 3092 C C . PRO A 1 408 ? -22.111 -2.520 13.997 1.00 37.62 408 PRO A C 1
ATOM 3094 O O . PRO A 1 408 ? -21.405 -3.525 14.033 1.00 37.62 408 PRO A O 1
ATOM 3097 N N . GLY A 1 409 ? -22.405 -1.941 12.827 1.00 43.19 409 GLY A N 1
ATOM 3098 C CA . GLY A 1 409 ? -21.893 -2.380 11.529 1.00 43.19 409 GLY A CA 1
ATOM 3099 C C . GLY A 1 409 ? -20.411 -2.089 11.242 1.00 43.19 409 GLY A C 1
ATOM 3100 O O . GLY A 1 409 ? -19.865 -2.729 10.347 1.00 43.19 409 GLY A O 1
ATOM 3101 N N . LEU A 1 410 ? -19.746 -1.165 11.949 1.00 47.47 410 LEU A N 1
ATOM 3102 C CA . LEU A 1 410 ? -18.321 -0.854 11.718 1.00 47.47 410 LEU A CA 1
ATOM 3103 C C . LEU A 1 410 ? -17.377 -1.906 12.325 1.00 47.47 410 LEU A C 1
ATOM 3105 O O . LEU A 1 410 ? -16.376 -2.247 11.698 1.00 47.47 410 LEU A O 1
ATOM 3109 N N . ILE A 1 411 ? -17.740 -2.483 13.475 1.00 53.88 411 ILE A N 1
ATOM 3110 C CA . ILE A 1 411 ? -16.918 -3.464 14.206 1.00 53.88 411 ILE A CA 1
ATOM 3111 C C . ILE A 1 411 ? -16.712 -4.746 13.378 1.00 53.88 411 ILE A C 1
ATOM 3113 O O . ILE A 1 411 ? -15.606 -5.278 13.304 1.00 53.88 411 ILE A O 1
ATOM 3117 N N . GLY A 1 412 ? -17.760 -5.225 12.695 1.00 54.97 412 GLY A N 1
ATOM 3118 C CA . GLY A 1 412 ? -17.669 -6.413 11.835 1.00 54.97 412 GLY A CA 1
ATOM 3119 C C . GLY A 1 412 ? -16.817 -6.204 10.576 1.00 54.97 412 GLY A C 1
ATOM 3120 O O . GLY A 1 412 ? -16.123 -7.120 10.145 1.00 54.97 412 GLY A O 1
ATOM 3121 N N . VAL A 1 413 ? -16.830 -4.998 10.001 1.00 62.03 413 VAL A N 1
ATOM 3122 C CA . VAL A 1 413 ? -16.030 -4.669 8.806 1.00 62.03 413 VAL A CA 1
ATOM 3123 C C . VAL A 1 413 ? -14.546 -4.591 9.157 1.00 62.03 413 VAL A C 1
ATOM 3125 O O . VAL A 1 413 ? -13.712 -5.136 8.441 1.00 62.03 413 VAL A O 1
ATOM 3128 N N . ASP A 1 414 ? -14.203 -3.978 10.289 1.00 76.81 414 ASP A N 1
ATOM 3129 C CA . ASP A 1 414 ? -12.804 -3.847 10.692 1.00 76.81 414 ASP A CA 1
ATOM 3130 C C . ASP A 1 414 ? -12.187 -5.214 11.062 1.00 76.81 414 ASP A C 1
ATOM 3132 O O . ASP A 1 414 ? -11.035 -5.474 10.722 1.00 76.81 414 ASP A O 1
ATOM 3136 N N . ARG A 1 415 ? -12.962 -6.146 11.644 1.00 83.62 415 ARG A N 1
ATOM 3137 C CA . ARG A 1 415 ? -12.515 -7.537 11.874 1.00 83.62 415 ARG A CA 1
ATOM 3138 C C . ARG A 1 415 ? -12.200 -8.284 10.573 1.00 83.62 415 ARG A C 1
ATOM 3140 O O . ARG A 1 415 ? -11.180 -8.963 10.503 1.00 83.62 415 ARG A O 1
ATOM 3147 N N . GLY A 1 416 ? -13.039 -8.145 9.543 1.00 84.62 416 GLY A N 1
ATOM 3148 C CA . GLY A 1 416 ? -12.796 -8.778 8.239 1.00 84.62 416 GLY A CA 1
ATOM 3149 C C . GLY A 1 416 ? -11.511 -8.266 7.581 1.00 84.62 416 GLY A C 1
ATOM 3150 O O . GLY A 1 416 ? -10.748 -9.040 7.009 1.00 84.62 416 GLY A O 1
ATOM 3151 N N . LEU A 1 417 ? -11.233 -6.971 7.737 1.00 88.81 417 LEU A N 1
ATOM 3152 C CA . LEU A 1 417 ? -10.004 -6.327 7.276 1.00 88.81 417 LEU A CA 1
ATOM 3153 C C . LEU A 1 417 ? -8.758 -6.766 8.063 1.00 88.81 417 LEU A C 1
ATOM 3155 O O . LEU A 1 417 ? -7.716 -6.987 7.454 1.00 88.81 417 LEU A O 1
ATOM 3159 N N . TRP A 1 418 ? -8.856 -6.953 9.382 1.00 91.12 418 TRP A N 1
ATOM 3160 C CA . TRP A 1 418 ? -7.769 -7.528 10.184 1.00 91.12 418 TRP A CA 1
ATOM 3161 C C . TRP A 1 418 ? -7.437 -8.964 9.774 1.00 91.12 418 TRP A C 1
ATOM 3163 O O . TRP A 1 418 ? -6.262 -9.308 9.686 1.00 91.12 418 TRP A O 1
ATOM 3173 N N . ILE A 1 419 ? -8.447 -9.788 9.474 1.00 92.38 419 ILE A N 1
ATOM 3174 C CA . ILE A 1 419 ? -8.226 -11.144 8.949 1.00 92.38 419 ILE A CA 1
ATOM 3175 C C . ILE A 1 419 ? -7.523 -11.073 7.593 1.00 92.38 419 ILE A C 1
ATOM 3177 O O . ILE A 1 419 ? -6.545 -11.783 7.382 1.00 92.38 419 ILE A O 1
ATOM 3181 N N . ALA A 1 420 ? -7.976 -10.191 6.697 1.00 91.56 420 ALA A N 1
ATOM 3182 C CA . ALA A 1 420 ? -7.340 -10.009 5.397 1.00 91.56 420 ALA A CA 1
ATOM 3183 C C . ALA A 1 420 ? -5.868 -9.580 5.531 1.00 91.56 420 ALA A C 1
ATOM 3185 O O . ALA A 1 420 ? -5.003 -10.139 4.861 1.00 91.56 420 ALA A O 1
ATOM 3186 N N . LEU A 1 421 ? -5.575 -8.643 6.440 1.00 91.38 421 LEU A N 1
ATOM 3187 C CA . LEU A 1 421 ? -4.211 -8.226 6.759 1.00 91.38 421 LEU A CA 1
ATOM 3188 C C . LEU A 1 421 ? -3.385 -9.376 7.353 1.00 91.38 421 LEU A C 1
ATOM 3190 O O . LEU A 1 421 ? -2.239 -9.556 6.962 1.00 91.38 421 LEU A O 1
ATOM 3194 N N . GLY A 1 422 ? -3.953 -10.172 8.261 1.00 90.75 422 GLY A N 1
ATOM 3195 C CA . GLY A 1 422 ? -3.277 -11.325 8.857 1.00 90.75 422 GLY A CA 1
ATOM 3196 C C . GLY A 1 422 ? -2.928 -12.401 7.828 1.00 90.75 422 GLY A C 1
ATOM 3197 O O . GLY A 1 422 ? -1.801 -12.889 7.814 1.00 90.75 422 GLY A O 1
ATOM 3198 N N . LEU A 1 423 ? -3.856 -12.715 6.919 1.00 91.06 423 LEU A N 1
ATOM 3199 C CA . LEU A 1 423 ? -3.606 -13.611 5.786 1.00 91.06 423 LEU A CA 1
ATOM 3200 C C . LEU A 1 423 ? -2.526 -13.048 4.859 1.00 91.06 423 LEU A C 1
ATOM 3202 O O . LEU A 1 423 ? -1.660 -13.792 4.409 1.00 91.06 423 LEU A O 1
ATOM 3206 N N . TRP A 1 424 ? -2.540 -11.737 4.614 1.00 88.44 424 TRP A N 1
ATOM 3207 C CA . TRP A 1 424 ? -1.516 -11.074 3.815 1.00 88.44 424 TRP A CA 1
ATOM 3208 C C . TRP A 1 424 ? -0.129 -11.150 4.460 1.00 88.44 424 TRP A C 1
ATOM 3210 O O . TRP A 1 424 ? 0.827 -11.528 3.792 1.00 88.44 424 TRP A O 1
ATOM 3220 N N . VAL A 1 425 ? -0.014 -10.849 5.759 1.00 85.88 425 VAL A N 1
ATOM 3221 C CA . VAL A 1 425 ? 1.235 -10.987 6.527 1.00 85.88 425 VAL A CA 1
ATOM 3222 C C . VAL A 1 425 ? 1.723 -12.430 6.481 1.00 85.88 425 VAL A C 1
ATOM 3224 O O . VAL A 1 425 ? 2.883 -12.666 6.152 1.00 85.88 425 VAL A O 1
ATOM 3227 N N . PHE A 1 426 ? 0.834 -13.389 6.747 1.00 85.00 426 PHE A N 1
ATOM 3228 C CA . PHE A 1 426 ? 1.162 -14.807 6.712 1.00 85.00 426 PHE A CA 1
ATOM 3229 C C . PHE A 1 426 ? 1.706 -15.206 5.343 1.00 85.00 426 PHE A C 1
ATOM 3231 O O . PHE A 1 426 ? 2.827 -15.690 5.259 1.00 85.00 426 PHE A O 1
ATOM 3238 N N . VAL A 1 427 ? 0.973 -14.935 4.260 1.00 80.94 427 VAL A N 1
ATOM 3239 C CA . VAL A 1 427 ? 1.444 -15.300 2.921 1.00 80.94 427 VAL A CA 1
ATOM 3240 C C . VAL A 1 427 ? 2.718 -14.549 2.561 1.00 80.94 427 VAL A C 1
ATOM 3242 O O . VAL A 1 427 ? 3.624 -15.181 2.037 1.00 80.94 427 VAL A O 1
ATOM 3245 N N . SER A 1 428 ? 2.862 -13.272 2.929 1.00 77.44 428 SER A N 1
ATOM 3246 C CA . SER A 1 428 ? 4.102 -12.520 2.700 1.00 77.44 428 SER A CA 1
ATOM 3247 C C . SER A 1 428 ? 5.326 -13.150 3.370 1.00 77.44 428 SER A C 1
ATOM 3249 O O . SER A 1 428 ? 6.425 -13.042 2.843 1.00 77.44 428 SER A O 1
ATOM 3251 N N . ALA A 1 429 ? 5.149 -13.845 4.500 1.00 74.62 429 ALA A N 1
ATOM 3252 C CA . ALA A 1 429 ? 6.241 -14.526 5.189 1.00 74.62 429 ALA A CA 1
ATOM 3253 C C . ALA A 1 429 ? 6.742 -15.776 4.440 1.00 74.62 429 ALA A C 1
ATOM 3255 O O . ALA A 1 429 ? 7.867 -16.223 4.664 1.00 74.62 429 ALA A O 1
ATOM 3256 N N . PHE A 1 430 ? 5.937 -16.315 3.521 1.00 70.88 430 PHE A N 1
ATOM 3257 C CA . PHE A 1 430 ? 6.258 -17.517 2.746 1.00 70.88 430 PHE A CA 1
ATOM 3258 C C . PHE A 1 430 ? 6.347 -17.262 1.234 1.00 70.88 430 PHE A C 1
ATOM 3260 O O . PHE A 1 430 ? 6.932 -18.065 0.511 1.00 70.88 430 PHE A O 1
ATOM 3267 N N . SER A 1 431 ? 5.814 -16.144 0.736 1.00 61.59 431 SER A N 1
ATOM 3268 C CA . SER A 1 431 ? 5.951 -15.713 -0.652 1.00 61.59 431 SER A CA 1
ATOM 3269 C C . SER A 1 431 ? 7.289 -15.008 -0.823 1.00 61.59 431 SER A C 1
ATOM 3271 O O . SER A 1 431 ? 7.542 -13.963 -0.221 1.00 61.59 431 SER A O 1
ATOM 3273 N N . GLY A 1 432 ? 8.171 -15.600 -1.616 1.00 56.78 432 GLY A N 1
ATOM 3274 C CA . GLY A 1 432 ? 9.490 -15.040 -1.844 1.00 56.78 432 GLY A CA 1
ATOM 3275 C C . GLY A 1 432 ? 9.533 -13.810 -2.748 1.00 56.78 432 GLY A C 1
ATOM 3276 O O . GLY A 1 432 ? 8.520 -13.289 -3.215 1.00 56.78 432 GLY A O 1
ATOM 3277 N N . LEU A 1 433 ? 10.777 -13.401 -2.990 1.00 50.16 433 LEU A N 1
ATOM 3278 C CA . LEU A 1 433 ? 11.258 -12.360 -3.895 1.00 50.16 433 LEU A CA 1
ATOM 3279 C C . LEU A 1 433 ? 10.874 -10.902 -3.636 1.00 50.16 433 LEU A C 1
ATOM 3281 O O . LEU A 1 433 ? 11.482 -10.119 -4.320 1.00 50.16 433 LEU A O 1
ATOM 3285 N N . ASP A 1 434 ? 9.956 -10.474 -2.751 1.00 57.94 434 ASP A N 1
ATOM 3286 C CA . ASP A 1 434 ? 9.669 -9.014 -2.648 1.00 57.94 434 ASP A CA 1
ATOM 3287 C C . ASP A 1 434 ? 9.086 -8.512 -1.309 1.00 57.94 434 ASP A C 1
ATOM 3289 O O . ASP A 1 434 ? 8.098 -7.771 -1.243 1.00 57.94 434 ASP A O 1
ATOM 3293 N N . LEU A 1 435 ? 9.659 -8.977 -0.197 1.00 59.03 435 LEU A N 1
ATOM 3294 C CA . LEU A 1 435 ? 9.081 -8.870 1.151 1.00 59.03 435 LEU A CA 1
ATOM 3295 C C . LEU A 1 435 ? 8.731 -7.442 1.590 1.00 59.03 435 LEU A C 1
ATOM 3297 O O . LEU A 1 435 ? 7.679 -7.227 2.191 1.00 59.03 435 LEU A O 1
ATOM 3301 N N . THR A 1 436 ? 9.575 -6.456 1.285 1.00 59.69 436 THR A N 1
ATOM 3302 C CA . THR A 1 436 ? 9.310 -5.051 1.625 1.00 59.69 436 THR A CA 1
ATOM 3303 C C . THR A 1 436 ? 8.195 -4.447 0.786 1.00 59.69 436 THR A C 1
ATOM 3305 O O . THR A 1 436 ? 7.430 -3.637 1.309 1.00 59.69 436 THR A O 1
ATOM 3308 N N . ARG A 1 437 ? 8.028 -4.854 -0.479 1.00 66.44 437 ARG A N 1
ATOM 3309 C CA . ARG A 1 437 ? 6.889 -4.416 -1.299 1.00 66.44 437 ARG A CA 1
ATOM 3310 C C . ARG A 1 437 ? 5.599 -5.107 -0.878 1.00 66.44 437 ARG A C 1
ATOM 3312 O O . ARG A 1 437 ? 4.560 -4.450 -0.848 1.00 66.44 437 ARG A O 1
ATOM 3319 N N . PHE A 1 438 ? 5.651 -6.376 -0.466 1.00 69.94 438 PHE A N 1
ATOM 3320 C CA . PHE A 1 438 ? 4.516 -7.040 0.182 1.00 69.94 438 PHE A CA 1
ATOM 3321 C C . PHE A 1 438 ? 4.126 -6.320 1.479 1.00 69.94 438 PHE A C 1
ATOM 3323 O O . PHE A 1 438 ? 2.961 -5.947 1.638 1.00 69.94 438 PHE A O 1
ATOM 3330 N N . ALA A 1 439 ? 5.087 -6.042 2.361 1.00 73.56 439 ALA A N 1
ATOM 3331 C CA . ALA A 1 439 ? 4.858 -5.316 3.607 1.00 73.56 439 ALA A CA 1
ATOM 3332 C C . ALA A 1 439 ? 4.319 -3.897 3.371 1.00 73.56 439 ALA A C 1
ATOM 3334 O O . ALA A 1 439 ? 3.357 -3.476 4.011 1.00 73.56 439 ALA A O 1
ATOM 3335 N N . PHE A 1 440 ? 4.871 -3.170 2.400 1.00 74.69 440 PHE A N 1
ATOM 3336 C CA . PHE A 1 440 ? 4.382 -1.840 2.055 1.00 74.69 440 PHE A CA 1
ATOM 3337 C C . PHE A 1 440 ? 3.003 -1.867 1.419 1.00 74.69 440 PHE A C 1
ATOM 3339 O O . PHE A 1 440 ? 2.185 -1.000 1.700 1.00 74.69 440 PHE A O 1
ATOM 3346 N N . SER A 1 441 ? 2.708 -2.842 0.560 1.00 80.50 441 SER A N 1
ATOM 3347 C CA . SER A 1 441 ? 1.372 -2.940 -0.022 1.00 80.50 441 SER A CA 1
ATOM 3348 C C . SER A 1 441 ? 0.307 -3.128 1.058 1.00 80.50 441 SER A C 1
ATOM 3350 O O . SER A 1 441 ? -0.839 -2.794 0.829 1.00 80.50 441 SER A O 1
ATOM 3352 N N . ALA A 1 442 ? 0.662 -3.558 2.270 1.00 87.31 442 ALA A N 1
ATOM 3353 C CA . ALA A 1 442 ? -0.271 -3.564 3.384 1.00 87.31 442 ALA A CA 1
ATOM 3354 C C . ALA A 1 442 ? -0.533 -2.177 3.991 1.00 87.31 442 ALA A C 1
ATOM 3356 O O . ALA A 1 442 ? -1.519 -2.032 4.705 1.00 87.31 442 ALA A O 1
ATOM 3357 N N . LEU A 1 443 ? 0.281 -1.153 3.710 1.00 88.50 443 LEU A N 1
ATOM 3358 C CA . LEU A 1 443 ? 0.179 0.196 4.283 1.00 88.50 443 LEU A CA 1
ATOM 3359 C C . LEU A 1 443 ? -1.236 0.802 4.192 1.00 88.50 443 LEU A C 1
ATOM 3361 O O . LEU A 1 443 ? -1.721 1.250 5.236 1.00 88.50 443 LEU A O 1
ATOM 3365 N N . PRO A 1 444 ? -1.946 0.785 3.037 1.00 89.38 444 PRO A N 1
ATOM 3366 C CA . PRO A 1 444 ? -3.303 1.336 2.930 1.00 89.38 444 PRO A CA 1
ATOM 3367 C C . PRO A 1 444 ? -4.321 0.694 3.878 1.00 89.38 444 PRO A C 1
ATOM 3369 O O . PRO A 1 444 ? -5.359 1.289 4.164 1.00 89.38 444 PRO A O 1
ATOM 3372 N N . LEU A 1 445 ? -4.028 -0.515 4.364 1.00 90.12 445 LEU A N 1
ATOM 3373 C CA . LEU A 1 445 ? -4.863 -1.269 5.287 1.00 90.12 445 LEU A CA 1
ATOM 3374 C C . LEU A 1 445 ? -4.332 -1.215 6.727 1.00 90.12 445 LEU A C 1
ATOM 3376 O O . LEU A 1 445 ? -5.083 -0.923 7.653 1.00 90.12 445 LEU A O 1
ATOM 3380 N N . ALA A 1 446 ? -3.041 -1.469 6.922 1.00 90.94 446 ALA A N 1
ATOM 3381 C CA . ALA A 1 446 ? -2.398 -1.561 8.224 1.00 90.94 446 ALA A CA 1
ATOM 3382 C C . ALA A 1 446 ? -2.380 -0.217 8.958 1.00 90.94 446 ALA A C 1
ATOM 3384 O O . ALA A 1 446 ? -2.754 -0.172 10.127 1.00 90.94 446 ALA A O 1
ATOM 3385 N N . ALA A 1 447 ? -2.021 0.881 8.282 1.00 90.94 447 ALA A N 1
ATOM 3386 C CA . ALA A 1 447 ? -1.973 2.205 8.902 1.00 90.94 447 ALA A CA 1
ATOM 3387 C C . ALA A 1 447 ? -3.314 2.601 9.552 1.00 90.94 447 ALA A C 1
ATOM 3389 O O . ALA A 1 447 ? -3.336 2.831 10.765 1.00 90.94 447 ALA A O 1
ATOM 3390 N N . PRO A 1 448 ? -4.455 2.629 8.829 1.00 89.88 448 PRO A N 1
ATOM 3391 C CA . PRO A 1 448 ? -5.720 3.010 9.446 1.00 89.88 448 PRO A CA 1
ATOM 3392 C C . PRO A 1 448 ? -6.214 2.014 10.498 1.00 89.88 448 PRO A C 1
ATOM 3394 O O . PRO A 1 448 ? -6.838 2.438 11.469 1.00 89.88 448 PRO A O 1
ATOM 3397 N N . LEU A 1 449 ? -5.951 0.712 10.337 1.00 89.69 449 LEU A N 1
ATOM 3398 C CA . LEU A 1 449 ? -6.334 -0.292 11.330 1.00 89.69 449 LEU A CA 1
ATOM 3399 C C . LEU A 1 449 ? -5.563 -0.112 12.645 1.00 89.69 449 LEU A C 1
ATOM 3401 O O . LEU A 1 449 ? -6.180 -0.104 13.709 1.00 89.69 449 LEU A O 1
ATOM 3405 N N . ILE A 1 450 ? -4.246 0.099 12.577 1.00 89.81 450 ILE A N 1
ATOM 3406 C CA . ILE A 1 450 ? -3.399 0.327 13.753 1.00 89.81 450 ILE A CA 1
ATOM 3407 C C . ILE A 1 450 ? -3.783 1.637 14.449 1.00 89.81 450 ILE A C 1
ATOM 3409 O O . ILE A 1 450 ? -4.007 1.641 15.657 1.00 89.81 450 ILE A O 1
ATOM 3413 N N . ILE A 1 451 ? -3.917 2.737 13.700 1.00 89.19 451 ILE A N 1
ATOM 3414 C CA . ILE A 1 451 ? -4.276 4.049 14.264 1.00 89.19 451 ILE A CA 1
ATOM 3415 C C . ILE A 1 451 ? -5.615 3.976 15.003 1.00 89.19 451 ILE A C 1
ATOM 3417 O O . ILE A 1 451 ? -5.727 4.461 16.129 1.00 89.19 451 ILE A O 1
ATOM 3421 N N . ARG A 1 452 ? -6.624 3.329 14.402 1.00 85.31 452 ARG A N 1
ATOM 3422 C CA . ARG A 1 452 ? -7.942 3.169 15.031 1.00 85.31 452 ARG A CA 1
ATOM 3423 C C . ARG A 1 452 ? -7.910 2.239 16.238 1.00 85.31 452 ARG A C 1
ATOM 3425 O O . ARG A 1 452 ? -8.562 2.549 17.225 1.00 85.31 452 ARG A O 1
ATOM 3432 N N . ALA A 1 453 ? -7.152 1.142 16.187 1.00 84.31 453 ALA A N 1
ATOM 3433 C CA . ALA A 1 453 ? -7.016 0.224 17.321 1.00 84.31 453 ALA A CA 1
ATOM 3434 C C . ALA A 1 453 ? -6.323 0.872 18.530 1.00 84.31 453 ALA A C 1
ATOM 3436 O O . ALA A 1 453 ? -6.594 0.507 19.668 1.00 84.31 453 ALA A O 1
ATOM 3437 N N . VAL A 1 454 ? -5.442 1.843 18.286 1.00 80.94 454 VAL A N 1
ATOM 3438 C CA . VAL A 1 454 ? -4.740 2.603 19.329 1.00 80.94 454 VAL A CA 1
ATOM 3439 C C . VAL A 1 454 ? -5.576 3.791 19.847 1.00 80.94 454 VAL A C 1
ATOM 3441 O O . VAL A 1 454 ? -5.233 4.359 20.882 1.00 80.94 454 VAL A O 1
ATOM 3444 N N . SER A 1 455 ? -6.673 4.146 19.162 1.00 72.56 455 SER A N 1
ATOM 3445 C CA . SER A 1 455 ? -7.603 5.243 19.489 1.00 72.56 455 SER A CA 1
ATOM 3446 C C . SER A 1 455 ? -6.931 6.602 19.754 1.00 72.56 455 SER A C 1
ATOM 3448 O O . SER A 1 455 ? -7.441 7.439 20.498 1.00 72.56 455 SER A O 1
ATOM 3450 N N . GLU A 1 456 ? -5.776 6.850 19.131 1.00 68.88 456 GLU A N 1
ATOM 3451 C CA . GLU A 1 456 ? -5.000 8.067 19.356 1.00 68.88 456 GLU A CA 1
ATOM 3452 C C . GLU A 1 456 ? -5.328 9.129 18.310 1.00 68.88 456 GLU A C 1
ATOM 3454 O O . GLU A 1 456 ? -5.031 8.971 17.124 1.00 68.88 456 GLU A O 1
ATOM 3459 N N . THR A 1 457 ? -5.887 10.250 18.753 1.00 66.69 457 THR A N 1
ATOM 3460 C CA . THR A 1 457 ? -6.254 11.371 17.878 1.00 66.69 457 THR A CA 1
ATOM 3461 C C . THR A 1 457 ? -5.311 12.566 18.010 1.00 66.69 457 THR A C 1
ATOM 3463 O O . THR A 1 457 ? -5.411 13.502 17.211 1.00 66.69 457 THR A O 1
ATOM 3466 N N . ARG A 1 458 ? -4.360 12.546 18.960 1.00 75.88 458 ARG A N 1
ATOM 3467 C CA . ARG A 1 458 ? -3.454 13.673 19.212 1.00 75.88 458 ARG A CA 1
ATOM 3468 C C . ARG A 1 458 ? -2.476 13.870 18.053 1.00 75.88 458 ARG A C 1
ATOM 3470 O O . ARG A 1 458 ? -1.628 13.025 17.763 1.00 75.88 458 ARG A O 1
ATOM 3477 N N . ALA A 1 459 ? -2.530 15.055 17.450 1.00 77.25 459 ALA A N 1
ATOM 3478 C CA . ALA A 1 459 ? -1.618 15.471 16.387 1.00 77.25 459 ALA A CA 1
ATOM 3479 C C . ALA A 1 459 ? -0.136 15.438 16.827 1.00 77.25 459 ALA A C 1
ATOM 3481 O O . ALA A 1 459 ? 0.741 15.120 16.024 1.00 77.25 459 ALA A O 1
ATOM 3482 N N . SER A 1 460 ? 0.142 15.675 18.119 1.00 80.44 460 SER A N 1
ATOM 3483 C CA . SER A 1 460 ? 1.484 15.575 18.720 1.00 80.44 460 SER A CA 1
ATOM 3484 C C . SER A 1 460 ? 2.075 14.180 18.597 1.00 80.44 460 SER A C 1
ATOM 3486 O O . SER A 1 460 ? 3.262 14.038 18.316 1.00 80.44 460 SER A O 1
ATOM 3488 N N . ILE A 1 461 ? 1.245 13.155 18.776 1.00 85.00 461 ILE A N 1
ATOM 3489 C CA . ILE A 1 461 ? 1.669 11.762 18.732 1.00 85.00 461 ILE A CA 1
ATOM 3490 C C . ILE A 1 461 ? 1.916 11.324 17.290 1.00 85.00 461 ILE A C 1
ATOM 3492 O O . ILE A 1 461 ? 2.916 10.659 17.031 1.00 85.00 461 ILE A O 1
ATOM 3496 N N . ALA A 1 462 ? 1.078 11.759 16.345 1.00 84.31 462 ALA A N 1
ATOM 3497 C CA . ALA A 1 462 ? 1.309 11.528 14.920 1.00 84.31 462 ALA A CA 1
ATOM 3498 C C . ALA A 1 462 ? 2.628 12.170 14.442 1.00 84.31 462 ALA A C 1
ATOM 3500 O O . ALA A 1 462 ? 3.426 11.508 13.779 1.00 84.31 462 ALA A O 1
ATOM 3501 N N . ALA A 1 463 ? 2.901 13.421 14.842 1.00 84.06 463 ALA A N 1
ATOM 3502 C CA . ALA A 1 463 ? 4.153 14.110 14.515 1.00 84.06 463 ALA A CA 1
ATOM 3503 C C . ALA A 1 463 ? 5.362 13.400 15.120 1.00 84.06 463 ALA A C 1
ATOM 3505 O O . ALA A 1 463 ? 6.355 13.178 14.435 1.00 84.06 463 ALA A O 1
ATOM 3506 N N . LEU A 1 464 ? 5.276 13.049 16.405 1.00 85.56 464 LEU A N 1
ATOM 3507 C CA . LEU A 1 464 ? 6.365 12.405 17.127 1.00 85.56 464 LEU A CA 1
ATOM 3508 C C . LEU A 1 464 ? 6.677 11.023 16.542 1.00 85.56 464 LEU A C 1
ATOM 3510 O O . LEU A 1 464 ? 7.836 10.717 16.293 1.00 85.56 464 LEU A O 1
ATOM 3514 N N . SER A 1 465 ? 5.651 10.217 16.263 1.00 88.12 465 SER A N 1
ATOM 3515 C CA . SER A 1 465 ? 5.791 8.913 15.607 1.00 88.12 465 SER A CA 1
ATOM 3516 C C . SER A 1 465 ? 6.498 9.027 14.255 1.00 88.12 465 SER A C 1
ATOM 3518 O O . SER A 1 465 ? 7.475 8.318 14.009 1.00 88.12 465 SER A O 1
ATOM 3520 N N . PHE A 1 466 ? 6.063 9.961 13.408 1.00 87.12 466 PHE A N 1
ATOM 3521 C CA . PHE A 1 466 ? 6.686 10.201 12.112 1.00 87.12 466 PHE A CA 1
ATOM 3522 C C . PHE A 1 466 ? 8.137 10.692 12.250 1.00 87.12 466 PHE A C 1
ATOM 3524 O O . PHE A 1 466 ? 9.041 10.155 11.616 1.00 87.12 466 PHE A O 1
ATOM 3531 N N . ALA A 1 467 ? 8.390 11.674 13.118 1.00 85.75 467 ALA A N 1
ATOM 3532 C CA . ALA A 1 467 ? 9.715 12.264 13.295 1.00 85.75 467 ALA A CA 1
ATOM 3533 C C . ALA A 1 467 ? 10.738 11.273 13.872 1.00 85.75 467 ALA A C 1
ATOM 3535 O O . ALA A 1 467 ? 11.875 11.237 13.409 1.00 85.75 467 ALA A O 1
ATOM 3536 N N . LEU A 1 468 ? 10.345 10.445 14.847 1.00 86.88 468 LEU A N 1
ATOM 3537 C CA . LEU A 1 468 ? 11.236 9.456 15.469 1.00 86.88 468 LEU A CA 1
ATOM 3538 C C . LEU A 1 468 ? 11.585 8.294 14.535 1.00 86.88 468 LEU A C 1
ATOM 3540 O O . LEU A 1 468 ? 12.624 7.661 14.704 1.00 86.88 468 LEU A O 1
ATOM 3544 N N . THR A 1 469 ? 10.731 8.015 13.551 1.00 84.31 469 THR A N 1
ATOM 3545 C CA . THR A 1 469 ? 10.931 6.928 12.582 1.00 84.31 469 THR A CA 1
ATOM 3546 C C . THR A 1 469 ? 11.543 7.409 11.267 1.00 84.31 469 THR A C 1
ATOM 3548 O O . THR A 1 469 ? 11.998 6.603 10.463 1.00 84.31 469 THR A O 1
ATOM 3551 N N . LEU A 1 470 ? 11.661 8.721 11.053 1.00 78.44 470 LEU A N 1
ATOM 3552 C CA . LEU A 1 470 ? 12.279 9.276 9.852 1.00 78.44 470 LEU A CA 1
ATOM 3553 C C . LEU A 1 470 ? 13.777 8.935 9.695 1.00 78.44 470 LEU A C 1
ATOM 3555 O O . LEU A 1 470 ? 14.175 8.560 8.589 1.00 78.44 470 LEU A O 1
ATOM 3559 N N . PRO A 1 471 ? 14.621 8.983 10.750 1.00 73.75 471 PRO A N 1
ATOM 3560 C CA . PRO A 1 471 ? 16.010 8.520 10.658 1.00 73.75 471 PRO A CA 1
ATOM 3561 C C . PRO A 1 471 ? 16.113 7.039 10.284 1.00 73.75 471 PRO A C 1
ATOM 3563 O O . PRO A 1 471 ? 17.127 6.616 9.734 1.00 73.75 471 PRO A O 1
ATOM 3566 N N . ILE A 1 472 ? 15.046 6.276 10.547 1.00 67.69 472 ILE A N 1
ATOM 3567 C CA . ILE A 1 472 ? 14.932 4.860 10.212 1.00 67.69 472 ILE A CA 1
ATOM 3568 C C . ILE A 1 472 ? 14.576 4.650 8.725 1.00 67.69 472 ILE A C 1
ATOM 3570 O O . ILE A 1 472 ? 14.869 3.616 8.146 1.00 67.69 472 ILE A O 1
ATOM 3574 N N . ALA A 1 473 ? 14.050 5.653 8.024 1.00 64.94 473 ALA A N 1
ATOM 3575 C CA . ALA A 1 473 ? 13.751 5.515 6.597 1.00 64.94 473 ALA A CA 1
ATOM 3576 C C . ALA A 1 473 ? 14.978 5.694 5.674 1.00 64.94 473 ALA A C 1
ATOM 3578 O O . ALA A 1 473 ? 15.092 5.021 4.652 1.00 64.94 473 ALA A O 1
ATOM 3579 N N . ARG A 1 474 ? 15.883 6.632 5.995 1.00 51.72 474 ARG A N 1
ATOM 3580 C CA . ARG A 1 474 ? 16.828 7.225 5.021 1.00 51.72 474 ARG A CA 1
ATOM 3581 C C . ARG A 1 474 ? 18.083 6.408 4.664 1.00 51.72 474 ARG A C 1
ATOM 3583 O O . ARG A 1 474 ? 18.429 6.403 3.488 1.00 51.72 474 ARG A O 1
ATOM 3590 N N . PRO A 1 475 ? 18.801 5.748 5.590 1.00 51.38 475 PRO A N 1
ATOM 3591 C CA . PRO A 1 475 ? 20.039 5.052 5.228 1.00 51.38 475 PRO A CA 1
ATOM 3592 C C . PRO A 1 475 ? 19.815 3.777 4.395 1.00 51.38 475 PRO A C 1
ATOM 3594 O O . PRO A 1 475 ? 20.784 3.149 3.992 1.00 51.38 475 PRO A O 1
ATOM 3597 N N . TRP A 1 476 ? 18.556 3.397 4.144 1.00 48.88 476 TRP A N 1
ATOM 3598 C CA . TRP A 1 476 ? 18.194 2.087 3.595 1.00 48.88 476 TRP A CA 1
ATOM 3599 C C . TRP A 1 476 ? 17.077 2.153 2.542 1.00 48.88 476 TRP A C 1
ATOM 3601 O O . TRP A 1 476 ? 16.569 1.124 2.106 1.00 48.88 476 TRP A O 1
ATOM 3611 N N . SER A 1 477 ? 16.697 3.366 2.116 1.00 42.53 477 SER A N 1
ATOM 3612 C CA . SER A 1 477 ? 15.995 3.602 0.846 1.00 42.53 477 SER A CA 1
ATOM 3613 C C . SER A 1 477 ? 16.960 3.602 -0.350 1.00 42.53 477 SER A C 1
ATOM 3615 O O . SER A 1 477 ? 16.526 3.486 -1.496 1.00 42.53 477 SER A O 1
ATOM 3617 N N . VAL A 1 478 ? 18.261 3.745 -0.072 1.00 39.41 478 VAL A N 1
ATOM 3618 C CA . VAL A 1 478 ? 19.370 3.445 -0.983 1.00 39.41 478 VAL A CA 1
ATOM 3619 C C . VAL A 1 478 ? 19.726 1.996 -0.703 1.00 39.41 478 VAL A C 1
ATOM 3621 O O . VAL A 1 478 ? 20.366 1.694 0.302 1.00 39.41 478 VAL A O 1
ATOM 3624 N N . VAL A 1 479 ? 19.185 1.096 -1.510 1.00 40.03 479 VAL A N 1
ATOM 3625 C CA . VAL A 1 479 ? 19.465 -0.329 -1.378 1.00 40.03 479 VAL A CA 1
ATOM 3626 C C . VAL A 1 479 ? 20.541 -0.605 -2.417 1.00 40.03 479 VAL A C 1
ATOM 3628 O O . VAL A 1 479 ? 20.219 -0.630 -3.602 1.00 40.03 479 VAL A O 1
ATOM 3631 N N . PRO A 1 480 ? 21.824 -0.706 -2.024 1.00 35.22 480 PRO A N 1
ATOM 3632 C CA . PRO A 1 480 ? 22.874 -0.947 -2.993 1.00 35.22 480 PRO A CA 1
ATOM 3633 C C . PRO A 1 480 ? 22.642 -2.305 -3.647 1.00 35.22 480 PRO A C 1
ATOM 3635 O O . PRO A 1 480 ? 22.431 -3.305 -2.958 1.00 35.22 480 PRO A O 1
ATOM 3638 N N . SER A 1 481 ? 22.719 -2.319 -4.974 1.00 32.97 481 SER A N 1
ATOM 3639 C CA . SER A 1 481 ? 22.713 -3.534 -5.774 1.00 32.97 481 SER A CA 1
ATOM 3640 C C . SER A 1 481 ? 23.790 -4.484 -5.275 1.00 32.97 481 SER A C 1
ATOM 3642 O O . SER A 1 481 ? 24.976 -4.123 -5.238 1.00 32.97 481 SER A O 1
ATOM 3644 N N . PRO A 1 482 ? 23.433 -5.697 -4.846 1.00 35.25 482 PRO A N 1
ATOM 3645 C CA . PRO A 1 482 ? 24.452 -6.657 -4.516 1.00 35.25 482 PRO A CA 1
ATOM 3646 C C . PRO A 1 482 ? 25.114 -7.148 -5.787 1.00 35.25 482 PRO A C 1
ATOM 3648 O O . PRO A 1 482 ? 24.520 -7.769 -6.668 1.00 35.25 482 PRO A O 1
ATOM 3651 N N . THR A 1 483 ? 26.414 -6.914 -5.827 1.00 31.91 483 THR A N 1
ATOM 3652 C CA . THR A 1 483 ? 27.314 -7.680 -6.668 1.00 31.91 483 THR A CA 1
ATOM 3653 C C . THR A 1 483 ? 27.100 -9.167 -6.367 1.00 31.91 483 THR A C 1
ATOM 3655 O O . THR A 1 483 ? 27.212 -9.619 -5.231 1.00 31.91 483 THR A O 1
ATOM 3658 N N . VAL A 1 484 ? 26.756 -9.913 -7.418 1.00 34.94 484 VAL A N 1
ATOM 3659 C CA . VAL A 1 484 ? 26.289 -11.315 -7.511 1.00 34.94 484 VAL A CA 1
ATOM 3660 C C . VAL A 1 484 ? 27.177 -12.371 -6.804 1.00 34.94 484 VAL A C 1
ATOM 3662 O O . VAL A 1 484 ? 26.899 -13.563 -6.852 1.00 34.94 484 VAL A O 1
ATOM 3665 N N . ALA A 1 485 ? 28.250 -11.977 -6.123 1.00 34.53 485 ALA A N 1
ATOM 3666 C CA . ALA A 1 485 ? 29.349 -12.860 -5.755 1.00 34.53 485 ALA A CA 1
ATOM 3667 C C . ALA A 1 485 ? 29.210 -13.610 -4.415 1.00 34.53 485 ALA A C 1
ATOM 3669 O O . ALA A 1 485 ? 29.982 -14.540 -4.201 1.00 34.53 485 ALA A O 1
ATOM 3670 N N . LEU A 1 486 ? 28.295 -13.237 -3.509 1.00 35.28 486 LEU A N 1
ATOM 3671 C CA . LEU A 1 486 ? 28.386 -13.703 -2.111 1.00 35.28 486 LEU A CA 1
ATOM 3672 C C . LEU A 1 486 ? 27.389 -14.788 -1.667 1.00 35.28 486 LEU A C 1
ATOM 3674 O O . LEU A 1 486 ? 27.707 -15.475 -0.708 1.00 35.28 486 LEU A O 1
ATOM 3678 N N . ASP A 1 487 ? 26.274 -15.020 -2.368 1.00 36.75 487 ASP A N 1
ATOM 3679 C CA . ASP A 1 487 ? 25.284 -16.057 -2.000 1.00 36.75 487 ASP A CA 1
ATOM 3680 C C . ASP A 1 487 ? 24.668 -16.725 -3.247 1.00 36.75 487 ASP A C 1
ATOM 3682 O O . ASP A 1 487 ? 23.450 -16.755 -3.429 1.00 36.75 487 ASP A O 1
ATOM 3686 N N . ALA A 1 488 ? 25.494 -17.232 -4.167 1.00 40.69 488 ALA A N 1
ATOM 3687 C CA . ALA A 1 488 ? 24.976 -18.005 -5.295 1.00 40.69 488 ALA A CA 1
ATOM 3688 C C . ALA A 1 488 ? 24.428 -19.365 -4.804 1.00 40.69 488 ALA A C 1
ATOM 3690 O O . ALA A 1 488 ? 25.203 -20.149 -4.247 1.00 40.69 488 ALA A O 1
ATOM 3691 N N . PRO A 1 489 ? 23.134 -19.696 -5.012 1.00 42.81 489 PRO A N 1
ATOM 3692 C CA . PRO A 1 489 ? 22.654 -21.054 -4.807 1.00 42.81 489 PRO A CA 1
ATOM 3693 C C . PRO A 1 489 ? 23.453 -22.014 -5.707 1.00 42.81 489 PRO A C 1
ATOM 3695 O O . PRO A 1 489 ? 23.915 -21.608 -6.780 1.00 42.81 489 PRO A O 1
ATOM 3698 N N . PRO A 1 490 ? 23.654 -23.274 -5.280 1.00 42.47 490 PRO A N 1
ATOM 3699 C CA . PRO A 1 490 ? 24.567 -24.204 -5.934 1.00 42.47 490 PRO A CA 1
ATOM 3700 C C . PRO A 1 490 ? 24.294 -24.324 -7.440 1.00 42.47 490 PRO A C 1
ATOM 3702 O O . PRO A 1 490 ? 23.152 -24.454 -7.889 1.00 42.47 490 PRO A O 1
ATOM 3705 N N . MET A 1 491 ? 25.383 -24.239 -8.210 1.00 41.16 491 MET A N 1
ATOM 3706 C CA . MET A 1 491 ? 25.380 -24.118 -9.666 1.00 41.16 491 MET A CA 1
ATOM 3707 C C . MET A 1 491 ? 24.560 -25.222 -10.341 1.00 41.16 491 MET A C 1
ATOM 3709 O O . MET A 1 491 ? 24.886 -26.403 -10.273 1.00 41.16 491 MET A O 1
ATOM 3713 N N . GLY A 1 492 ? 23.498 -24.804 -11.027 1.00 43.88 492 GLY A N 1
ATOM 3714 C CA . GLY A 1 492 ? 22.603 -25.667 -11.800 1.00 43.88 492 GLY A CA 1
ATOM 3715 C C . GLY A 1 492 ? 21.261 -24.999 -12.088 1.00 43.88 492 GLY A C 1
ATOM 3716 O O . GLY A 1 492 ? 20.635 -25.264 -13.111 1.00 43.88 492 GLY A O 1
ATOM 3717 N N . TRP A 1 493 ? 20.849 -24.067 -11.230 1.00 40.47 493 TRP A N 1
ATOM 3718 C CA . TRP A 1 493 ? 19.652 -23.266 -11.430 1.00 40.47 493 TRP A CA 1
ATOM 3719 C C . TRP A 1 493 ? 20.095 -21.865 -11.877 1.00 40.47 493 TRP A C 1
ATOM 3721 O O . TRP A 1 493 ? 20.760 -21.155 -11.127 1.00 40.47 493 TRP A O 1
ATOM 3731 N N . LYS A 1 494 ? 19.767 -21.463 -13.114 1.00 39.75 494 LYS A N 1
ATOM 3732 C CA . LYS A 1 494 ? 19.955 -20.076 -13.580 1.00 39.75 494 LYS A CA 1
ATOM 3733 C C . LYS A 1 494 ? 18.978 -19.177 -12.825 1.00 39.75 494 LYS A C 1
ATOM 3735 O O . LYS A 1 494 ? 17.842 -18.985 -13.252 1.00 39.75 494 LYS A O 1
ATOM 3740 N N . LEU A 1 495 ? 19.408 -18.697 -11.666 1.00 44.03 495 LEU A N 1
ATOM 3741 C CA . LEU A 1 495 ? 18.611 -17.924 -10.721 1.00 44.03 495 LEU A CA 1
ATOM 3742 C C . LEU A 1 495 ? 19.170 -16.505 -10.581 1.00 44.03 495 LEU A C 1
ATOM 3744 O O . LEU A 1 495 ? 19.207 -15.960 -9.481 1.00 44.03 495 LEU A O 1
ATOM 3748 N N . ASP A 1 496 ? 19.562 -15.894 -11.701 1.00 39.47 496 ASP A N 1
ATOM 3749 C CA . ASP A 1 496 ? 20.175 -14.555 -11.789 1.00 39.47 496 ASP A CA 1
ATOM 3750 C C . ASP A 1 496 ? 19.294 -13.411 -11.220 1.00 39.47 496 ASP A C 1
ATOM 3752 O O . ASP A 1 496 ? 19.691 -12.252 -11.248 1.00 39.47 496 ASP A O 1
ATOM 3756 N N . GLY A 1 497 ? 18.101 -13.715 -10.688 1.00 37.72 497 GLY A N 1
ATOM 3757 C CA . GLY A 1 497 ? 17.223 -12.784 -9.967 1.00 37.72 497 GLY A CA 1
ATOM 3758 C C . GLY A 1 497 ? 16.916 -13.145 -8.503 1.00 37.72 497 GLY A C 1
ATOM 3759 O O . GLY A 1 497 ? 16.150 -12.423 -7.872 1.00 37.72 497 GLY A O 1
ATOM 3760 N N . LEU A 1 498 ? 17.457 -14.246 -7.962 1.00 34.38 498 LEU A N 1
ATOM 3761 C CA . LEU A 1 498 ? 17.248 -14.706 -6.572 1.00 34.38 498 LEU A CA 1
ATOM 3762 C C . LEU A 1 498 ? 18.395 -14.322 -5.632 1.00 34.38 498 LEU A C 1
ATOM 3764 O O . LEU A 1 498 ? 18.164 -14.038 -4.458 1.00 34.38 498 LEU A O 1
ATOM 3768 N N . THR A 1 499 ? 19.620 -14.299 -6.154 1.00 35.03 499 THR A N 1
ATOM 3769 C CA . THR A 1 499 ? 20.860 -14.001 -5.417 1.00 35.03 499 THR A CA 1
ATOM 3770 C C . THR A 1 499 ? 20.952 -12.555 -4.951 1.00 35.03 499 THR A C 1
ATOM 3772 O O . THR A 1 499 ? 21.594 -12.257 -3.948 1.00 35.03 499 THR A O 1
ATOM 3775 N N . SER A 1 500 ? 20.269 -11.646 -5.637 1.00 38.03 500 SER A N 1
ATOM 3776 C CA . SER A 1 500 ? 20.379 -10.213 -5.403 1.00 38.03 500 SER A CA 1
ATOM 3777 C C . SER A 1 500 ? 19.470 -9.660 -4.295 1.00 38.03 500 SER A C 1
ATOM 3779 O O . SER A 1 500 ? 19.466 -8.464 -4.054 1.00 38.03 500 SER A O 1
ATOM 3781 N N . TRP A 1 501 ? 18.729 -10.508 -3.575 1.00 44.16 501 TRP A N 1
ATOM 3782 C CA . TRP A 1 501 ? 17.808 -10.078 -2.506 1.00 44.16 501 TRP A CA 1
ATOM 3783 C C . TRP A 1 501 ? 18.327 -10.388 -1.097 1.00 44.16 501 TRP A C 1
ATOM 3785 O O . TRP A 1 501 ? 17.991 -9.701 -0.132 1.00 44.16 501 TRP A O 1
ATOM 3795 N N . PHE A 1 502 ? 19.156 -11.427 -0.957 1.00 35.94 502 PHE A N 1
ATOM 3796 C CA . PHE A 1 502 ? 19.701 -11.865 0.335 1.00 35.94 502 PHE A CA 1
ATOM 3797 C C . PHE A 1 502 ? 20.636 -10.833 0.965 1.00 35.94 502 PHE A C 1
ATOM 3799 O O . PHE A 1 502 ? 20.700 -10.716 2.190 1.00 35.94 502 PHE A O 1
ATOM 3806 N N . ALA A 1 503 ? 21.307 -10.050 0.124 1.00 40.31 503 ALA A N 1
ATOM 3807 C CA . ALA A 1 503 ? 22.292 -9.060 0.524 1.00 40.31 503 ALA A CA 1
ATOM 3808 C C . ALA A 1 503 ? 21.684 -7.712 0.973 1.00 40.31 503 ALA A C 1
ATOM 3810 O O . ALA A 1 503 ? 22.326 -6.992 1.735 1.00 40.31 503 ALA A O 1
ATOM 3811 N N . GLU A 1 504 ? 20.435 -7.400 0.595 1.00 47.03 504 GLU A N 1
ATOM 3812 C CA . GLU A 1 504 ? 19.785 -6.099 0.860 1.00 47.03 504 GLU A CA 1
ATOM 3813 C C . GLU A 1 504 ? 19.468 -5.854 2.354 1.00 47.03 504 GLU A C 1
ATOM 3815 O O . GLU A 1 504 ? 19.274 -4.715 2.777 1.00 47.03 504 GLU A O 1
ATOM 3820 N N . TYR A 1 505 ? 19.472 -6.908 3.184 1.00 49.62 505 TYR A N 1
ATOM 3821 C CA . TYR A 1 505 ? 19.174 -6.845 4.627 1.00 49.62 505 TYR A CA 1
ATOM 3822 C C . TYR A 1 505 ? 20.128 -7.701 5.478 1.00 49.62 505 TYR A C 1
ATOM 3824 O O . TYR A 1 505 ? 19.794 -8.113 6.593 1.00 49.62 505 TYR A O 1
ATOM 3832 N N . ALA A 1 506 ? 21.307 -8.032 4.942 1.00 46.03 506 ALA A N 1
ATOM 3833 C CA . ALA A 1 506 ? 22.032 -9.225 5.368 1.00 46.03 506 ALA A CA 1
ATOM 3834 C C . ALA A 1 506 ? 22.652 -9.172 6.766 1.00 46.03 506 ALA A C 1
ATOM 3836 O O . ALA A 1 506 ? 22.835 -10.240 7.349 1.00 46.03 506 ALA A O 1
ATOM 3837 N N . HIS A 1 507 ? 22.960 -7.996 7.327 1.00 54.84 507 HIS A N 1
ATOM 3838 C CA . HIS A 1 507 ? 23.689 -7.953 8.596 1.00 54.84 507 HIS A CA 1
ATOM 3839 C C . HIS A 1 507 ? 22.736 -7.994 9.809 1.00 54.84 507 HIS A C 1
ATOM 3841 O O . HIS A 1 507 ? 21.990 -7.032 10.031 1.00 54.84 507 HIS A O 1
ATOM 3847 N N . PRO A 1 508 ? 22.798 -9.034 10.666 1.00 60.00 508 PRO A N 1
ATOM 3848 C CA . PRO A 1 508 ? 21.925 -9.169 11.838 1.00 60.00 508 PRO A CA 1
ATOM 3849 C C . PRO A 1 508 ? 21.971 -7.971 12.796 1.00 60.00 508 PRO A C 1
ATOM 3851 O O . PRO A 1 508 ? 20.976 -7.648 13.437 1.00 60.00 508 PRO A O 1
ATOM 3854 N N . VAL A 1 509 ? 23.110 -7.272 12.862 1.00 64.12 509 VAL A N 1
ATOM 3855 C CA . VAL A 1 509 ? 23.267 -6.061 13.689 1.00 64.12 509 VAL A CA 1
ATOM 3856 C C . VAL A 1 509 ? 22.339 -4.935 13.232 1.00 64.12 509 VAL A C 1
ATOM 3858 O O . VAL A 1 509 ? 21.746 -4.269 14.075 1.00 64.12 509 VAL A O 1
ATOM 3861 N N . TRP A 1 510 ? 22.159 -4.739 11.922 1.00 65.94 510 TRP A N 1
ATOM 3862 C CA . TRP A 1 510 ? 21.259 -3.703 11.407 1.00 65.94 510 TRP A CA 1
ATOM 3863 C C . TRP A 1 510 ? 19.795 -4.080 11.633 1.00 65.94 510 TRP A C 1
ATOM 3865 O O . TRP A 1 510 ? 19.008 -3.238 12.052 1.00 65.94 510 TRP A O 1
ATOM 3875 N N . LEU A 1 511 ? 19.452 -5.363 11.463 1.00 66.00 511 LEU A N 1
ATOM 3876 C CA . LEU A 1 511 ? 18.131 -5.905 11.802 1.00 66.00 511 LEU A CA 1
ATOM 3877 C C . LEU A 1 511 ? 17.775 -5.654 13.276 1.00 66.00 511 LEU A C 1
ATOM 3879 O O . LEU A 1 511 ? 16.681 -5.187 13.592 1.00 66.00 511 LEU A O 1
ATOM 3883 N N . LEU A 1 512 ? 18.721 -5.915 14.179 1.00 70.56 512 LEU A N 1
ATOM 3884 C CA . LEU A 1 512 ? 18.541 -5.697 15.609 1.00 70.56 512 LEU A CA 1
ATOM 3885 C C . LEU A 1 512 ? 18.446 -4.203 15.948 1.00 70.56 512 LEU A C 1
ATOM 3887 O O . LEU A 1 512 ? 17.544 -3.800 16.682 1.00 70.56 512 LEU A O 1
ATOM 3891 N N . ALA A 1 513 ? 19.327 -3.375 15.380 1.00 74.88 513 ALA A N 1
ATOM 3892 C CA . ALA A 1 513 ? 19.283 -1.925 15.551 1.00 74.88 513 ALA A CA 1
ATOM 3893 C C . ALA A 1 513 ? 17.928 -1.345 15.112 1.00 74.88 513 ALA A C 1
ATOM 3895 O O . ALA A 1 513 ? 17.410 -0.438 15.764 1.00 74.88 513 ALA A O 1
ATOM 3896 N N . TRP A 1 514 ? 17.311 -1.911 14.068 1.00 74.31 514 TRP A N 1
ATOM 3897 C CA . TRP A 1 514 ? 15.983 -1.510 13.614 1.00 74.31 514 TRP A CA 1
ATOM 3898 C C . TRP A 1 514 ? 14.877 -1.787 14.604 1.00 74.31 514 TRP A C 1
ATOM 3900 O O . TRP A 1 514 ? 14.093 -0.891 14.930 1.00 74.31 514 TRP A O 1
ATOM 3910 N N . MET A 1 515 ? 14.815 -3.023 15.083 1.00 77.00 515 MET A N 1
ATOM 3911 C CA . MET A 1 515 ? 13.811 -3.408 16.063 1.00 77.00 515 MET A CA 1
ATOM 3912 C C . MET A 1 515 ? 13.966 -2.572 17.335 1.00 77.00 515 MET A C 1
ATOM 3914 O O . MET A 1 515 ? 12.978 -2.040 17.839 1.00 77.00 515 MET A O 1
ATOM 3918 N N . ILE A 1 516 ? 15.206 -2.362 17.789 1.00 83.69 516 ILE A N 1
ATOM 3919 C CA . ILE A 1 516 ? 15.509 -1.495 18.932 1.00 83.69 516 ILE A CA 1
ATOM 3920 C C . ILE A 1 516 ? 15.052 -0.058 18.663 1.00 83.69 516 ILE A C 1
ATOM 3922 O O . ILE A 1 516 ? 14.396 0.529 19.518 1.00 83.69 516 ILE A O 1
ATOM 3926 N N . GLY A 1 517 ? 15.338 0.505 17.487 1.00 83.00 517 GLY A N 1
ATOM 3927 C CA . GLY A 1 517 ? 14.930 1.862 17.119 1.00 83.00 517 GLY A CA 1
ATOM 3928 C C . GLY A 1 517 ? 13.410 2.053 17.125 1.00 83.00 517 GLY A C 1
ATOM 3929 O O . GLY A 1 517 ? 12.910 3.010 17.717 1.00 83.00 517 GLY A O 1
ATOM 3930 N N . ALA A 1 518 ? 12.659 1.117 16.537 1.00 84.75 518 ALA A N 1
ATOM 3931 C CA . ALA A 1 518 ? 11.196 1.154 16.533 1.00 84.75 518 ALA A CA 1
ATOM 3932 C C . ALA A 1 518 ? 10.602 0.998 17.947 1.00 84.75 518 ALA A C 1
ATOM 3934 O O . ALA A 1 518 ? 9.664 1.713 18.310 1.00 84.75 518 ALA A O 1
ATOM 3935 N N . MET A 1 519 ? 11.170 0.108 18.768 1.00 87.06 519 MET A N 1
ATOM 3936 C CA . MET A 1 519 ? 10.767 -0.067 20.168 1.00 87.06 519 MET A CA 1
ATOM 3937 C C . MET A 1 519 ? 11.088 1.169 21.014 1.00 87.06 519 MET A C 1
ATOM 3939 O O . MET A 1 519 ? 10.243 1.612 21.788 1.00 87.06 519 MET A O 1
ATOM 3943 N N . ALA A 1 520 ? 12.270 1.766 20.841 1.00 88.56 520 ALA A N 1
ATOM 3944 C CA . ALA A 1 520 ? 12.676 2.988 21.528 1.00 88.56 520 ALA A CA 1
ATOM 3945 C C . ALA A 1 520 ? 11.771 4.170 21.155 1.00 88.56 520 ALA A C 1
ATOM 3947 O O . ALA A 1 520 ? 11.341 4.917 22.036 1.00 88.56 520 ALA A O 1
ATOM 3948 N N . ALA A 1 521 ? 11.408 4.301 19.873 1.00 88.25 521 ALA A N 1
ATOM 3949 C CA . ALA A 1 521 ? 10.428 5.286 19.428 1.00 88.25 521 ALA A CA 1
ATOM 3950 C C . ALA A 1 521 ? 9.066 5.066 20.110 1.00 88.25 521 ALA A C 1
ATOM 3952 O O . ALA A 1 521 ? 8.484 6.011 20.642 1.00 88.25 521 ALA A O 1
ATOM 3953 N N . GLY A 1 522 ? 8.588 3.817 20.171 1.00 88.69 522 GLY A N 1
ATOM 3954 C CA . GLY A 1 522 ? 7.360 3.462 20.888 1.00 88.69 522 GLY A CA 1
ATOM 3955 C C . GLY A 1 522 ? 7.415 3.787 22.385 1.00 88.69 522 GLY A C 1
ATOM 3956 O O . GLY A 1 522 ? 6.478 4.380 22.920 1.00 88.69 522 GLY A O 1
ATOM 3957 N N . ALA A 1 523 ? 8.527 3.478 23.052 1.00 89.25 523 ALA A N 1
ATOM 3958 C CA . ALA A 1 523 ? 8.743 3.785 24.463 1.00 89.25 523 ALA A CA 1
ATOM 3959 C C . ALA A 1 523 ? 8.733 5.297 24.740 1.00 89.25 523 ALA A C 1
ATOM 3961 O O . ALA A 1 523 ? 8.118 5.750 25.706 1.00 89.25 523 ALA A O 1
ATOM 3962 N N . LEU A 1 524 ? 9.361 6.093 23.870 1.00 89.31 524 LEU A N 1
ATOM 3963 C CA . LEU A 1 524 ? 9.384 7.549 23.993 1.00 89.31 524 LEU A CA 1
ATOM 3964 C C . LEU A 1 524 ? 7.994 8.166 23.783 1.00 89.31 524 LEU A C 1
ATOM 3966 O O . LEU A 1 524 ? 7.597 9.074 24.516 1.00 89.31 524 LEU A O 1
ATOM 3970 N N . ILE A 1 525 ? 7.225 7.645 22.822 1.00 88.62 525 ILE A N 1
ATOM 3971 C CA . ILE A 1 525 ? 5.826 8.037 22.618 1.00 88.62 525 ILE A CA 1
ATOM 3972 C C . ILE A 1 525 ? 4.990 7.688 23.858 1.00 88.62 525 ILE A C 1
ATOM 3974 O O . ILE A 1 525 ? 4.221 8.527 24.324 1.00 88.62 525 ILE A O 1
ATOM 3978 N N . ALA A 1 526 ? 5.166 6.491 24.428 1.00 86.88 526 ALA A N 1
ATOM 3979 C CA . ALA A 1 526 ? 4.475 6.071 25.650 1.00 86.88 526 ALA A CA 1
ATOM 3980 C C . ALA A 1 526 ? 4.786 7.003 26.830 1.00 86.88 526 ALA A C 1
ATOM 3982 O O . ALA A 1 526 ? 3.876 7.470 27.508 1.00 86.88 526 ALA A O 1
ATOM 3983 N N . TRP A 1 527 ? 6.058 7.351 27.030 1.00 87.06 527 TRP A N 1
ATOM 3984 C CA . TRP A 1 527 ? 6.471 8.308 28.057 1.00 87.06 527 TRP A CA 1
ATOM 3985 C C . TRP A 1 527 ? 5.873 9.706 27.851 1.00 87.06 527 TRP A C 1
ATOM 3987 O O . TRP A 1 527 ? 5.493 10.382 28.808 1.00 87.06 527 TRP A O 1
ATOM 3997 N N . ARG A 1 528 ? 5.752 10.165 26.598 1.00 84.56 528 ARG A N 1
ATOM 3998 C CA . ARG A 1 528 ? 5.098 11.448 26.317 1.00 84.56 528 ARG A CA 1
ATOM 3999 C C . ARG A 1 528 ? 3.612 11.407 26.675 1.00 84.56 528 ARG A C 1
ATOM 4001 O O . ARG A 1 528 ? 3.106 12.399 27.195 1.00 84.56 528 ARG A O 1
ATOM 4008 N N . ARG A 1 529 ? 2.937 10.281 26.421 1.00 82.19 529 ARG A N 1
ATOM 4009 C CA . ARG A 1 529 ? 1.525 10.082 26.776 1.00 82.19 529 ARG A CA 1
ATOM 4010 C C . ARG A 1 529 ? 1.297 10.154 28.278 1.00 82.19 529 ARG A C 1
ATOM 4012 O O . ARG A 1 529 ? 0.477 10.961 28.695 1.00 82.19 529 ARG A O 1
ATOM 4019 N N . THR A 1 530 ? 2.077 9.415 29.072 1.00 80.38 530 THR A N 1
ATOM 4020 C CA . THR A 1 530 ? 1.925 9.428 30.537 1.00 80.38 530 THR A CA 1
ATOM 4021 C C . THR A 1 530 ? 2.090 10.828 31.120 1.00 80.38 530 THR A C 1
ATOM 4023 O O . THR A 1 530 ? 1.334 11.213 32.000 1.00 80.38 530 THR A O 1
ATOM 4026 N N . ARG A 1 531 ? 3.025 11.636 30.602 1.00 74.31 531 ARG A N 1
ATOM 4027 C CA . ARG A 1 531 ? 3.180 13.030 31.046 1.00 74.31 531 ARG A CA 1
ATOM 4028 C C . ARG A 1 531 ? 2.013 13.929 30.654 1.00 74.31 531 ARG A C 1
ATOM 4030 O O . ARG A 1 531 ? 1.601 14.751 31.458 1.00 74.31 531 ARG A O 1
ATOM 4037 N N . SER A 1 532 ? 1.498 13.792 29.434 1.00 64.38 532 SER A N 1
ATOM 4038 C CA . SER A 1 532 ? 0.360 14.596 28.974 1.00 64.38 532 SER A CA 1
ATOM 4039 C C . SER A 1 532 ? -0.944 14.275 29.702 1.00 64.38 532 SER A C 1
ATOM 4041 O O . SER A 1 532 ? -1.800 15.144 29.774 1.00 64.38 532 SER A O 1
ATOM 4043 N N . ASP A 1 533 ? -1.096 13.066 30.242 1.00 60.25 533 ASP A N 1
ATOM 4044 C CA . ASP A 1 533 ? -2.273 12.698 31.036 1.00 60.25 533 ASP A CA 1
ATOM 4045 C C . ASP A 1 533 ? -2.147 13.150 32.508 1.00 60.25 533 ASP A C 1
ATOM 4047 O O . ASP A 1 533 ? -3.153 13.269 33.204 1.00 60.25 533 ASP A O 1
ATOM 4051 N N . CYS A 1 534 ? -0.928 13.463 32.966 1.00 49.38 534 CYS A N 1
ATOM 4052 C CA . CYS A 1 534 ? -0.658 14.025 34.295 1.00 49.38 534 CYS A CA 1
ATOM 4053 C C . CYS A 1 534 ? -0.712 15.563 34.354 1.00 49.38 534 CYS A C 1
ATOM 4055 O O . CYS A 1 534 ? -0.815 16.101 35.453 1.00 49.38 534 CYS A O 1
ATOM 4057 N N . ASP A 1 535 ? -0.659 16.259 33.213 1.00 39.88 535 ASP A N 1
ATOM 4058 C CA . ASP A 1 535 ? -0.782 17.723 33.118 1.00 39.88 535 ASP A CA 1
ATOM 4059 C C . ASP A 1 535 ? -2.125 18.107 32.459 1.00 39.88 535 ASP A C 1
ATOM 4061 O O . ASP A 1 535 ? -2.197 18.250 31.234 1.00 39.88 535 ASP A O 1
ATOM 4065 N N . PRO A 1 536 ? -3.215 18.279 33.234 1.00 40.19 536 PRO A N 1
ATOM 4066 C CA . PRO A 1 536 ? -4.479 18.803 32.731 1.00 40.19 536 PRO A CA 1
ATOM 4067 C C . PRO A 1 536 ? -4.385 20.329 32.597 1.00 40.19 536 PRO A C 1
ATOM 4069 O O . PRO A 1 536 ? -4.838 21.067 33.470 1.00 40.19 536 PRO A O 1
ATOM 4072 N N . THR A 1 537 ? -3.767 20.817 31.523 1.00 38.31 537 THR A N 1
ATOM 4073 C CA . THR A 1 537 ? -3.777 22.251 31.165 1.00 38.31 537 THR A CA 1
ATOM 4074 C C . THR A 1 537 ? -4.499 22.505 29.862 1.00 38.31 537 THR A C 1
ATOM 4076 O O . THR A 1 537 ? -4.126 21.836 28.867 1.00 38.31 537 THR A O 1
#

pLDDT: mean 70.07, std 18.32, range [31.47, 94.5]

Sequence (537 aa):
MLEQLSEALAAPDSTGGAPVALRRPTARWFYAASPCLLALLLVGSPIAARGLGGDWPVGVSLWFAAVAVWFAAEWREARDVERPGSFAVVAAMMGASFFSVAWIAQPFTTEHHGLAWDGMSYWRMFNAFNGIALGPVTAPFGQRIGLPLFATFLPGRPVVAFLTLAMLSWVAGLAALGYTLRAHFRLSGPWIVATVAWACIFYASPDRYGIFGPFSVDAPAFAILCGFLALARSRRLTSGGQVAFGVIAGLFGALFKETALMWATFGFVGHAWVVFRASATSDDSDAGAQAGALRRGSVRLAASVVDRRTRPWLGLTLGAAAGLALAQIPFGASAGVSNAHALIYWLHWRLEHPLDFVRIVVAWTLALAPFLALAFSQLWLRMAHKWPSVADVELAEASKGSETAHVPGLIGVDRGLWIALGLWVFVSAFSGLDLTRFAFSALPLAAPLIIRAVSETRASIAALSFALTLPIARPWSVVPSPTVALDAPPMGWKLDGLTSWFAEYAHPVWLLAWMIGAMAAGALIAWRRTRSDCDPT

Nearest PDB structures (foldseek):
  8y6i-assembly1_A  TM=1.354E-01  e=1.408E+00  Homo sapiens